Protein AF-A0A077ZI39-F1 (afdb_monomer_lite)

Radius of gyration: 39.9 Å; chains: 1; bounding box: 128×101×77 Å

pLDDT: mean 74.7, std 25.99, range [17.91, 98.62]

Structure (mmCIF, N/CA/C/O backbone):
data_AF-A0A077ZI39-F1
#
_entry.id   AF-A0A077ZI39-F1
#
loop_
_atom_site.group_PDB
_atom_site.id
_atom_site.type_symbol
_atom_site.label_atom_id
_atom_site.label_alt_id
_atom_site.label_comp_id
_atom_site.label_asym_id
_atom_site.label_entity_id
_atom_site.label_seq_id
_atom_site.pdbx_PDB_ins_code
_atom_site.Cartn_x
_atom_site.Cartn_y
_atom_site.Cartn_z
_atom_site.occupancy
_atom_site.B_iso_or_equiv
_atom_site.auth_seq_id
_atom_site.auth_comp_id
_atom_site.auth_asym_id
_atom_site.auth_atom_id
_atom_site.pdbx_PDB_model_num
ATOM 1 N N . MET A 1 1 ? 27.673 56.198 -34.282 1.00 45.88 1 MET A N 1
ATOM 2 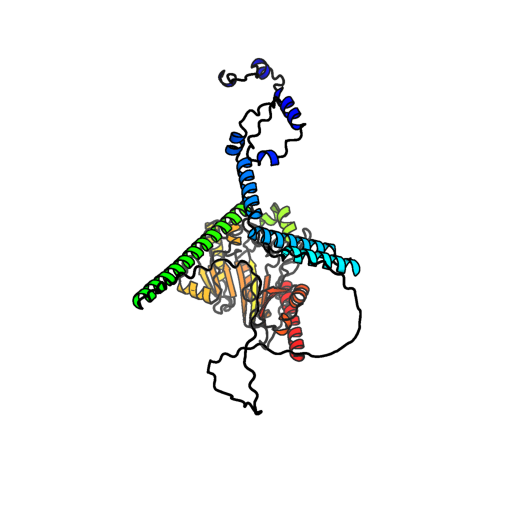C CA . MET A 1 1 ? 27.234 55.957 -32.885 1.00 45.88 1 MET A CA 1
ATOM 3 C C . MET A 1 1 ? 26.541 57.174 -32.272 1.00 45.88 1 MET A C 1
ATOM 5 O O . MET A 1 1 ? 26.026 57.064 -31.170 1.00 45.88 1 MET A O 1
ATOM 9 N N . ASP A 1 2 ? 26.455 58.307 -32.980 1.00 48.03 2 ASP A N 1
ATOM 10 C CA . ASP A 1 2 ? 25.927 59.563 -32.421 1.00 48.03 2 ASP A CA 1
ATOM 11 C C . ASP A 1 2 ? 24.440 59.507 -32.031 1.00 48.03 2 ASP A C 1
ATOM 13 O O . ASP A 1 2 ? 23.996 60.275 -31.184 1.00 48.03 2 ASP A O 1
ATOM 17 N N . TRP A 1 3 ? 23.684 58.536 -32.555 1.00 56.81 3 TRP A N 1
ATOM 18 C CA . TRP A 1 3 ? 22.281 58.313 -32.195 1.00 56.81 3 TRP A CA 1
ATOM 19 C C . TRP A 1 3 ? 22.067 57.930 -30.717 1.00 56.81 3 TRP A C 1
ATOM 21 O O . TRP A 1 3 ? 21.004 58.217 -30.180 1.00 56.81 3 TRP A O 1
ATOM 31 N N . MET A 1 4 ? 23.065 57.340 -30.038 1.00 46.41 4 MET A N 1
ATOM 32 C CA . MET A 1 4 ? 22.987 57.040 -28.596 1.00 46.41 4 MET A CA 1
ATOM 33 C C . MET A 1 4 ? 22.978 58.303 -27.726 1.00 46.41 4 MET A C 1
ATOM 35 O O . MET A 1 4 ? 22.450 58.279 -26.619 1.00 46.41 4 MET A O 1
ATOM 39 N N . TYR A 1 5 ? 23.566 59.394 -28.220 1.00 52.41 5 TYR A N 1
ATOM 40 C CA . TYR A 1 5 ? 23.653 60.675 -27.516 1.00 52.41 5 TYR A CA 1
ATOM 41 C C . TYR A 1 5 ? 22.609 61.681 -28.021 1.00 52.41 5 TYR A C 1
ATOM 43 O O . TYR A 1 5 ? 22.352 62.679 -27.360 1.00 52.41 5 TYR A O 1
ATOM 51 N N . ALA A 1 6 ? 21.971 61.411 -29.164 1.00 43.09 6 ALA A N 1
ATOM 52 C CA . ALA A 1 6 ? 20.959 62.264 -29.786 1.00 43.09 6 ALA A CA 1
ATOM 53 C C . ALA A 1 6 ? 19.535 61.991 -29.255 1.00 43.09 6 ALA A C 1
ATOM 55 O O . ALA A 1 6 ? 18.577 61.883 -30.020 1.00 43.09 6 ALA A O 1
ATOM 56 N N . GLY A 1 7 ? 19.394 61.861 -27.934 1.00 44.28 7 GLY A N 1
ATOM 57 C CA . GLY A 1 7 ? 18.103 61.884 -27.245 1.00 44.28 7 GLY A CA 1
ATOM 58 C C . GLY A 1 7 ? 17.800 63.295 -26.741 1.00 44.28 7 GLY A C 1
ATOM 59 O O . GLY A 1 7 ? 18.696 63.966 -26.242 1.00 44.28 7 GLY A O 1
ATOM 60 N N . LEU A 1 8 ? 16.541 63.733 -26.845 1.00 45.44 8 LEU A N 1
ATOM 61 C CA . LEU A 1 8 ? 16.018 65.090 -26.569 1.00 45.44 8 LEU A CA 1
ATOM 62 C C . LEU A 1 8 ? 16.211 65.638 -25.132 1.00 45.44 8 LEU A C 1
ATOM 64 O O . LEU A 1 8 ? 15.556 66.598 -24.732 1.00 45.44 8 LEU A O 1
ATOM 68 N N . SER A 1 9 ? 17.107 65.065 -24.334 1.00 48.03 9 SER A N 1
ATOM 69 C CA . SER A 1 9 ? 17.479 65.544 -22.996 1.00 48.03 9 SER A CA 1
ATOM 70 C C . SER A 1 9 ? 18.909 65.122 -22.626 1.00 48.03 9 SER A C 1
ATOM 72 O O . SER A 1 9 ? 19.173 64.749 -21.486 1.00 48.03 9 SER A O 1
ATOM 74 N N . SER A 1 10 ? 19.827 65.110 -23.600 1.00 44.38 10 SER A N 1
ATOM 75 C CA . SER A 1 10 ? 21.216 64.659 -23.463 1.00 44.38 10 SER A CA 1
ATOM 76 C C . SER A 1 10 ? 22.046 65.536 -22.508 1.00 44.38 10 SER A C 1
ATOM 78 O O . SER A 1 10 ? 22.882 66.324 -22.937 1.00 44.38 10 SER A O 1
ATOM 80 N N . GLU A 1 11 ? 21.851 65.383 -21.199 1.00 53.25 11 GLU A N 1
ATOM 81 C CA . GLU A 1 11 ? 22.801 65.849 -20.173 1.00 53.25 11 GLU A CA 1
ATOM 82 C C . GLU A 1 11 ? 23.977 64.871 -19.984 1.00 53.25 11 GLU A C 1
ATOM 84 O O . GLU A 1 11 ? 24.884 65.112 -19.187 1.00 53.25 11 GLU A O 1
ATOM 89 N N . ILE A 1 12 ? 23.998 63.767 -20.738 1.00 50.28 12 ILE A N 1
ATOM 90 C CA . ILE A 1 12 ? 25.120 62.830 -20.770 1.00 50.28 12 ILE A CA 1
ATOM 91 C C . ILE A 1 12 ? 26.172 63.380 -21.733 1.00 50.28 12 ILE A C 1
ATOM 93 O O . ILE A 1 12 ? 26.183 63.075 -22.926 1.00 50.28 12 ILE A O 1
ATOM 97 N N . ASP A 1 13 ? 27.050 64.217 -21.194 1.00 60.09 13 ASP A N 1
ATOM 98 C CA . ASP A 1 13 ? 28.233 64.699 -21.896 1.00 60.09 13 ASP A CA 1
ATOM 99 C C . ASP A 1 13 ? 29.176 63.523 -22.213 1.00 60.09 13 ASP A C 1
ATOM 101 O O . ASP A 1 13 ? 29.624 62.784 -21.326 1.00 60.09 13 ASP A O 1
ATOM 105 N N . ARG A 1 14 ? 29.462 63.346 -23.507 1.00 59.50 14 ARG A N 1
ATOM 106 C CA . ARG A 1 14 ? 30.285 62.263 -24.056 1.00 59.50 14 ARG A CA 1
ATOM 107 C C . ARG A 1 14 ? 31.671 62.215 -23.415 1.00 59.50 14 ARG A C 1
ATOM 109 O O . ARG A 1 14 ? 32.178 61.116 -23.187 1.00 59.50 14 ARG A O 1
ATOM 116 N N . GLU A 1 15 ? 32.275 63.364 -23.107 1.00 64.75 15 GLU A N 1
ATOM 117 C CA . GLU A 1 15 ? 33.589 63.392 -22.453 1.00 64.75 15 GLU A CA 1
ATOM 118 C C . GLU A 1 15 ? 33.520 62.865 -21.016 1.00 64.75 15 GLU A C 1
ATOM 120 O O . GLU A 1 15 ? 34.387 62.092 -20.605 1.00 64.75 15 GLU A O 1
ATOM 125 N N . ASN A 1 16 ? 32.465 63.188 -20.263 1.00 63.12 16 ASN A N 1
ATOM 126 C CA . ASN A 1 16 ? 32.291 62.701 -18.890 1.00 63.12 16 ASN A CA 1
ATOM 127 C C . ASN A 1 16 ? 32.073 61.180 -18.834 1.00 63.12 16 ASN A C 1
ATOM 129 O O . ASN A 1 16 ? 32.612 60.520 -17.945 1.00 63.12 16 ASN A O 1
ATOM 133 N N . PHE A 1 17 ? 31.351 60.615 -19.811 1.00 60.34 17 PHE A N 1
ATOM 134 C CA . PHE A 1 17 ? 31.159 59.166 -19.929 1.00 60.34 17 PHE A CA 1
ATOM 135 C C . PHE A 1 17 ? 32.464 58.434 -20.274 1.00 60.34 17 PHE A C 1
ATOM 137 O O . PHE A 1 17 ? 32.789 57.423 -19.655 1.00 60.34 17 PHE A O 1
ATOM 144 N N . LEU A 1 18 ? 33.243 58.955 -21.230 1.00 65.44 18 LEU A N 1
ATOM 145 C CA . LEU A 1 18 ? 34.505 58.331 -21.648 1.00 65.44 18 LEU A CA 1
ATOM 146 C C . LEU A 1 18 ? 35.618 58.468 -20.601 1.00 65.44 18 LEU A C 1
ATOM 148 O O . LEU A 1 18 ? 36.462 57.583 -20.492 1.00 65.44 18 LEU A O 1
ATOM 152 N N . THR A 1 19 ? 35.620 59.548 -19.819 1.00 72.69 19 THR A N 1
ATOM 153 C CA . THR A 1 19 ? 36.625 59.780 -18.765 1.00 72.69 19 THR A CA 1
ATOM 154 C C . THR A 1 19 ? 36.295 59.089 -17.439 1.00 72.69 19 THR A C 1
ATOM 156 O O . THR A 1 19 ? 37.081 59.177 -16.496 1.00 72.69 19 THR A O 1
ATOM 159 N N . GLY A 1 20 ? 35.155 58.391 -17.342 1.00 50.31 20 GLY A N 1
ATOM 160 C CA . GLY A 1 20 ? 34.770 57.625 -16.153 1.00 50.31 20 GLY A CA 1
ATOM 161 C C . GLY A 1 20 ? 34.463 58.481 -14.920 1.00 50.31 20 GLY A C 1
ATOM 162 O O . GLY A 1 20 ? 34.464 57.973 -13.797 1.00 50.31 20 GLY A O 1
ATOM 163 N N . ARG A 1 21 ? 34.207 59.785 -15.093 1.00 51.28 21 ARG A N 1
ATOM 164 C CA . ARG A 1 21 ? 33.730 60.635 -13.993 1.00 51.28 21 ARG A CA 1
ATOM 165 C C . ARG A 1 21 ? 32.295 60.246 -13.651 1.00 51.28 21 ARG A C 1
ATOM 167 O O . ARG A 1 21 ? 31.517 59.931 -14.542 1.00 51.28 21 ARG A O 1
ATOM 174 N N . LYS A 1 22 ? 31.946 60.254 -12.357 1.00 46.31 22 LYS A N 1
ATOM 175 C CA . LYS A 1 22 ? 30.622 59.839 -11.859 1.00 46.31 22 LYS A CA 1
ATOM 176 C C . LYS A 1 22 ? 29.499 60.594 -12.586 1.00 46.31 22 LYS A C 1
ATOM 178 O O . LYS A 1 22 ? 29.239 61.759 -12.290 1.00 46.31 22 LYS A O 1
ATOM 183 N N . VAL A 1 23 ? 28.840 59.911 -13.520 1.00 44.66 23 VAL A N 1
ATOM 184 C CA . VAL A 1 23 ? 27.644 60.380 -14.225 1.00 44.66 23 VAL A CA 1
ATOM 185 C C . VAL A 1 23 ? 26.441 60.021 -13.366 1.00 44.66 23 VAL A C 1
A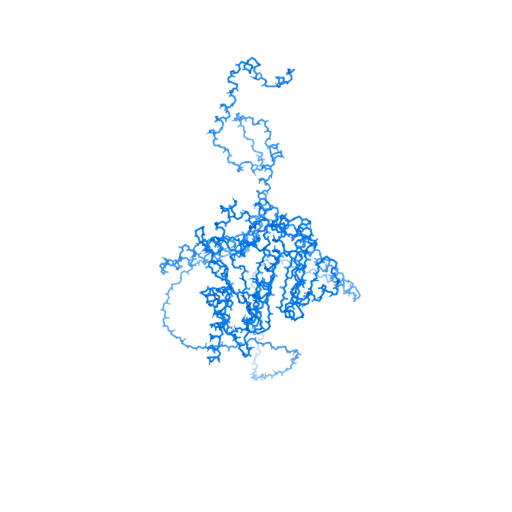TOM 187 O O . VAL A 1 23 ? 25.769 59.038 -13.642 1.00 44.66 23 VAL A O 1
ATOM 190 N N . ASP A 1 24 ? 26.199 60.749 -12.274 1.00 46.19 24 ASP A N 1
ATOM 191 C CA . ASP A 1 24 ? 24.925 60.568 -11.574 1.00 46.19 24 ASP A CA 1
ATOM 192 C C . ASP A 1 24 ? 24.514 61.764 -10.710 1.00 46.19 24 ASP A C 1
ATOM 194 O O . ASP A 1 24 ? 24.597 61.749 -9.486 1.00 46.19 24 ASP A O 1
ATOM 198 N N . LYS A 1 25 ? 24.051 62.835 -11.363 1.00 48.56 25 LYS A N 1
ATOM 199 C CA . LYS A 1 25 ? 23.223 63.846 -10.683 1.00 48.56 25 LYS A CA 1
ATOM 200 C C . LYS A 1 25 ? 21.767 63.383 -10.538 1.00 48.56 25 LYS A C 1
ATOM 202 O O . LYS A 1 25 ? 21.066 63.858 -9.647 1.00 48.56 25 LYS A O 1
ATOM 207 N N . ASN A 1 26 ? 21.320 62.432 -11.366 1.00 46.78 26 ASN A N 1
ATOM 208 C CA . ASN A 1 26 ? 19.944 61.940 -11.335 1.00 46.78 26 ASN A CA 1
ATOM 209 C C . ASN A 1 26 ? 19.690 61.005 -10.153 1.00 46.78 26 ASN A C 1
ATOM 211 O O . ASN A 1 26 ? 18.655 61.141 -9.504 1.00 46.78 26 ASN A O 1
ATOM 215 N N . PHE A 1 27 ? 20.614 60.104 -9.816 1.00 45.50 27 PHE A N 1
ATOM 216 C CA . PHE A 1 27 ? 20.418 59.195 -8.682 1.00 45.50 27 PHE A CA 1
ATOM 217 C C . PHE A 1 27 ? 20.273 59.929 -7.337 1.00 45.50 27 PHE A C 1
ATOM 219 O O . PHE A 1 27 ? 19.522 59.485 -6.467 1.00 45.50 27 PHE A O 1
ATOM 226 N N . GLU A 1 28 ? 20.905 61.095 -7.175 1.00 42.75 28 GLU A N 1
ATOM 227 C CA . GLU A 1 28 ? 20.709 61.936 -5.986 1.00 42.75 28 GLU A CA 1
ATOM 228 C C . GLU A 1 28 ? 19.344 62.646 -5.976 1.00 42.75 28 GLU A C 1
ATOM 230 O O . GLU A 1 28 ? 18.711 62.716 -4.922 1.00 42.75 28 GLU A O 1
ATOM 235 N N . GLN A 1 29 ? 18.826 63.091 -7.130 1.00 47.56 29 GLN A N 1
ATOM 236 C CA . GLN A 1 29 ? 17.468 63.650 -7.207 1.00 47.56 29 GLN A CA 1
ATOM 237 C C . GLN A 1 29 ? 16.384 62.604 -6.916 1.00 47.56 29 GLN A C 1
ATOM 239 O O . GLN A 1 29 ? 15.434 62.906 -6.193 1.00 47.56 29 GLN A O 1
ATOM 244 N N . TYR A 1 30 ? 16.550 61.367 -7.396 1.00 47.06 30 TYR A N 1
ATOM 245 C CA . TYR A 1 30 ? 15.610 60.278 -7.107 1.00 47.06 30 TYR A CA 1
ATOM 246 C C . TYR A 1 30 ? 15.543 59.943 -5.609 1.00 47.06 30 TYR A C 1
ATOM 248 O O . TYR A 1 30 ? 14.464 59.648 -5.099 1.00 47.06 30 TYR A O 1
ATOM 256 N N . ASN A 1 31 ? 16.658 60.034 -4.875 1.00 43.66 31 ASN A N 1
ATOM 257 C CA . ASN A 1 31 ? 16.672 59.763 -3.433 1.00 43.66 31 ASN A CA 1
ATOM 258 C C . ASN A 1 31 ? 16.011 60.862 -2.585 1.00 43.66 31 ASN A C 1
ATOM 260 O O . ASN A 1 31 ? 15.490 60.572 -1.506 1.00 43.66 31 ASN A O 1
ATOM 264 N N . GLU A 1 32 ? 15.989 62.111 -3.052 1.00 44.66 32 GLU A N 1
ATOM 265 C CA . GLU A 1 32 ? 15.282 63.195 -2.357 1.00 44.66 32 GLU A CA 1
ATOM 266 C C . GLU A 1 32 ? 13.753 63.076 -2.501 1.00 44.66 32 GLU A C 1
ATOM 268 O O . GLU A 1 32 ? 13.021 63.387 -1.557 1.00 44.66 32 GLU A O 1
ATOM 273 N N . ASP A 1 33 ? 13.249 62.542 -3.619 1.00 47.12 33 ASP A N 1
ATOM 274 C CA . ASP A 1 33 ? 11.807 62.345 -3.821 1.00 47.12 33 ASP A CA 1
ATOM 275 C C . ASP A 1 33 ? 11.225 61.226 -2.928 1.00 47.12 33 ASP A C 1
ATOM 277 O O . ASP A 1 33 ? 10.075 61.326 -2.493 1.00 47.12 33 ASP A O 1
ATOM 281 N N . PHE A 1 34 ? 12.024 60.225 -2.531 1.00 43.97 34 PHE A N 1
ATOM 282 C CA . PHE A 1 34 ? 11.608 59.195 -1.562 1.00 43.97 34 PHE A CA 1
ATOM 283 C C . PHE A 1 34 ? 11.549 59.680 -0.104 1.00 43.97 34 PHE A C 1
ATOM 285 O O . PHE A 1 34 ? 10.976 58.993 0.744 1.00 43.97 34 PHE A O 1
ATOM 292 N N . LYS A 1 35 ? 12.083 60.869 0.216 1.00 42.28 35 LYS A N 1
ATOM 293 C CA . LYS A 1 35 ? 11.953 61.457 1.564 1.00 42.28 35 LYS A CA 1
ATOM 294 C C . LYS A 1 35 ? 10.591 62.107 1.812 1.00 42.28 35 LYS A C 1
ATOM 296 O O . LYS A 1 35 ? 10.296 62.471 2.950 1.00 42.28 35 LYS A O 1
ATOM 301 N N . LYS A 1 36 ? 9.739 62.251 0.790 1.00 34.59 36 LYS A N 1
ATOM 302 C CA . LYS A 1 36 ? 8.365 62.738 0.961 1.00 34.59 36 LYS A CA 1
ATOM 303 C C . LYS A 1 36 ? 7.394 61.567 0.998 1.00 34.59 36 LYS A C 1
ATOM 305 O O . LYS A 1 36 ? 7.361 60.745 0.090 1.00 34.59 36 LYS A O 1
ATOM 310 N N . THR A 1 37 ? 6.585 61.514 2.056 1.00 37.12 37 THR A N 1
ATOM 311 C CA . THR A 1 37 ? 5.535 60.508 2.236 1.00 37.12 37 THR A CA 1
ATOM 312 C C . THR A 1 37 ? 4.664 60.451 0.975 1.00 37.12 37 THR A C 1
ATOM 314 O O . THR A 1 37 ? 4.081 61.479 0.616 1.00 37.12 37 THR A O 1
ATOM 317 N N . PRO A 1 38 ? 4.564 59.298 0.288 1.00 40.31 38 PRO A N 1
ATOM 318 C CA . PRO A 1 38 ? 3.772 59.202 -0.929 1.00 40.31 38 PRO A CA 1
ATOM 319 C C . PRO A 1 38 ? 2.310 59.542 -0.610 1.00 40.31 38 PRO A C 1
ATOM 321 O O . PRO A 1 38 ? 1.805 59.130 0.444 1.00 40.31 38 PRO A O 1
ATOM 324 N N . PRO A 1 39 ? 1.607 60.300 -1.474 1.00 39.56 39 PRO A N 1
ATOM 325 C CA . PRO A 1 39 ? 0.191 60.558 -1.268 1.00 39.56 39 PRO A CA 1
ATOM 326 C C . PRO A 1 39 ? -0.544 59.218 -1.176 1.00 39.56 39 PRO A C 1
ATOM 328 O O . PRO A 1 39 ? -0.289 58.302 -1.960 1.00 39.56 39 PRO A O 1
ATOM 331 N N . ARG A 1 40 ? -1.428 59.081 -0.175 1.00 43.41 40 ARG A N 1
ATOM 332 C CA . ARG A 1 40 ? -2.204 57.853 0.055 1.00 43.41 40 ARG A CA 1
ATOM 333 C C . ARG A 1 40 ? -2.826 57.390 -1.260 1.00 43.41 40 ARG A C 1
ATOM 335 O O . ARG A 1 40 ? -3.572 58.146 -1.879 1.00 43.41 40 ARG A O 1
ATOM 342 N N . ILE A 1 41 ? -2.569 56.137 -1.632 1.00 53.12 41 ILE A N 1
ATOM 343 C CA . ILE A 1 41 ? -3.083 55.475 -2.845 1.00 53.12 41 ILE A CA 1
ATOM 344 C C . ILE A 1 41 ? -4.617 55.568 -2.966 1.00 53.12 41 ILE A C 1
ATOM 346 O O . ILE A 1 41 ? -5.143 55.543 -4.073 1.00 53.12 41 ILE A O 1
ATOM 350 N N . GLU A 1 42 ? -5.342 55.791 -1.863 1.00 51.16 42 GLU A N 1
ATOM 351 C CA . GLU A 1 42 ? -6.779 56.114 -1.874 1.00 51.16 42 GLU A CA 1
ATOM 352 C C . GLU A 1 42 ? -7.123 57.278 -2.825 1.00 51.16 42 GLU A C 1
ATOM 354 O O . GLU A 1 42 ? -8.161 57.232 -3.485 1.00 51.16 42 GLU A O 1
ATOM 359 N N . SER A 1 43 ? -6.232 58.264 -2.978 1.00 53.31 43 SER A N 1
ATOM 360 C CA . SER A 1 43 ? -6.392 59.387 -3.916 1.00 53.31 43 SER A CA 1
ATOM 361 C C . SER A 1 43 ? -6.334 58.980 -5.396 1.00 53.31 43 SER A C 1
ATOM 363 O O . SER A 1 43 ? -6.977 59.620 -6.222 1.00 53.31 43 SER A O 1
ATOM 365 N N . LEU A 1 44 ? -5.651 57.880 -5.736 1.00 50.25 44 LEU A N 1
ATOM 366 C CA . LEU A 1 44 ? -5.587 57.341 -7.103 1.00 50.25 44 LEU A CA 1
ATOM 367 C C . LEU A 1 44 ? -6.863 56.577 -7.497 1.00 50.25 44 LEU A C 1
ATOM 369 O O . LEU A 1 44 ? -7.096 56.347 -8.684 1.00 50.25 44 LEU A O 1
ATOM 373 N N . SER A 1 45 ? -7.677 56.183 -6.509 1.00 50.88 45 SER A N 1
ATOM 374 C CA . SER A 1 45 ? -8.895 55.374 -6.681 1.00 50.88 45 SER A CA 1
ATOM 375 C C . SER A 1 45 ? -10.194 56.190 -6.762 1.00 50.88 45 SER A C 1
ATOM 377 O O . SER A 1 45 ? -11.274 55.624 -6.981 1.00 50.88 45 SER A O 1
ATOM 379 N N . GLN A 1 46 ? -10.114 57.509 -6.557 1.00 46.41 46 GLN A N 1
ATOM 380 C CA . GLN A 1 46 ? -11.256 58.409 -6.683 1.00 46.41 46 GLN A CA 1
ATOM 381 C C . GLN A 1 46 ? -11.358 58.916 -8.130 1.00 46.41 46 GLN A C 1
ATOM 383 O O . GLN A 1 46 ? -10.354 59.365 -8.685 1.00 46.41 46 GLN A O 1
ATOM 388 N N . PRO A 1 47 ? -12.542 58.860 -8.767 1.00 42.34 47 PRO A N 1
ATOM 389 C CA . PRO A 1 47 ? -12.730 59.489 -10.069 1.00 42.34 47 PRO A CA 1
ATOM 390 C C . PRO A 1 47 ? -12.476 60.992 -9.925 1.00 42.34 47 PRO A C 1
ATOM 392 O O . PRO A 1 47 ? -12.918 61.592 -8.945 1.00 42.34 47 PRO A O 1
ATOM 395 N N . ALA A 1 48 ? -11.749 61.586 -10.877 1.00 41.62 48 ALA A N 1
ATOM 396 C CA . ALA A 1 48 ? -11.398 63.001 -10.860 1.00 41.62 48 ALA A CA 1
ATOM 397 C C . ALA A 1 48 ? -12.666 63.863 -10.734 1.00 41.62 48 ALA A C 1
ATOM 399 O O . ALA A 1 48 ? -13.377 64.109 -11.707 1.00 41.62 48 ALA A O 1
ATOM 400 N N . SER A 1 49 ? -12.971 64.310 -9.516 1.00 37.53 49 SER A N 1
ATOM 401 C CA . SER A 1 49 ? -14.011 65.299 -9.283 1.00 37.53 49 SER A CA 1
ATOM 402 C C . SER A 1 49 ? -13.541 66.595 -9.925 1.00 37.53 49 SER A C 1
ATOM 404 O O . SER A 1 49 ? -12.496 67.126 -9.549 1.00 37.53 49 SER A O 1
ATOM 406 N N . SER A 1 50 ? -14.302 67.103 -10.894 1.00 39.47 50 SER A N 1
ATOM 407 C CA . SER A 1 50 ? -14.056 68.372 -11.579 1.00 39.47 50 SER A CA 1
ATOM 408 C C . SER A 1 50 ? -14.242 69.562 -10.629 1.00 39.47 50 SER A C 1
ATOM 410 O O . SER A 1 50 ? -15.155 70.365 -10.788 1.00 39.47 50 SER A O 1
ATOM 412 N N . HIS A 1 51 ? -13.379 69.697 -9.626 1.00 33.12 51 HIS A N 1
ATOM 413 C CA . HIS A 1 51 ? -13.261 70.904 -8.827 1.00 33.12 51 HIS A CA 1
ATOM 414 C C . HIS A 1 51 ? -11.897 71.531 -9.078 1.00 33.12 51 HIS A C 1
ATOM 416 O O . HIS A 1 51 ? -10.852 71.019 -8.688 1.00 33.12 51 HIS A O 1
ATOM 422 N N . ARG A 1 52 ? -11.967 72.655 -9.796 1.00 29.41 52 ARG A N 1
ATOM 423 C CA . ARG A 1 52 ? -10.882 73.586 -10.076 1.00 29.41 52 ARG A CA 1
ATOM 424 C C . ARG A 1 52 ? -10.226 73.985 -8.753 1.00 29.41 52 ARG A C 1
ATOM 426 O O . ARG A 1 52 ? -10.801 74.777 -8.013 1.00 29.41 52 ARG A O 1
ATOM 433 N N . PHE A 1 53 ? -9.039 73.464 -8.476 1.00 36.03 53 PHE A N 1
ATOM 434 C CA . PHE A 1 53 ? -8.126 74.097 -7.535 1.00 36.03 53 PHE A CA 1
ATOM 435 C C . PHE A 1 53 ? -7.035 74.787 -8.339 1.00 36.03 53 PHE A C 1
ATOM 437 O O . PHE A 1 53 ? -6.227 74.153 -9.015 1.00 36.03 53 PHE A O 1
ATOM 444 N N . ALA A 1 54 ? -7.136 76.112 -8.319 1.00 32.44 54 ALA A N 1
ATOM 445 C CA . ALA A 1 54 ? -6.145 77.045 -8.799 1.00 32.44 54 ALA A CA 1
ATOM 446 C C . ALA A 1 54 ? -4.871 76.969 -7.939 1.00 32.44 54 ALA A C 1
ATOM 448 O O . ALA A 1 54 ? -4.931 76.698 -6.741 1.00 32.44 54 ALA A O 1
ATOM 449 N N . ASP A 1 55 ? -3.752 77.246 -8.603 1.00 33.44 55 ASP A N 1
ATOM 450 C CA . ASP A 1 55 ? -2.503 77.791 -8.071 1.00 33.44 55 ASP A CA 1
ATOM 451 C C . ASP A 1 55 ? -1.758 77.001 -6.984 1.00 33.44 55 ASP A C 1
ATOM 453 O O . ASP A 1 55 ? -1.636 77.407 -5.833 1.00 33.44 55 ASP A O 1
ATOM 457 N N . ALA A 1 56 ? -1.098 75.925 -7.418 1.00 35.59 56 ALA A N 1
ATOM 458 C CA . ALA A 1 56 ? 0.269 75.616 -6.992 1.00 35.59 56 ALA A CA 1
ATOM 459 C C . ALA A 1 56 ? 0.981 74.854 -8.128 1.00 35.59 56 ALA A C 1
ATOM 461 O O . ALA A 1 56 ? 0.370 73.955 -8.714 1.00 35.59 56 ALA A O 1
ATOM 462 N N . PRO A 1 57 ? 2.248 75.161 -8.472 1.00 33.97 57 PRO A N 1
ATOM 463 C CA . PRO A 1 57 ? 2.967 74.464 -9.532 1.00 33.97 57 PRO A CA 1
ATOM 464 C C . PRO A 1 57 ? 3.367 73.075 -9.022 1.00 33.97 57 PRO A C 1
ATOM 466 O O . PRO A 1 57 ? 4.478 72.846 -8.548 1.00 33.97 57 PRO A O 1
ATOM 469 N N . CYS A 1 58 ? 2.427 72.134 -9.065 1.00 36.53 58 CYS A N 1
ATOM 470 C CA . CYS A 1 58 ? 2.717 70.737 -8.809 1.00 36.53 58 CYS A CA 1
ATOM 471 C C . CYS A 1 58 ? 3.548 70.232 -9.990 1.00 36.53 58 CYS A C 1
ATOM 473 O O . CYS A 1 58 ? 3.104 70.296 -11.139 1.00 36.53 58 CYS A O 1
ATOM 475 N N . LYS A 1 59 ? 4.785 69.810 -9.699 1.00 39.97 59 LYS A N 1
ATOM 476 C CA . LYS A 1 59 ? 5.702 69.177 -10.649 1.00 39.97 59 LYS A CA 1
ATOM 477 C C . LYS A 1 59 ? 4.912 68.143 -11.453 1.00 39.97 59 LYS A C 1
ATOM 479 O O . LYS A 1 59 ? 4.458 67.148 -10.894 1.00 39.97 59 LYS A O 1
ATOM 484 N N . LYS A 1 60 ? 4.694 68.428 -12.738 1.00 39.81 60 LYS A N 1
ATOM 485 C CA . LYS A 1 60 ? 3.970 67.542 -13.649 1.00 39.81 60 LYS A CA 1
ATOM 486 C C . LYS A 1 60 ? 4.719 66.213 -13.673 1.00 39.81 60 LYS A C 1
ATOM 488 O O . LYS A 1 60 ? 5.849 66.161 -14.152 1.00 39.81 60 LYS A O 1
ATOM 493 N N . THR A 1 61 ? 4.118 65.168 -13.115 1.00 46.09 61 THR A N 1
ATOM 494 C CA . THR A 1 61 ? 4.570 63.796 -13.331 1.00 46.09 61 THR A CA 1
ATOM 495 C C . THR A 1 61 ? 4.620 63.575 -14.841 1.00 46.09 61 THR A C 1
ATOM 497 O O . THR A 1 61 ? 3.662 63.897 -15.539 1.00 46.09 61 THR A O 1
ATOM 500 N N . LEU A 1 62 ? 5.765 63.107 -15.342 1.00 50.53 62 LEU A N 1
ATOM 501 C CA . LEU A 1 62 ? 6.117 63.054 -16.771 1.00 50.53 62 LEU A CA 1
ATOM 502 C C . LEU A 1 62 ? 5.135 62.220 -17.623 1.00 50.53 62 LEU A C 1
ATOM 504 O O . LEU A 1 62 ? 5.137 62.319 -18.845 1.00 50.53 62 LEU A O 1
ATOM 508 N N . LEU A 1 63 ? 4.279 61.421 -16.989 1.00 46.75 63 LEU A N 1
ATOM 509 C CA . LEU A 1 63 ? 3.248 60.622 -17.636 1.00 46.75 63 LEU A CA 1
ATOM 510 C C . LEU A 1 63 ? 1.883 61.003 -17.063 1.00 46.75 63 LEU A C 1
ATOM 512 O O . LEU A 1 63 ? 1.723 61.134 -15.846 1.00 46.75 63 LEU A O 1
ATOM 516 N N . ASP A 1 64 ? 0.914 61.189 -17.960 1.00 63.88 64 ASP A N 1
ATOM 517 C CA . ASP A 1 64 ? -0.487 61.387 -17.605 1.00 63.88 64 ASP A CA 1
ATOM 518 C C . ASP A 1 64 ? -0.942 60.227 -16.700 1.00 63.88 64 ASP A C 1
ATOM 520 O O . ASP A 1 64 ? -0.671 59.055 -16.985 1.00 63.88 64 ASP A O 1
ATOM 524 N N . LEU A 1 65 ? -1.588 60.546 -15.574 1.00 63.69 65 LEU A N 1
ATOM 525 C CA . LEU A 1 65 ? -2.003 59.557 -14.569 1.00 63.69 65 LEU A CA 1
ATOM 526 C C . LEU A 1 65 ? -2.902 58.479 -15.186 1.00 63.69 65 LEU A C 1
ATOM 528 O O . LEU A 1 65 ? -2.876 57.328 -14.747 1.00 63.69 65 LEU A O 1
ATOM 532 N N . ASP A 1 66 ? -3.665 58.840 -16.218 1.00 61.16 66 ASP A N 1
ATOM 533 C CA . ASP A 1 66 ? -4.515 57.916 -16.962 1.00 61.16 66 ASP A CA 1
ATOM 534 C C . ASP A 1 66 ? -3.713 56.942 -17.843 1.00 61.16 66 ASP A C 1
ATOM 536 O O . ASP A 1 66 ? -4.144 55.799 -18.019 1.00 61.16 66 ASP A O 1
ATOM 540 N N . THR A 1 67 ? -2.536 57.336 -18.341 1.00 64.06 67 THR A N 1
ATOM 541 C CA . THR A 1 67 ? -1.629 56.450 -19.091 1.00 64.06 67 THR A CA 1
ATOM 542 C C . THR A 1 67 ? -1.001 55.422 -18.161 1.00 64.06 67 THR A C 1
ATOM 544 O O . THR A 1 67 ? -1.068 54.231 -18.446 1.00 64.06 67 THR A O 1
ATOM 547 N N . VAL A 1 68 ? -0.510 55.844 -16.987 1.00 64.94 68 VAL A N 1
ATOM 548 C CA . VAL A 1 68 ? 0.015 54.917 -15.963 1.00 64.94 68 VAL A CA 1
ATOM 549 C C . VAL A 1 68 ? -1.068 53.930 -15.516 1.00 64.94 68 VAL A C 1
ATOM 551 O O . VAL A 1 68 ? -0.801 52.740 -15.377 1.00 64.94 68 VAL A O 1
ATOM 554 N N . ARG A 1 69 ? -2.322 54.388 -15.365 1.00 60.66 69 ARG A N 1
ATOM 555 C CA . ARG A 1 69 ? -3.458 53.521 -15.008 1.00 60.66 69 ARG A CA 1
ATOM 556 C C . ARG A 1 69 ? -3.784 52.465 -16.073 1.00 60.66 69 ARG A C 1
ATOM 558 O O . ARG A 1 69 ? -4.302 51.409 -15.716 1.00 60.66 69 ARG A O 1
ATOM 565 N N . LYS A 1 70 ? -3.541 52.760 -17.355 1.00 64.94 70 LYS A N 1
ATOM 566 C CA . LYS A 1 70 ? -3.824 51.856 -18.484 1.00 64.94 70 LYS A CA 1
ATOM 567 C C . LYS A 1 70 ? -2.661 50.930 -18.823 1.00 64.94 70 LYS A C 1
ATOM 569 O O . LYS A 1 70 ? -2.913 49.793 -19.208 1.00 64.94 70 LYS A O 1
ATOM 574 N N . GLU A 1 71 ? -1.430 51.418 -18.728 1.00 69.62 71 GLU A N 1
ATOM 575 C CA . GLU A 1 71 ? -0.253 50.712 -19.236 1.00 69.62 71 GLU A CA 1
ATOM 576 C C . GLU A 1 71 ? 0.481 49.903 -18.165 1.00 69.62 71 GLU A C 1
ATOM 578 O O . GLU A 1 71 ? 1.132 48.925 -18.521 1.00 69.62 71 GLU A O 1
ATOM 583 N N . ASP A 1 72 ? 0.357 50.241 -16.873 1.00 76.25 72 ASP A N 1
ATOM 584 C CA . ASP A 1 72 ? 0.988 49.467 -15.800 1.00 76.25 72 ASP A CA 1
ATOM 585 C C . ASP A 1 72 ? 0.132 48.236 -15.423 1.00 76.25 72 ASP A C 1
ATOM 587 O O . ASP A 1 72 ? -0.960 48.378 -14.845 1.00 76.25 72 ASP A O 1
ATOM 591 N N . PRO A 1 73 ? 0.619 47.004 -15.684 1.00 77.12 73 PRO A N 1
ATOM 592 C CA . PRO A 1 73 ? -0.096 45.787 -15.329 1.00 77.12 73 PRO A CA 1
ATOM 593 C C . PRO A 1 73 ? -0.390 45.689 -13.827 1.00 77.12 73 PRO A C 1
ATOM 595 O O . PRO A 1 73 ? -1.475 45.234 -13.462 1.00 77.12 73 PRO A O 1
ATOM 598 N N . LEU A 1 74 ? 0.507 46.152 -12.944 1.00 74.75 74 LEU A N 1
ATOM 599 C CA . LEU A 1 74 ? 0.275 46.116 -11.495 1.00 74.75 74 LEU A CA 1
ATOM 600 C C . LEU A 1 74 ? -0.869 47.046 -11.082 1.00 74.75 74 LEU A C 1
ATOM 602 O O . LEU A 1 74 ? -1.702 46.656 -10.259 1.00 74.75 74 LEU A O 1
ATOM 606 N N . VAL A 1 75 ? -0.942 48.250 -11.657 1.00 78.00 75 VAL A N 1
ATOM 607 C CA . VAL A 1 75 ? -2.032 49.196 -11.369 1.00 78.00 75 VAL A CA 1
ATOM 608 C C . VAL A 1 75 ? -3.363 48.629 -11.859 1.00 78.00 75 VAL A C 1
ATOM 610 O O . VAL A 1 75 ? -4.351 48.677 -11.125 1.00 78.00 75 VAL A O 1
ATOM 613 N N . SER A 1 76 ? -3.389 48.014 -13.044 1.00 75.94 76 SER A N 1
ATOM 614 C CA . SER A 1 76 ? -4.603 47.395 -13.591 1.00 75.94 76 SER A CA 1
ATOM 615 C C . SER A 1 76 ? -5.133 46.247 -12.717 1.00 75.94 76 SER A C 1
ATOM 617 O O . SER A 1 76 ? -6.331 46.200 -12.423 1.00 75.94 76 SER A O 1
ATOM 619 N N . ILE A 1 77 ? -4.243 45.379 -12.217 1.00 75.94 77 ILE A N 1
ATOM 620 C CA . ILE A 1 77 ? -4.583 44.289 -11.291 1.00 75.94 77 ILE A CA 1
ATOM 621 C C . ILE A 1 77 ? -5.147 44.866 -9.991 1.00 75.94 77 ILE A C 1
ATOM 623 O O . ILE A 1 77 ? -6.168 44.389 -9.494 1.00 75.94 77 ILE A O 1
ATOM 627 N N . LYS A 1 78 ? -4.528 45.924 -9.454 1.00 77.62 78 LYS A N 1
ATOM 628 C CA . LYS A 1 78 ? -4.983 46.541 -8.205 1.00 77.62 78 LYS A CA 1
ATOM 629 C C . LYS A 1 78 ? -6.355 47.198 -8.345 1.00 77.62 78 LYS A C 1
ATOM 631 O O . LYS A 1 78 ? -7.196 47.025 -7.468 1.00 77.62 78 LYS A O 1
ATOM 636 N N . VAL A 1 79 ? -6.610 47.897 -9.452 1.00 80.62 79 VAL A N 1
ATOM 637 C CA . VAL A 1 79 ? -7.925 48.491 -9.750 1.00 80.62 79 VAL A CA 1
ATOM 638 C C . VAL A 1 79 ? -9.001 47.408 -9.864 1.00 80.62 79 VAL A C 1
ATOM 640 O O . VAL A 1 79 ? -10.093 47.578 -9.322 1.00 80.62 79 VAL A O 1
ATOM 643 N N . GLN A 1 80 ? -8.697 46.274 -10.507 1.00 77.50 80 GLN A N 1
ATOM 644 C CA . GLN A 1 80 ? -9.615 45.132 -10.567 1.00 77.50 80 GLN A CA 1
ATOM 645 C C . GLN A 1 80 ? -9.889 44.536 -9.180 1.00 77.50 80 GLN A C 1
ATOM 647 O O . GLN A 1 80 ? -11.046 44.286 -8.844 1.00 77.50 80 GLN A O 1
ATOM 652 N N . GLU A 1 81 ? -8.857 44.357 -8.351 1.00 77.00 81 GLU A N 1
ATOM 653 C CA . GLU A 1 81 ? -9.000 43.876 -6.971 1.00 77.00 81 GLU A CA 1
ATOM 654 C C . GLU A 1 81 ? -9.906 44.807 -6.143 1.00 77.00 81 GLU A C 1
ATOM 656 O O . GLU A 1 81 ? -10.803 44.342 -5.435 1.00 77.00 81 GLU A O 1
ATOM 661 N N . GLU A 1 82 ? -9.724 46.125 -6.271 1.00 75.75 82 GLU A N 1
ATOM 662 C CA . GLU A 1 82 ? -10.532 47.152 -5.603 1.00 75.75 82 GLU A CA 1
ATOM 663 C C . GLU A 1 82 ? -12.001 47.111 -6.063 1.00 75.75 82 GLU A C 1
ATOM 665 O O . GLU A 1 82 ? -12.914 47.196 -5.236 1.00 75.75 82 GLU A O 1
ATOM 670 N N . GLN A 1 83 ? -12.245 46.928 -7.366 1.00 80.19 83 GLN A N 1
ATOM 671 C CA . GLN A 1 83 ? -13.593 46.835 -7.931 1.00 80.19 83 GLN A CA 1
ATOM 672 C C . GLN A 1 83 ? -14.321 45.575 -7.453 1.00 80.19 83 GLN A C 1
ATOM 674 O O . GLN A 1 83 ? -15.438 45.670 -6.948 1.00 80.19 83 GLN A O 1
ATOM 679 N N . VAL A 1 84 ? -13.674 44.406 -7.511 1.00 80.94 84 VAL A N 1
ATOM 680 C CA . VAL A 1 84 ? -14.238 43.149 -6.987 1.00 80.94 84 VAL A CA 1
ATOM 681 C C . VAL A 1 84 ? -14.553 43.285 -5.497 1.00 80.94 84 VAL A C 1
ATOM 683 O O . VAL A 1 84 ? -15.599 42.831 -5.021 1.00 80.94 84 VAL A O 1
ATOM 686 N N . ARG A 1 85 ? -13.673 43.952 -4.744 1.00 78.44 85 ARG A N 1
ATOM 687 C CA . ARG A 1 85 ? -13.882 44.227 -3.323 1.00 78.44 85 ARG A CA 1
ATOM 688 C C . ARG A 1 85 ? -15.104 45.123 -3.099 1.00 78.44 85 ARG A C 1
ATOM 690 O O . ARG A 1 85 ? -15.892 44.815 -2.203 1.00 78.44 85 ARG A O 1
ATOM 697 N N . ARG A 1 86 ? -15.310 46.169 -3.911 1.00 79.19 86 ARG A N 1
ATOM 698 C CA . ARG A 1 86 ? -16.527 47.004 -3.876 1.00 79.19 86 ARG A CA 1
ATOM 699 C C . ARG A 1 86 ? -17.778 46.193 -4.204 1.00 79.19 86 ARG A C 1
ATOM 701 O O . ARG A 1 86 ? -18.710 46.222 -3.410 1.00 79.19 86 ARG A O 1
ATOM 708 N N . ASP A 1 87 ? -17.770 45.381 -5.257 1.00 78.94 87 ASP A N 1
ATOM 709 C CA . ASP A 1 87 ? -18.933 44.580 -5.668 1.00 78.94 87 ASP A CA 1
ATOM 710 C C . ASP A 1 87 ? -19.359 43.561 -4.589 1.00 78.94 87 ASP A C 1
ATOM 712 O O . ASP A 1 87 ? -20.547 43.287 -4.382 1.00 78.94 87 ASP A O 1
ATOM 716 N N . ILE A 1 88 ? -18.392 42.989 -3.859 1.00 77.00 88 ILE A N 1
ATOM 717 C CA . ILE A 1 88 ? -18.654 42.100 -2.716 1.00 77.00 88 ILE A CA 1
ATOM 718 C C . ILE A 1 88 ? -19.236 42.878 -1.525 1.00 77.00 88 ILE A C 1
ATOM 720 O O . ILE A 1 88 ? -20.128 42.356 -0.846 1.00 77.00 88 ILE A O 1
ATOM 724 N N . LEU A 1 89 ? -18.731 44.088 -1.261 1.00 74.25 89 LEU A N 1
ATOM 725 C CA . LEU A 1 89 ? -19.141 44.945 -0.142 1.00 74.25 89 LEU A CA 1
ATOM 726 C C . LEU A 1 89 ? -20.473 45.675 -0.387 1.00 74.25 89 LEU A C 1
ATOM 728 O O . LEU A 1 89 ? -21.191 45.960 0.567 1.00 74.25 89 LEU A O 1
ATOM 732 N N . GLU A 1 90 ? -20.824 45.969 -1.633 1.00 80.50 90 GLU A N 1
ATOM 733 C CA . GLU A 1 90 ? -22.081 46.627 -1.997 1.00 80.50 90 GLU A CA 1
ATOM 734 C C . GLU A 1 90 ? -23.240 45.623 -2.049 1.00 80.50 90 GLU A C 1
ATOM 736 O O . GLU A 1 90 ? -24.368 45.934 -1.665 1.00 80.50 90 GLU A O 1
ATOM 741 N N . ASN A 1 91 ? -22.965 44.370 -2.432 1.00 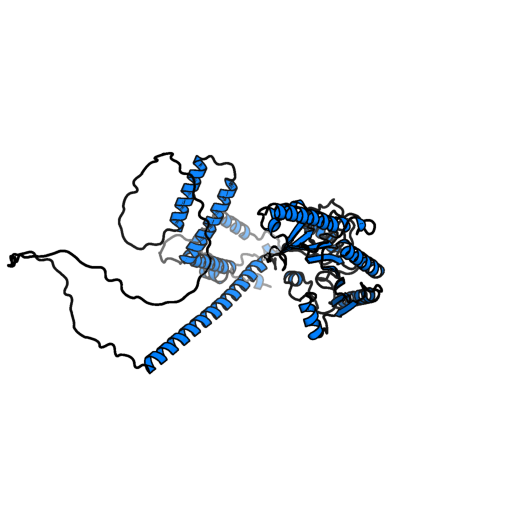79.62 91 ASN A N 1
ATOM 742 C CA . ASN A 1 91 ? -23.977 43.321 -2.457 1.00 79.62 91 ASN A CA 1
ATOM 743 C C . ASN A 1 91 ? -24.404 42.920 -1.024 1.00 79.62 91 ASN A C 1
ATOM 745 O O . ASN A 1 91 ? -23.632 42.281 -0.299 1.00 79.62 91 ASN A O 1
ATOM 749 N N . PRO A 1 92 ? -25.663 43.179 -0.611 1.00 77.56 92 PRO A N 1
ATOM 750 C CA . PRO A 1 92 ? -26.106 42.964 0.768 1.00 77.56 92 PRO A CA 1
ATOM 751 C C . PRO A 1 92 ? -26.083 41.485 1.185 1.00 77.56 92 PRO A C 1
ATOM 753 O O . PRO A 1 92 ? -25.871 41.168 2.359 1.00 77.56 92 PRO A O 1
ATOM 756 N N . MET A 1 93 ? -26.260 40.557 0.237 1.00 63.28 93 MET A N 1
ATOM 757 C CA . MET A 1 93 ? -26.213 39.114 0.497 1.00 63.28 93 MET A CA 1
ATOM 758 C C . MET A 1 93 ? -24.778 38.631 0.704 1.00 63.28 93 MET A C 1
ATOM 760 O O . MET A 1 93 ? -24.512 37.915 1.677 1.00 63.28 93 MET A O 1
ATOM 764 N N . LYS A 1 94 ? -23.843 39.053 -0.162 1.00 73.12 94 LYS A N 1
ATOM 765 C CA . LYS A 1 94 ? -22.415 38.744 0.008 1.00 73.12 94 LYS A CA 1
ATOM 766 C C . LYS A 1 94 ? -21.876 39.374 1.292 1.00 73.12 94 LYS A C 1
ATOM 768 O O . LYS A 1 94 ? -21.246 38.666 2.074 1.00 73.12 94 LYS A O 1
ATOM 773 N N . MET A 1 95 ? -22.238 40.621 1.595 1.00 74.56 95 MET A N 1
ATOM 774 C CA . MET A 1 95 ? -21.920 41.277 2.867 1.00 74.56 95 MET A CA 1
ATOM 775 C C . MET A 1 95 ? -22.426 40.514 4.084 1.00 74.56 95 MET A C 1
ATOM 777 O O . MET A 1 95 ? -21.687 40.326 5.050 1.00 74.56 95 MET A O 1
ATOM 781 N N . LYS A 1 96 ? -23.674 40.037 4.060 1.00 74.44 96 LYS A N 1
ATOM 782 C CA . LYS A 1 96 ? -24.223 39.235 5.160 1.00 74.44 96 LYS A CA 1
ATOM 783 C C . LYS A 1 96 ? -23.451 37.927 5.345 1.00 74.44 96 LYS A C 1
ATOM 785 O O . LYS A 1 96 ? -23.211 37.515 6.480 1.00 74.44 96 LYS A O 1
ATOM 790 N N . CYS A 1 97 ? -23.049 37.285 4.249 1.00 75.00 97 CYS A N 1
ATOM 791 C CA . CYS A 1 97 ? -22.229 36.077 4.281 1.00 75.00 97 CYS A CA 1
ATOM 792 C C . CYS A 1 97 ? -20.823 36.360 4.839 1.00 75.00 97 CYS A C 1
ATOM 794 O O . CYS A 1 97 ? -20.389 35.692 5.777 1.00 75.00 97 CYS A O 1
ATOM 796 N N . LEU A 1 98 ? -20.160 37.412 4.348 1.00 75.06 98 LEU A N 1
ATOM 797 C CA . LEU A 1 98 ? -18.840 37.840 4.806 1.00 75.06 98 LEU A CA 1
ATOM 798 C C . LEU A 1 98 ? -18.854 38.195 6.298 1.00 75.06 98 LEU A C 1
ATOM 800 O O . LEU A 1 98 ? -18.021 37.696 7.055 1.00 75.06 98 LEU A O 1
ATOM 804 N N . ARG A 1 99 ? -19.863 38.954 6.754 1.00 75.12 99 ARG A N 1
ATOM 805 C CA . ARG A 1 99 ? -20.094 39.236 8.180 1.00 75.12 99 ARG A CA 1
ATOM 806 C C . ARG A 1 99 ? -20.195 37.939 8.980 1.00 75.12 99 ARG A C 1
ATOM 808 O O . ARG A 1 99 ? -19.478 37.786 9.960 1.00 75.12 99 ARG A O 1
ATOM 815 N N . LYS A 1 100 ? -20.998 36.957 8.549 1.00 75.75 100 LYS A N 1
ATOM 816 C CA . LYS A 1 100 ? -21.098 35.656 9.243 1.00 75.75 100 LYS A CA 1
ATOM 817 C C . LYS A 1 100 ? -19.751 34.931 9.357 1.00 75.75 100 LYS A C 1
ATOM 819 O O . LYS A 1 100 ? -19.460 34.377 10.418 1.00 75.75 100 LYS A O 1
ATOM 824 N N . ILE A 1 101 ? -18.935 34.929 8.300 1.00 79.00 101 ILE A N 1
ATOM 825 C CA . ILE A 1 101 ? -17.610 34.285 8.293 1.00 79.00 101 ILE A CA 1
ATOM 826 C C . ILE A 1 101 ? -16.667 34.978 9.284 1.00 79.00 101 ILE A C 1
ATOM 828 O O . ILE A 1 101 ? -16.107 34.311 10.159 1.00 79.00 101 ILE A O 1
ATOM 832 N N . VAL A 1 102 ? -16.546 36.308 9.197 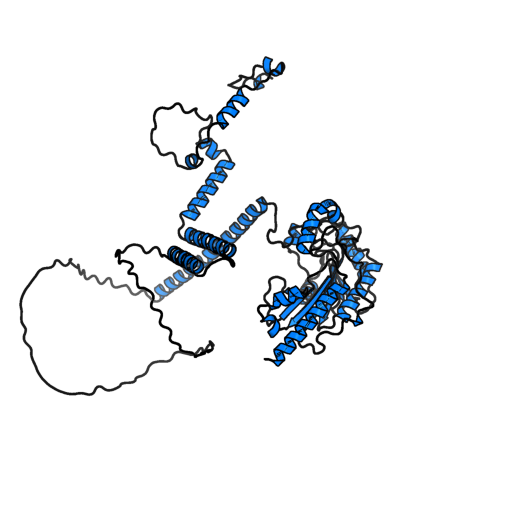1.00 76.62 102 VAL A N 1
ATOM 833 C CA . VAL A 1 102 ? -15.702 37.119 10.092 1.00 76.62 102 VAL A CA 1
ATOM 834 C C . VAL A 1 102 ? -16.130 36.936 11.549 1.00 76.62 102 VAL A C 1
ATOM 836 O O . VAL A 1 102 ? -15.296 36.668 12.415 1.00 76.62 102 VAL A O 1
ATOM 839 N N . MET A 1 103 ? -17.437 36.956 11.821 1.00 78.19 103 MET A N 1
ATOM 840 C CA . MET A 1 103 ? -17.971 36.745 13.167 1.00 78.19 103 MET A CA 1
ATOM 841 C C . MET A 1 103 ? -17.678 35.337 13.706 1.00 78.19 103 MET A C 1
ATOM 843 O O . MET A 1 103 ? -17.305 35.185 14.871 1.00 78.19 103 MET A O 1
ATOM 847 N N . LYS A 1 104 ? -17.778 34.287 12.877 1.00 76.06 104 LYS A N 1
ATOM 848 C CA . LYS A 1 104 ? -17.435 32.909 13.276 1.00 76.06 104 LYS A CA 1
ATOM 849 C C . LYS A 1 104 ? -15.945 32.769 13.600 1.00 76.06 104 LYS A C 1
ATOM 851 O O . LYS A 1 104 ? -15.594 32.063 14.550 1.00 76.06 104 LYS A O 1
ATOM 856 N N . ALA A 1 105 ? -15.077 33.444 12.846 1.00 76.44 105 ALA A N 1
ATOM 857 C CA . ALA A 1 105 ? -13.639 33.478 13.099 1.00 76.44 105 ALA A CA 1
ATOM 858 C C . ALA A 1 105 ? -13.307 34.211 14.411 1.00 76.44 105 ALA A C 1
ATOM 860 O O . ALA A 1 105 ? -12.586 33.658 15.244 1.00 76.44 105 ALA A O 1
ATOM 861 N N . LEU A 1 106 ? -13.906 35.385 14.650 1.00 77.81 106 LEU A N 1
ATOM 862 C CA . LEU A 1 106 ? -13.784 36.122 15.914 1.00 77.81 106 LEU A CA 1
ATOM 863 C C . LEU A 1 106 ? -14.250 35.283 17.110 1.00 77.81 106 LEU A C 1
ATOM 865 O O . LEU A 1 106 ? -13.529 35.171 18.101 1.00 77.81 106 LEU A O 1
ATOM 869 N N . ARG A 1 107 ? -15.395 34.596 16.989 1.00 74.81 107 ARG A N 1
ATOM 870 C CA . ARG A 1 107 ? -15.922 33.694 18.029 1.00 74.81 107 ARG A CA 1
ATOM 871 C C . ARG A 1 107 ? -14.943 32.567 18.354 1.00 74.81 107 ARG A C 1
ATOM 873 O O . ARG A 1 107 ? -14.741 32.247 19.522 1.00 74.81 107 ARG A O 1
ATOM 880 N N . ARG A 1 108 ? -14.316 31.965 17.337 1.00 77.31 108 ARG A N 1
ATOM 881 C CA . ARG A 1 108 ? -13.279 30.933 17.521 1.00 77.31 108 ARG A CA 1
ATOM 882 C C . ARG A 1 108 ? -12.031 31.500 18.198 1.00 77.31 108 ARG A C 1
ATOM 884 O O . ARG A 1 108 ? -11.500 30.843 19.090 1.00 77.31 108 ARG A O 1
ATOM 891 N N . LYS A 1 109 ? -11.583 32.698 17.807 1.00 75.38 109 LYS A N 1
ATOM 892 C CA . LYS A 1 109 ? -10.403 33.358 18.388 1.00 75.38 109 LYS A CA 1
ATOM 893 C C . LYS A 1 109 ? -10.626 33.707 19.862 1.00 75.38 109 LYS A C 1
ATOM 895 O O . LYS A 1 109 ? -9.795 33.339 20.683 1.00 75.38 109 LYS A O 1
ATOM 900 N N . MET A 1 110 ? -11.774 34.293 20.211 1.00 73.69 110 MET A N 1
ATOM 901 C CA . MET A 1 110 ? -12.141 34.562 21.608 1.00 73.69 110 MET A CA 1
ATOM 902 C C . MET A 1 110 ? -12.303 33.273 22.422 1.00 73.69 110 MET A C 1
ATOM 904 O O . MET A 1 110 ? -11.717 33.165 23.491 1.00 73.69 110 MET A O 1
ATOM 908 N N . LYS A 1 111 ? -12.998 32.243 21.908 1.00 72.19 111 LYS A N 1
ATOM 909 C CA . LYS A 1 111 ? -13.104 30.945 22.608 1.00 72.19 111 LYS A CA 1
ATOM 910 C C . LYS A 1 111 ? -11.741 30.308 22.894 1.00 72.19 111 LYS A C 1
ATOM 912 O O . LYS A 1 111 ? -11.587 29.675 23.931 1.00 72.19 111 LYS A O 1
ATOM 917 N N . LYS A 1 112 ? -10.774 30.448 21.978 1.00 75.00 112 LYS A N 1
ATOM 918 C CA . LYS A 1 112 ? -9.397 29.979 22.192 1.00 75.00 112 LYS A CA 1
ATOM 919 C C . LYS A 1 112 ? -8.672 30.813 23.248 1.00 75.00 112 LYS A C 1
ATOM 921 O O . LYS A 1 112 ? -8.067 30.231 24.136 1.00 75.00 112 LYS A O 1
ATOM 926 N N . MET A 1 113 ? -8.760 32.141 23.164 1.00 69.69 113 MET A N 1
ATOM 927 C CA . MET A 1 113 ? -8.102 33.069 24.095 1.00 69.69 113 MET A CA 1
ATOM 928 C C . MET A 1 113 ? -8.597 32.895 25.538 1.00 69.69 113 MET A C 1
ATOM 930 O O . MET A 1 113 ? -7.816 32.961 26.479 1.00 69.69 113 MET A O 1
ATOM 934 N N . TYR A 1 114 ? -9.887 32.608 25.698 1.00 66.12 114 TYR A N 1
ATOM 935 C CA . TYR A 1 114 ? -10.575 32.552 26.985 1.00 66.12 114 TYR A CA 1
ATOM 936 C C . TYR A 1 114 ? -10.790 31.130 27.525 1.00 66.12 114 TYR A C 1
ATOM 938 O O . TYR A 1 114 ? -11.505 30.930 28.511 1.00 66.12 114 TYR A O 1
ATOM 946 N N . LYS A 1 115 ? -10.176 30.115 26.901 1.00 66.12 115 LYS A N 1
ATOM 947 C CA . LYS A 1 115 ? -10.287 28.714 27.322 1.00 66.12 115 LYS A CA 1
ATOM 948 C C . LYS A 1 115 ? -9.667 28.542 28.719 1.00 66.12 115 LYS A C 1
ATOM 950 O O . LYS A 1 115 ? -8.454 28.465 28.860 1.00 66.12 115 LYS A O 1
ATOM 955 N N . GLY A 1 116 ? -10.522 28.487 29.742 1.00 65.19 116 GLY A N 1
ATOM 956 C CA . GLY A 1 116 ? -10.153 28.136 31.119 1.00 65.19 116 GLY A CA 1
ATOM 957 C C . GLY A 1 116 ? -9.786 29.289 32.061 1.00 65.19 116 GLY A C 1
ATOM 958 O O . GLY A 1 116 ? -9.401 29.000 33.184 1.00 65.19 116 GLY A O 1
ATOM 959 N N . ARG A 1 117 ? -9.907 30.564 31.653 1.00 70.50 117 ARG A N 1
ATOM 960 C CA . ARG A 1 117 ? -9.449 31.715 32.467 1.00 70.50 117 ARG A CA 1
ATOM 961 C C . ARG A 1 117 ? -10.522 32.720 32.905 1.00 70.50 117 ARG A C 1
ATOM 963 O O . ARG A 1 117 ? -10.164 33.686 33.555 1.00 70.50 117 ARG A O 1
ATOM 970 N N . LEU A 1 118 ? -11.796 32.518 32.556 1.00 71.38 118 LEU A N 1
ATOM 971 C CA . LEU A 1 118 ? -12.837 33.519 32.847 1.00 71.38 118 LEU A CA 1
ATOM 972 C C . LEU A 1 118 ? -13.524 33.303 34.186 1.00 71.38 118 LEU A C 1
ATOM 974 O O . LEU A 1 118 ? -13.972 32.181 34.462 1.00 71.38 118 LEU A O 1
ATOM 978 N N . THR A 1 119 ? -13.715 34.394 34.927 1.00 79.62 119 THR A N 1
ATOM 979 C CA . THR A 1 119 ? -14.628 34.432 36.073 1.00 79.62 119 THR A CA 1
ATOM 980 C C . THR A 1 119 ? -16.085 34.248 35.611 1.00 79.62 119 THR A C 1
ATOM 982 O O . THR A 1 119 ? -16.406 34.408 34.422 1.00 79.62 119 THR A O 1
ATOM 985 N N . PRO A 1 120 ? -17.008 33.867 36.512 1.00 78.94 120 PRO A N 1
ATOM 986 C CA . PRO A 1 120 ? -18.430 33.787 36.189 1.00 78.94 120 PRO A CA 1
ATOM 987 C C . PRO A 1 120 ? -19.005 35.099 35.624 1.00 78.94 120 PRO A C 1
ATOM 989 O O . PRO A 1 120 ? -19.799 35.040 34.680 1.00 78.94 120 PRO A O 1
ATOM 992 N N . GLU A 1 121 ? -18.577 36.268 36.124 1.00 79.56 121 GLU A N 1
ATOM 993 C CA . GLU A 1 121 ? -19.026 37.573 35.616 1.00 79.56 121 GLU A CA 1
ATOM 994 C C . GLU A 1 121 ? -18.556 37.819 34.175 1.00 79.56 121 GLU A C 1
ATOM 996 O O . GLU A 1 121 ? -19.360 38.197 33.319 1.00 79.56 121 GLU A O 1
ATOM 1001 N N . GLU A 1 122 ? -17.289 37.526 33.870 1.00 75.25 122 GLU A N 1
ATOM 1002 C CA . GLU A 1 122 ? -16.715 37.697 32.528 1.00 75.25 122 GLU A CA 1
ATOM 1003 C C . GLU A 1 122 ? -17.354 36.751 31.502 1.00 75.25 122 GLU A C 1
ATOM 1005 O O . GLU A 1 122 ? -17.549 37.113 30.337 1.00 75.25 122 GLU A O 1
ATOM 1010 N N . ARG A 1 123 ? -17.732 35.529 31.915 1.00 76.12 123 ARG A N 1
ATOM 1011 C CA . ARG A 1 123 ? -18.503 34.611 31.056 1.00 76.12 123 ARG A CA 1
ATOM 1012 C C . ARG A 1 123 ? -19.859 35.196 30.695 1.00 76.12 123 ARG A C 1
ATOM 1014 O O . ARG A 1 123 ? -20.267 35.083 29.536 1.00 76.12 123 ARG A O 1
ATOM 1021 N N . LEU A 1 124 ? -20.547 35.804 31.661 1.00 80.06 124 LEU A N 1
ATOM 1022 C CA . LEU A 1 124 ? -21.842 36.436 31.435 1.00 80.06 124 LEU A CA 1
ATOM 1023 C C . LEU A 1 124 ? -21.702 37.662 30.524 1.00 80.06 124 LEU A C 1
ATOM 1025 O O . LEU A 1 124 ? -22.510 37.845 29.616 1.00 80.06 124 LEU A O 1
ATOM 1029 N N . GLU A 1 125 ? -20.652 38.463 30.698 1.00 78.75 125 GLU A N 1
ATOM 1030 C CA . GLU A 1 125 ? -20.369 39.612 29.837 1.00 78.75 125 GLU A CA 1
ATOM 1031 C C . GLU A 1 125 ? -20.019 39.201 28.402 1.00 78.75 125 GLU A C 1
ATOM 1033 O O . GLU A 1 125 ? -20.599 39.732 27.452 1.00 78.75 125 GLU A O 1
ATOM 1038 N N . CYS A 1 126 ? -19.182 38.175 28.225 1.00 74.38 126 CYS A N 1
ATOM 1039 C CA . CYS A 1 126 ? -18.933 37.568 26.917 1.00 74.38 126 CYS A CA 1
ATOM 1040 C C . CYS A 1 126 ? -20.227 37.042 26.281 1.00 74.38 126 CYS A C 1
ATOM 1042 O O . CYS A 1 126 ? -20.456 37.245 25.087 1.00 74.38 126 CYS A O 1
ATOM 1044 N N . ALA A 1 127 ? -21.090 36.375 27.053 1.00 78.31 127 ALA A N 1
ATOM 1045 C CA . ALA A 1 127 ? -22.375 35.888 26.560 1.00 78.31 127 ALA A CA 1
ATOM 1046 C C . ALA A 1 127 ? -23.290 37.043 26.114 1.00 78.31 127 ALA A C 1
ATOM 1048 O O . ALA A 1 127 ? -23.870 36.959 25.030 1.00 78.31 127 ALA A O 1
ATOM 1049 N N . ARG A 1 128 ? -23.360 38.141 26.884 1.00 81.00 128 ARG A N 1
ATOM 1050 C CA . ARG A 1 128 ? -24.090 39.367 26.509 1.00 81.00 128 ARG A CA 1
ATOM 1051 C C . ARG A 1 128 ? -23.537 39.988 25.228 1.00 81.00 128 ARG A C 1
ATOM 1053 O O . ARG A 1 128 ? -24.316 40.292 24.328 1.00 81.00 128 ARG A O 1
ATOM 1060 N N . PHE A 1 129 ? -22.214 40.112 25.109 1.00 78.94 129 PHE A N 1
ATOM 1061 C CA . PHE A 1 129 ? -21.557 40.617 23.903 1.00 78.94 129 PHE A CA 1
ATOM 1062 C C . PHE A 1 129 ? -21.924 39.781 22.670 1.00 78.94 129 PHE A C 1
ATOM 1064 O O . PHE A 1 129 ? -22.373 40.326 21.663 1.00 78.94 129 PHE A O 1
ATOM 1071 N N . PHE A 1 130 ? -21.814 38.449 22.749 1.00 77.69 130 PHE A N 1
ATOM 1072 C CA . PHE A 1 130 ? -22.177 37.578 21.628 1.00 77.69 130 PHE A CA 1
ATOM 1073 C C . PHE A 1 130 ? -23.676 37.591 21.319 1.00 77.69 130 PHE A C 1
ATOM 1075 O O . PHE A 1 130 ? -24.037 37.479 20.150 1.00 77.69 130 PHE A O 1
ATOM 1082 N N . HIS A 1 131 ? -24.543 37.759 22.320 1.00 78.69 131 HIS A N 1
ATOM 1083 C CA . HIS A 1 131 ? -25.980 37.897 22.096 1.00 78.69 131 HIS A CA 1
ATOM 1084 C C . HIS A 1 131 ? -26.322 39.205 21.367 1.00 78.69 131 HIS A C 1
ATOM 1086 O O . HIS A 1 131 ? -27.053 39.172 20.380 1.00 78.69 131 HIS A O 1
ATOM 1092 N N . LEU A 1 132 ? -25.745 40.339 21.783 1.00 76.44 132 LEU A N 1
ATOM 1093 C CA . LEU A 1 132 ? -25.907 41.637 21.112 1.00 76.44 132 LEU A CA 1
ATOM 1094 C C . LEU A 1 132 ? -25.419 41.589 19.656 1.00 76.44 132 LEU A C 1
ATOM 1096 O O . LEU A 1 132 ? -26.055 42.108 18.740 1.00 76.44 132 LEU A O 1
ATOM 1100 N N . VAL A 1 133 ? -24.299 40.911 19.431 1.00 64.25 133 VAL A N 1
ATOM 1101 C CA . VAL A 1 133 ? -23.734 40.674 18.103 1.00 64.25 133 VAL A CA 1
ATOM 1102 C C . VAL A 1 133 ? -24.638 39.786 17.242 1.00 64.25 133 VAL A C 1
ATOM 1104 O O . VAL A 1 133 ? -24.856 40.093 16.068 1.00 64.25 133 VAL A O 1
ATOM 1107 N N . ASP A 1 134 ? -25.175 38.694 17.797 1.00 68.94 134 ASP A N 1
ATOM 1108 C CA . ASP A 1 134 ? -26.109 37.813 17.088 1.00 68.94 134 ASP A CA 1
ATOM 1109 C C . ASP A 1 134 ? -27.410 38.572 16.753 1.00 68.94 134 ASP A C 1
ATOM 1111 O O . ASP A 1 134 ? -27.937 38.399 15.652 1.00 68.94 134 ASP A O 1
ATOM 1115 N N . GLN A 1 135 ? -27.868 39.493 17.617 1.00 71.31 135 GLN A N 1
ATOM 1116 C CA . GLN A 1 135 ? -28.955 40.424 17.295 1.00 71.31 135 GLN A CA 1
ATOM 1117 C C . GLN A 1 135 ? -28.592 41.310 16.099 1.00 71.31 135 GLN A C 1
ATOM 1119 O O . GLN A 1 135 ? -29.328 41.295 15.119 1.00 71.31 135 GLN A O 1
ATOM 1124 N N . MET A 1 136 ? -27.437 41.988 16.096 1.00 63.00 136 MET A N 1
ATOM 1125 C CA . MET A 1 136 ? -26.998 42.816 14.957 1.00 63.00 136 MET A CA 1
ATOM 1126 C C . MET A 1 136 ? -26.859 42.026 13.645 1.00 63.00 136 MET A C 1
ATOM 1128 O O . MET A 1 136 ? -27.132 42.555 12.567 1.00 63.00 136 MET A O 1
ATOM 1132 N N . ALA A 1 137 ? -26.438 40.761 13.711 1.00 58.22 137 ALA A N 1
ATOM 1133 C CA . ALA A 1 137 ? -26.330 39.885 12.543 1.00 58.22 137 ALA A CA 1
ATOM 1134 C C . ALA A 1 137 ? -27.697 39.370 12.048 1.00 58.22 137 ALA A C 1
ATOM 1136 O O . ALA A 1 137 ? -27.845 39.034 10.864 1.00 58.22 137 ALA A O 1
ATOM 1137 N N . CYS A 1 138 ? -28.683 39.293 12.947 1.00 54.28 138 CYS A N 1
ATOM 1138 C CA . CYS A 1 138 ? -30.039 38.824 12.672 1.00 54.28 138 CYS A CA 1
ATOM 1139 C C . CYS A 1 138 ? -31.038 39.947 12.384 1.00 54.28 138 CYS A C 1
ATOM 1141 O O . CYS A 1 138 ? -32.085 39.638 11.810 1.00 54.28 138 CYS A O 1
ATOM 1143 N N . SER A 1 139 ? -30.721 41.209 12.707 1.00 44.44 139 SER A N 1
ATOM 1144 C CA . SER A 1 139 ? -31.517 42.388 12.365 1.00 44.44 139 SER A CA 1
ATOM 1145 C C . SER A 1 139 ? -31.819 42.375 10.871 1.00 44.44 139 SER A C 1
ATOM 1147 O O . SER A 1 139 ? -30.980 42.689 10.023 1.00 44.44 139 SER A O 1
ATOM 1149 N N . ARG A 1 140 ? -33.035 41.938 10.537 1.00 39.00 140 ARG A N 1
ATOM 1150 C CA . ARG A 1 140 ? -33.620 42.103 9.212 1.00 39.00 140 ARG A CA 1
ATOM 1151 C C . ARG A 1 140 ? -33.641 43.601 8.944 1.00 39.00 140 ARG A C 1
ATOM 1153 O O . ARG A 1 140 ? -34.024 44.368 9.818 1.00 39.00 140 ARG A O 1
ATOM 1160 N N . SER A 1 141 ? -33.247 44.006 7.744 1.00 33.56 141 SER A N 1
ATOM 1161 C CA . SER A 1 141 ? -33.539 45.333 7.215 1.00 33.56 141 SER A CA 1
ATOM 1162 C C . SER A 1 141 ? -35.062 45.491 7.128 1.00 33.56 141 SER A C 1
ATOM 1164 O O . SER A 1 141 ? -35.666 45.257 6.084 1.00 33.56 141 SER A O 1
ATOM 1166 N N . THR A 1 142 ? -35.715 45.783 8.248 1.00 31.61 142 THR A N 1
ATOM 1167 C CA . THR A 1 142 ? -37.103 46.218 8.267 1.00 31.61 142 THR A CA 1
ATOM 1168 C C . THR A 1 142 ? -37.083 47.667 7.827 1.00 31.61 142 THR A C 1
ATOM 1170 O O . THR A 1 142 ? -36.747 48.563 8.600 1.00 31.61 142 THR A O 1
ATOM 1173 N N . GLY A 1 143 ? -37.374 47.874 6.545 1.00 27.47 143 GLY A N 1
ATOM 1174 C CA . GLY A 1 143 ? -37.772 49.180 6.056 1.00 27.47 143 GLY A CA 1
ATOM 1175 C C . GLY A 1 143 ? -38.933 49.701 6.902 1.00 27.47 143 GLY A C 1
ATOM 1176 O O . GLY A 1 143 ? -39.868 48.965 7.189 1.00 27.47 143 GLY A O 1
ATOM 1177 N N . MET A 1 144 ? -38.801 50.957 7.320 1.00 24.25 144 MET A N 1
ATOM 1178 C CA . MET A 1 144 ? -39.871 51.896 7.660 1.00 24.25 144 MET A CA 1
ATOM 1179 C C . MET A 1 144 ? -41.089 51.360 8.436 1.00 24.25 144 MET A C 1
ATOM 1181 O O . MET A 1 144 ? -42.042 50.871 7.843 1.00 24.25 144 MET A O 1
ATOM 1185 N N . ALA A 1 145 ? -41.116 51.616 9.746 1.00 27.91 145 ALA A N 1
ATOM 1186 C CA . ALA A 1 145 ? -42.262 52.212 10.448 1.00 27.91 145 ALA A CA 1
ATOM 1187 C C . ALA A 1 145 ? -41.834 52.548 11.885 1.00 27.91 145 ALA A C 1
ATOM 1189 O O . ALA A 1 145 ? -41.390 51.678 12.632 1.00 27.91 145 ALA A O 1
ATOM 1190 N N . GLY A 1 146 ? -41.910 53.827 12.249 1.00 24.62 146 GLY A N 1
ATOM 1191 C CA . GLY A 1 146 ? -41.512 54.315 13.562 1.00 24.62 146 GLY A CA 1
ATOM 1192 C C . GLY A 1 146 ? -42.445 53.852 14.680 1.00 24.62 146 GLY A C 1
ATOM 1193 O O . GLY A 1 146 ? -43.661 53.898 14.543 1.00 24.62 146 GLY A O 1
ATOM 1194 N N . SER A 1 147 ? -41.857 53.472 15.810 1.00 26.91 147 SER A N 1
ATOM 1195 C CA . SER A 1 147 ? -42.326 53.840 17.148 1.00 26.91 147 SER A CA 1
ATOM 1196 C C . SER A 1 147 ? -41.235 53.437 18.140 1.00 26.91 147 SER A C 1
ATOM 1198 O O . SER A 1 147 ? -41.060 52.259 18.448 1.00 26.91 147 SER A O 1
ATOM 1200 N N . SER A 1 148 ? -40.458 54.419 18.600 1.00 25.03 148 SER A N 1
ATOM 1201 C CA . SER A 1 148 ? -39.601 54.275 19.775 1.00 25.03 148 SER A CA 1
ATOM 1202 C C . SER A 1 148 ? -40.473 53.898 20.969 1.00 25.03 148 SER A C 1
ATOM 1204 O O . SER A 1 148 ? -41.225 54.735 21.464 1.00 25.03 148 SER A O 1
ATOM 1206 N N . LYS A 1 149 ? -40.370 52.659 21.453 1.00 28.50 149 LYS A N 1
ATOM 1207 C CA . LYS A 1 149 ? -40.791 52.318 22.812 1.00 28.50 149 LYS A CA 1
ATOM 1208 C C . LYS A 1 149 ? -39.597 51.784 23.587 1.00 28.50 149 LYS A C 1
ATOM 1210 O O . LYS A 1 149 ? -38.955 50.807 23.219 1.00 28.50 149 LYS A O 1
ATOM 1215 N N . THR A 1 150 ? -39.307 52.555 24.617 1.00 24.64 150 THR A N 1
ATOM 1216 C CA . THR A 1 150 ? -38.205 52.537 25.562 1.00 24.64 150 THR A CA 1
ATOM 1217 C C . THR A 1 150 ? -37.994 51.165 26.198 1.00 24.64 150 THR A C 1
ATOM 1219 O O . THR A 1 150 ? -38.943 50.504 26.615 1.00 24.64 150 THR A O 1
ATOM 1222 N N . VAL A 1 151 ? -36.724 50.773 26.298 1.00 25.86 151 VAL A N 1
ATOM 1223 C CA . VAL A 1 151 ? -36.244 49.619 27.062 1.00 25.86 151 VAL A CA 1
ATOM 1224 C C . VAL A 1 151 ? -36.490 49.894 28.547 1.00 25.86 151 VAL A C 1
ATOM 1226 O O . VAL A 1 151 ? -35.818 50.727 29.148 1.00 25.86 151 VAL A O 1
ATOM 1229 N N . GLY A 1 152 ? -37.493 49.229 29.118 1.00 23.42 152 GLY A N 1
ATOM 1230 C CA . GLY A 1 152 ? -37.731 49.188 30.556 1.00 23.42 152 GLY A CA 1
ATOM 1231 C C . GLY A 1 152 ? -36.965 48.027 31.182 1.00 23.42 152 GLY A C 1
ATOM 1232 O O . GLY A 1 152 ? -37.189 46.873 30.825 1.00 23.42 152 GLY A O 1
ATOM 1233 N N . ASN A 1 153 ? -36.062 48.357 32.104 1.00 21.06 153 ASN A N 1
ATOM 1234 C CA . ASN A 1 153 ? -35.419 47.431 33.031 1.00 21.06 153 ASN A CA 1
ATOM 1235 C C . ASN A 1 153 ? -36.473 46.634 33.810 1.00 21.06 153 ASN A C 1
ATOM 1237 O O . ASN A 1 153 ? -37.323 47.242 34.456 1.00 21.06 153 ASN A O 1
ATOM 1241 N N . LEU A 1 154 ? -36.365 45.306 33.839 1.00 28.22 154 LEU A N 1
ATOM 1242 C CA . LEU A 1 154 ? -36.977 44.493 34.888 1.00 28.22 154 LEU A CA 1
ATOM 1243 C C . LEU A 1 154 ? -35.947 43.499 35.412 1.00 28.22 154 LEU A C 1
ATOM 1245 O O . LEU A 1 154 ? -35.342 42.723 34.671 1.00 28.22 154 LEU A O 1
ATOM 1249 N N . ALA A 1 155 ? -35.704 43.660 36.704 1.00 25.00 155 ALA A N 1
ATOM 1250 C CA . ALA A 1 155 ? -34.698 43.005 37.499 1.00 25.00 155 ALA A CA 1
ATOM 1251 C C . ALA A 1 155 ? -35.079 41.559 37.843 1.00 25.00 155 ALA A C 1
ATOM 1253 O O . ALA A 1 155 ? -36.247 41.190 37.901 1.00 25.00 155 ALA A O 1
ATOM 1254 N N . LEU A 1 156 ? -34.015 40.795 38.082 1.00 20.64 156 LEU A N 1
ATOM 1255 C CA . LEU A 1 156 ? -33.879 39.681 39.015 1.00 20.64 156 LEU A CA 1
ATOM 1256 C C . LEU A 1 156 ? -35.062 39.486 39.989 1.00 20.64 156 LEU A C 1
ATOM 1258 O O . LEU A 1 156 ? -35.231 40.272 40.916 1.00 20.64 156 LEU A O 1
ATOM 1262 N N . GLU A 1 157 ? -35.749 38.351 39.880 1.00 23.38 157 GLU A N 1
ATOM 1263 C CA . GLU A 1 157 ? -36.277 37.655 41.054 1.00 23.38 157 GLU A CA 1
ATOM 1264 C C . GLU A 1 157 ? -35.830 36.193 41.014 1.00 23.38 157 GLU A C 1
ATOM 1266 O O . GLU A 1 157 ? -36.214 35.400 40.152 1.00 23.38 157 GLU A O 1
ATOM 1271 N N . ASN A 1 158 ? -34.961 35.868 41.970 1.00 21.11 158 ASN A N 1
ATOM 1272 C CA . ASN A 1 158 ? -34.647 34.514 42.384 1.00 21.11 158 ASN A CA 1
ATOM 1273 C C . ASN A 1 158 ? -35.858 33.966 43.145 1.00 21.11 158 ASN A C 1
ATOM 1275 O O . ASN A 1 158 ? -36.124 34.409 44.259 1.00 21.11 158 ASN A O 1
ATOM 1279 N N . SER A 1 159 ? -36.536 32.952 42.614 1.00 24.77 159 SER A N 1
ATOM 1280 C CA . SER A 1 159 ? -37.254 32.014 43.473 1.00 24.77 159 SER A CA 1
ATOM 1281 C C . SER A 1 159 ? -36.932 30.583 43.066 1.00 24.77 159 SER A C 1
ATOM 1283 O O . SER A 1 159 ? -37.157 30.122 41.949 1.00 24.77 159 SER A O 1
ATOM 1285 N N . CYS A 1 160 ? -36.300 29.910 44.019 1.00 17.91 160 CYS A N 1
ATOM 1286 C CA . CYS A 1 160 ? -36.103 28.481 44.061 1.00 17.91 160 CYS A CA 1
ATOM 1287 C C . CYS A 1 160 ? -37.472 27.831 44.285 1.00 17.91 160 CYS A C 1
ATOM 1289 O O . CYS A 1 160 ? -38.093 28.088 45.309 1.00 17.91 160 CYS A O 1
ATOM 1291 N N . ASN A 1 161 ? -37.930 27.004 43.346 1.00 23.00 161 ASN A N 1
ATOM 1292 C CA . ASN A 1 161 ? -38.826 25.886 43.626 1.00 23.00 161 ASN A CA 1
ATOM 1293 C C . ASN A 1 161 ? -38.690 24.831 42.518 1.00 23.00 161 ASN A C 1
ATOM 1295 O O . ASN A 1 161 ? -38.826 25.120 41.330 1.00 23.00 161 ASN A O 1
ATOM 1299 N N . LYS A 1 162 ? -38.386 23.599 42.946 1.00 19.16 162 LYS A N 1
ATOM 1300 C CA . LYS A 1 162 ? -38.414 22.355 42.157 1.00 19.16 162 LYS A CA 1
ATOM 1301 C C . LYS A 1 162 ? -39.764 22.201 41.418 1.00 19.16 162 LYS A C 1
ATOM 1303 O O . LYS A 1 162 ? -40.787 22.640 41.941 1.00 19.16 162 LYS A O 1
ATOM 1308 N N . PRO A 1 163 ? -39.800 21.498 40.269 1.00 24.42 163 PRO A N 1
ATOM 1309 C CA . PRO A 1 163 ? -40.127 20.071 40.356 1.00 24.42 163 PRO A CA 1
ATOM 1310 C C . PRO A 1 163 ? -39.295 19.160 39.442 1.00 24.42 163 PRO A C 1
ATOM 1312 O O . PRO A 1 163 ? -38.940 19.483 38.310 1.00 24.42 163 PRO A O 1
ATOM 1315 N N . GLU A 1 164 ? -39.024 17.976 39.985 1.00 19.86 164 GLU A N 1
ATOM 1316 C CA . GLU A 1 164 ? -38.499 16.796 39.307 1.00 19.86 164 GLU A CA 1
ATOM 1317 C C . GLU A 1 164 ? -39.536 16.142 38.377 1.00 19.86 164 GLU A C 1
ATOM 1319 O O . GLU A 1 164 ? -40.738 16.196 38.617 1.00 19.86 164 GLU A O 1
ATOM 1324 N N . MET A 1 165 ? -38.995 15.423 37.386 1.00 19.66 165 MET A N 1
ATOM 1325 C CA . MET A 1 165 ? -39.610 14.387 36.546 1.00 19.66 165 MET A CA 1
ATOM 1326 C C . MET A 1 165 ? -40.747 14.780 35.589 1.00 19.66 165 MET A C 1
ATOM 1328 O O . MET A 1 165 ? -41.910 14.874 35.966 1.00 19.66 165 MET A O 1
ATOM 1332 N N . ARG A 1 166 ? -40.432 14.718 34.287 1.00 23.02 166 ARG A N 1
ATOM 1333 C CA . ARG A 1 166 ? -41.024 13.715 33.380 1.00 23.02 166 ARG A CA 1
ATOM 1334 C C . ARG A 1 166 ? -40.149 13.518 32.139 1.00 23.02 166 ARG A C 1
ATOM 1336 O O . ARG A 1 166 ? -39.843 14.458 31.415 1.00 23.02 166 ARG A O 1
ATOM 1343 N N . LYS A 1 167 ? -39.718 12.269 31.943 1.00 22.33 167 LYS A N 1
ATOM 1344 C CA . LYS A 1 167 ? -39.130 11.750 30.706 1.00 22.33 167 LYS A CA 1
ATOM 1345 C C . LYS A 1 167 ? -40.283 11.436 29.756 1.00 22.33 167 LYS A C 1
ATOM 1347 O O . LYS A 1 167 ? -41.047 10.529 30.057 1.00 22.33 167 LYS A O 1
ATOM 1352 N N . ASP A 1 168 ? -40.365 12.117 28.622 1.00 26.95 168 ASP A N 1
ATOM 1353 C CA . ASP A 1 168 ? -41.171 11.658 27.490 1.00 26.95 168 ASP A CA 1
ATOM 1354 C C . ASP A 1 168 ? -40.260 11.510 26.269 1.00 26.95 168 ASP A C 1
ATOM 1356 O O . ASP A 1 168 ? -39.935 12.460 25.560 1.00 26.95 168 ASP A O 1
ATOM 1360 N N . ILE A 1 169 ? -39.806 10.270 26.080 1.00 22.89 169 ILE A N 1
ATOM 1361 C CA . ILE A 1 169 ? -39.265 9.744 24.829 1.00 22.89 169 ILE A CA 1
ATOM 1362 C C . ILE A 1 169 ? -40.441 9.071 24.119 1.00 22.89 169 ILE A C 1
ATOM 1364 O O . ILE A 1 169 ? -40.947 8.061 24.598 1.00 22.89 169 ILE A O 1
ATOM 1368 N N . ARG A 1 170 ? -40.866 9.626 22.986 1.00 25.33 170 ARG A N 1
ATOM 1369 C CA . ARG A 1 170 ? -41.626 8.971 21.906 1.00 25.33 170 ARG A CA 1
ATOM 1370 C C . ARG A 1 170 ? -41.308 9.808 20.661 1.00 25.33 170 ARG A C 1
ATOM 1372 O O . ARG A 1 170 ? -41.620 10.989 20.626 1.00 25.33 170 ARG A O 1
ATOM 1379 N N . GLY A 1 171 ? -40.480 9.341 19.731 1.00 24.98 171 GLY A N 1
ATOM 1380 C CA . GLY A 1 171 ? -40.711 8.144 18.927 1.00 24.98 171 GLY A CA 1
ATOM 1381 C C . GLY A 1 171 ? -41.404 8.609 17.648 1.00 24.98 171 GLY A C 1
ATOM 1382 O O . GLY A 1 171 ? -42.625 8.681 17.606 1.00 24.98 171 GLY A O 1
ATOM 1383 N N . TYR A 1 172 ? -40.601 9.053 16.680 1.00 22.70 172 TYR A N 1
ATOM 1384 C CA . TYR A 1 172 ? -41.023 9.703 15.440 1.00 22.70 172 TYR A CA 1
ATOM 1385 C C . TYR A 1 172 ? -40.973 8.653 14.328 1.00 22.70 172 TYR A C 1
ATOM 1387 O O . TYR A 1 172 ? -39.936 8.492 13.693 1.00 22.70 172 TYR A O 1
ATOM 1395 N N . GLU A 1 173 ? -42.058 7.914 14.106 1.00 23.09 173 GLU A N 1
ATOM 1396 C CA . GLU A 1 173 ? -42.197 7.107 12.894 1.00 23.09 173 GLU A CA 1
ATOM 1397 C C . GLU A 1 173 ? -43.563 7.277 12.235 1.00 23.09 173 GLU A C 1
ATOM 1399 O O . GLU A 1 173 ? -44.602 7.436 12.868 1.00 23.09 173 GLU A O 1
ATOM 1404 N N . LYS A 1 174 ? -43.438 7.326 10.912 1.00 21.91 174 LYS A N 1
ATOM 1405 C CA . LYS A 1 174 ? -44.398 7.497 9.831 1.00 21.91 174 LYS A CA 1
ATOM 1406 C C . LYS A 1 174 ? -45.676 6.679 10.005 1.00 21.91 174 LYS A C 1
ATOM 1408 O O . LYS A 1 174 ? -45.596 5.472 10.167 1.00 21.91 174 LYS A O 1
ATOM 1413 N N . ASP A 1 175 ? -46.807 7.319 9.728 1.00 24.02 175 ASP A N 1
ATOM 1414 C CA . ASP A 1 175 ? -47.920 6.635 9.077 1.00 24.02 175 ASP A CA 1
ATOM 1415 C C . ASP A 1 175 ? -48.521 7.520 7.983 1.00 24.02 175 ASP A C 1
ATOM 1417 O O . ASP A 1 175 ? -49.052 8.608 8.214 1.00 24.02 175 ASP A O 1
ATOM 1421 N N . GLU A 1 176 ? -48.387 7.025 6.755 1.00 19.98 176 GLU A N 1
ATOM 1422 C CA . GLU A 1 176 ? -49.219 7.388 5.622 1.00 19.98 176 GLU A CA 1
ATOM 1423 C C . GLU A 1 176 ? -50.589 6.727 5.802 1.00 19.98 176 GLU A C 1
ATOM 1425 O O . GLU A 1 176 ? -50.649 5.507 5.938 1.00 19.98 176 GLU A O 1
ATOM 1430 N N . ARG A 1 177 ? -51.686 7.494 5.730 1.00 24.02 177 ARG A N 1
ATOM 1431 C CA . ARG A 1 177 ? -52.960 7.051 5.128 1.00 24.02 177 ARG A CA 1
ATOM 1432 C C . ARG A 1 177 ? -54.002 8.174 5.047 1.00 24.02 177 ARG A C 1
ATOM 1434 O O . ARG A 1 177 ? -54.459 8.723 6.040 1.00 24.02 177 ARG A O 1
ATOM 1441 N N . SER A 1 178 ? -54.336 8.473 3.793 1.00 25.23 178 SER A N 1
ATOM 1442 C CA . SER A 1 178 ? -55.673 8.680 3.216 1.00 25.23 178 SER A CA 1
ATOM 1443 C C . SER A 1 178 ? -56.743 9.537 3.916 1.00 25.23 178 SER A C 1
ATOM 1445 O O . SER A 1 178 ? -57.414 9.156 4.868 1.00 25.23 178 SER A O 1
ATOM 1447 N N . VAL A 1 179 ? -57.024 10.630 3.206 1.00 21.50 179 VAL A N 1
ATOM 1448 C CA . VAL A 1 179 ? -58.285 11.362 3.019 1.00 21.50 179 VAL A CA 1
ATOM 1449 C C . VAL A 1 179 ? -59.556 10.491 3.069 1.00 21.50 179 VAL A C 1
ATOM 1451 O O . VAL A 1 179 ? -59.762 9.647 2.202 1.00 21.50 179 VAL A O 1
ATOM 1454 N N . SER A 1 180 ? -60.478 10.803 3.986 1.00 27.00 180 SER A N 1
ATOM 1455 C CA . SER A 1 180 ? -61.944 10.801 3.771 1.00 27.00 180 SER A CA 1
ATOM 1456 C C . SER A 1 180 ? -62.612 11.551 4.940 1.00 27.00 180 SER A C 1
ATOM 1458 O O . SER A 1 180 ? -62.340 11.275 6.098 1.00 27.00 180 SER A O 1
ATOM 1460 N N . LYS A 1 181 ? -63.113 12.761 4.670 1.00 22.95 181 LYS A N 1
ATOM 1461 C CA . LYS A 1 181 ? -64.526 13.161 4.500 1.00 22.95 181 LYS A CA 1
ATOM 1462 C C . LYS A 1 181 ? -65.350 13.244 5.794 1.00 22.95 181 LYS A C 1
ATOM 1464 O O . LYS A 1 181 ? -65.639 12.252 6.445 1.00 22.95 181 LYS A O 1
ATOM 1469 N N . LEU A 1 182 ? -65.750 14.493 6.051 1.00 20.64 182 LEU A N 1
ATOM 1470 C CA . LEU A 1 182 ? -66.783 14.972 6.963 1.00 20.64 182 LEU A CA 1
ATOM 1471 C C . LEU A 1 182 ? -68.092 14.177 6.865 1.00 20.64 182 LEU A C 1
ATOM 1473 O O . LEU A 1 182 ? -68.609 13.992 5.763 1.00 20.64 182 LEU A O 1
ATOM 1477 N N . SER A 1 183 ? -68.691 13.920 8.026 1.00 26.09 183 SER A N 1
ATOM 1478 C CA . SER A 1 183 ? -70.140 13.998 8.224 1.00 26.09 183 SER A CA 1
ATOM 1479 C C . SER A 1 183 ? -70.461 14.273 9.696 1.00 26.09 183 SER A C 1
ATOM 1481 O O . SER A 1 183 ? -70.056 13.519 10.576 1.00 26.09 183 SER A O 1
ATOM 1483 N N . ASP A 1 184 ? -71.161 15.385 9.903 1.00 25.05 184 ASP A N 1
ATOM 1484 C CA . ASP A 1 184 ? -72.282 15.600 10.819 1.00 25.05 184 ASP A CA 1
ATOM 1485 C C . ASP A 1 184 ? -72.191 15.133 12.278 1.00 25.05 184 ASP A C 1
ATOM 1487 O O . ASP A 1 184 ? -72.400 13.974 12.623 1.00 25.05 184 ASP A O 1
ATOM 1491 N N . ALA A 1 185 ? -72.063 16.123 13.164 1.00 27.31 185 ALA A N 1
ATOM 1492 C CA . ALA A 1 185 ? -72.590 16.050 14.519 1.00 27.31 185 ALA A CA 1
ATOM 1493 C C . ALA A 1 185 ? -73.268 17.382 14.875 1.00 27.31 185 ALA A C 1
ATOM 1495 O O . ALA A 1 185 ? -72.674 18.302 15.435 1.00 27.31 185 ALA A O 1
ATOM 1496 N N . THR A 1 186 ? -74.548 17.466 14.523 1.00 24.19 186 THR A N 1
ATOM 1497 C CA . THR A 1 186 ? -75.558 18.309 15.166 1.00 24.19 186 THR A CA 1
ATOM 1498 C C . THR A 1 186 ? -75.540 18.108 16.682 1.00 24.19 186 THR A C 1
ATOM 1500 O O . THR A 1 186 ? -75.669 16.978 17.158 1.00 24.19 186 THR A O 1
ATOM 1503 N N . ARG A 1 187 ? -75.460 19.195 17.457 1.00 28.42 187 ARG A N 1
ATOM 1504 C CA . ARG A 1 187 ? -75.831 19.180 18.876 1.00 28.42 187 ARG A CA 1
ATOM 1505 C C . ARG A 1 187 ? -76.653 20.417 19.224 1.00 28.42 187 ARG A C 1
ATOM 1507 O O . ARG A 1 187 ? -76.321 21.536 18.848 1.00 28.42 187 ARG A O 1
ATOM 1514 N N . ASN A 1 188 ? -77.769 20.126 19.879 1.00 25.55 188 ASN A N 1
ATOM 1515 C CA . ASN A 1 188 ? -78.952 20.951 20.033 1.00 25.55 188 ASN A CA 1
ATOM 1516 C C . ASN A 1 188 ? -78.756 22.255 20.810 1.00 25.55 188 ASN A C 1
ATOM 1518 O O . ASN A 1 188 ? -78.126 22.304 21.864 1.00 25.55 188 ASN A O 1
ATOM 1522 N N . SER A 1 189 ? -79.454 23.256 20.279 1.00 24.75 189 SER A N 1
ATOM 1523 C CA . SER A 1 189 ? -80.025 24.421 20.946 1.00 24.75 189 SER A CA 1
ATOM 1524 C C . SER A 1 189 ? -81.141 24.006 21.920 1.00 24.75 189 SER A C 1
ATOM 1526 O O . SER A 1 189 ? -81.941 23.118 21.621 1.00 24.75 189 SER A O 1
ATOM 1528 N N . SER A 1 190 ? -81.206 24.654 23.085 1.00 25.42 190 SER A N 1
ATOM 1529 C CA . SER A 1 190 ? -82.363 24.656 23.990 1.00 25.42 190 SER A CA 1
ATOM 1530 C C . SER A 1 190 ? -82.335 25.915 24.860 1.00 25.42 190 SER A C 1
ATOM 1532 O O . SER A 1 190 ? -81.371 26.103 25.603 1.00 25.42 190 SER A O 1
ATOM 1534 N N . LYS A 1 191 ? -83.396 26.727 24.734 1.00 29.72 191 LYS A N 1
ATOM 1535 C CA . LYS A 1 191 ? -84.013 27.711 25.664 1.00 29.72 191 LYS A CA 1
ATOM 1536 C C . LYS A 1 191 ? -84.567 28.889 24.850 1.00 29.72 191 LYS A C 1
ATOM 1538 O O . LYS A 1 191 ? -83.805 29.616 24.226 1.00 29.72 191 LYS A O 1
ATOM 1543 N N . GLU A 1 192 ? -85.865 28.840 24.542 1.00 24.44 192 GLU A N 1
ATOM 1544 C CA . GLU A 1 192 ? -86.970 29.525 25.262 1.00 24.44 192 GLU A CA 1
ATOM 1545 C C . GLU A 1 192 ? -87.014 31.028 24.918 1.00 24.44 192 GLU A C 1
ATOM 1547 O O . GLU A 1 192 ? -86.042 31.741 25.131 1.00 24.44 192 GLU A O 1
ATOM 1552 N N . PHE A 1 193 ? -87.997 31.474 24.115 1.00 21.66 193 PHE A N 1
ATOM 1553 C CA . PHE A 1 193 ? -89.281 32.083 24.550 1.00 21.66 193 PHE A CA 1
ATOM 1554 C C . PHE A 1 193 ? -89.048 33.302 25.477 1.00 21.66 193 PHE A C 1
ATOM 1556 O O . PHE A 1 193 ? -88.372 33.179 26.481 1.00 21.66 193 PHE A O 1
ATOM 1563 N N . VAL A 1 194 ? -89.596 34.504 25.290 1.00 25.36 194 VAL A N 1
ATOM 1564 C CA . VAL A 1 194 ? -90.556 35.058 24.333 1.00 25.36 194 VAL A CA 1
ATOM 1565 C C . VAL A 1 194 ? -90.572 36.596 24.519 1.00 25.36 194 VAL A C 1
ATOM 1567 O O . VAL A 1 194 ? -90.229 37.085 25.588 1.00 25.36 194 VAL A O 1
ATOM 1570 N N . HIS A 1 195 ? -90.995 37.322 23.477 1.00 23.67 195 HIS A N 1
ATOM 1571 C CA . HIS A 1 195 ? -91.493 38.713 23.429 1.00 23.67 195 HIS A CA 1
ATOM 1572 C C . HIS A 1 195 ? -90.787 39.841 24.217 1.00 23.67 195 HIS A C 1
ATOM 1574 O O . HIS A 1 195 ? -90.963 39.993 25.420 1.00 23.67 195 HIS A O 1
ATOM 1580 N N . SER A 1 196 ? -90.258 40.828 23.484 1.00 27.36 196 SER A N 1
ATOM 1581 C CA . SER A 1 196 ? -90.992 42.095 23.311 1.00 27.36 196 SER A CA 1
ATOM 1582 C C . SER A 1 196 ? -90.385 42.992 22.237 1.00 27.36 196 SER A C 1
ATOM 1584 O O . SER A 1 196 ? -89.181 43.199 22.135 1.00 27.36 196 SER A O 1
ATOM 1586 N N . SER A 1 197 ? -91.304 43.497 21.427 1.00 24.64 197 SER A N 1
ATOM 1587 C CA . SER A 1 197 ? -91.205 44.541 20.422 1.00 24.64 197 SER A CA 1
ATOM 1588 C C . SER A 1 197 ? -90.780 45.886 21.009 1.00 24.64 197 SER A C 1
ATOM 1590 O O . SER A 1 197 ? -91.362 46.344 21.989 1.00 24.64 197 SER A O 1
ATOM 1592 N N . GLY A 1 198 ? -89.853 46.559 20.336 1.00 25.34 198 GLY A N 1
ATOM 1593 C CA . GLY A 1 198 ? -89.486 47.947 20.599 1.00 25.34 198 GLY A CA 1
ATOM 1594 C C . GLY A 1 198 ? -88.812 48.527 19.367 1.00 25.34 198 GLY A C 1
ATOM 1595 O O . GLY A 1 198 ? -87.591 48.568 19.279 1.00 25.34 198 GLY A O 1
ATOM 1596 N N . GLY A 1 199 ? -89.628 48.858 18.368 1.00 21.75 199 GLY A N 1
ATOM 1597 C CA . GLY A 1 199 ? -89.211 49.651 17.222 1.00 21.75 199 GLY A CA 1
ATOM 1598 C C . GLY A 1 199 ? -89.341 51.146 17.502 1.00 21.75 199 GLY A C 1
ATOM 1599 O O . GLY A 1 199 ? -89.918 51.554 18.507 1.00 21.75 199 GLY A O 1
ATOM 1600 N N . VAL A 1 200 ? -88.899 51.910 16.503 1.00 26.64 200 VAL A N 1
ATOM 1601 C CA . VAL A 1 200 ? -88.996 53.370 16.339 1.00 26.64 200 VAL A CA 1
ATOM 1602 C C . VAL A 1 200 ? -87.766 54.143 16.828 1.00 26.64 200 VAL A C 1
ATOM 1604 O O . VAL A 1 200 ? -87.647 54.571 17.967 1.00 26.64 200 VAL A O 1
ATOM 1607 N N . SER A 1 201 ? -86.846 54.266 15.867 1.00 24.56 201 SER A N 1
ATOM 1608 C CA . SER A 1 201 ? -86.170 55.490 15.421 1.00 24.56 201 SER A CA 1
ATOM 1609 C C . SER A 1 201 ? -86.056 56.657 16.398 1.00 24.56 201 SER A C 1
ATOM 1611 O O . SER A 1 201 ? -87.060 57.285 16.729 1.00 24.56 201 SER A O 1
ATOM 1613 N N . ASP A 1 202 ? -84.814 57.085 16.621 1.00 29.22 202 ASP A N 1
ATOM 1614 C CA . ASP A 1 202 ? -84.542 58.498 16.828 1.00 29.22 202 ASP A CA 1
ATOM 1615 C C . ASP A 1 202 ? -83.414 58.986 15.914 1.00 29.22 202 ASP A C 1
ATOM 1617 O O . ASP A 1 202 ? -82.426 58.299 15.640 1.00 29.22 202 ASP A O 1
ATOM 1621 N N . VAL A 1 203 ? -83.657 60.170 15.374 1.00 23.31 203 VAL A N 1
ATOM 1622 C CA . VAL A 1 203 ? -82.936 60.859 14.315 1.00 23.31 203 VAL A CA 1
ATOM 1623 C C . VAL A 1 203 ? -82.294 62.074 14.951 1.00 23.31 203 VAL A C 1
ATOM 1625 O O . VAL A 1 203 ? -83.016 62.981 15.349 1.00 23.31 203 VAL A O 1
ATOM 1628 N N . SER A 1 204 ? -80.963 62.191 14.959 1.00 31.31 204 SER A N 1
ATOM 1629 C CA . SER A 1 204 ? -80.310 63.509 14.854 1.00 31.31 204 SER A CA 1
ATOM 1630 C C . SER A 1 204 ? -78.800 63.431 14.589 1.00 31.31 204 SER A C 1
ATOM 1632 O O . SER A 1 204 ? -78.070 62.783 15.324 1.00 31.31 204 SER A O 1
ATOM 1634 N N . LYS A 1 205 ? -78.385 64.119 13.505 1.00 27.44 205 LYS A N 1
ATOM 1635 C CA . LYS A 1 205 ? -77.334 65.169 13.392 1.00 27.44 205 LYS A CA 1
ATOM 1636 C C . LYS A 1 205 ? -76.115 65.044 14.326 1.00 27.44 205 LYS A C 1
ATOM 1638 O O . LYS A 1 205 ? -76.279 64.890 15.519 1.00 27.44 205 LYS A O 1
ATOM 1643 N N . SER A 1 206 ? -74.864 65.290 13.956 1.00 27.14 206 SER A N 1
ATOM 1644 C CA . SER A 1 206 ? -74.142 65.852 12.806 1.00 27.14 206 SER A CA 1
ATOM 1645 C C . SER A 1 206 ? -72.654 65.669 13.181 1.00 27.14 206 SER A C 1
ATOM 1647 O O . SER A 1 206 ? -72.318 65.708 14.357 1.00 27.14 206 SER A O 1
ATOM 1649 N N . HIS A 1 207 ? -71.729 65.393 12.265 1.00 34.62 207 HIS A N 1
ATOM 1650 C CA . HIS A 1 207 ? -70.794 66.395 11.747 1.00 34.62 207 HIS A CA 1
ATOM 1651 C C . HIS A 1 207 ? -69.942 65.767 10.634 1.00 34.62 207 HIS A C 1
ATOM 1653 O O . HIS A 1 207 ? -69.665 64.573 10.626 1.00 34.62 207 HIS A O 1
ATOM 1659 N N . ARG A 1 208 ? -69.581 66.620 9.678 1.00 27.48 208 ARG A N 1
ATOM 1660 C CA . ARG A 1 208 ? -68.854 66.340 8.439 1.00 27.48 208 ARG A CA 1
ATOM 1661 C C . ARG A 1 208 ? -67.441 65.826 8.718 1.00 27.48 208 ARG A C 1
ATOM 1663 O O . ARG A 1 208 ? -66.713 66.525 9.406 1.00 27.48 208 ARG A O 1
ATOM 1670 N N . ASP A 1 209 ? -67.041 64.741 8.058 1.00 36.66 209 ASP A N 1
ATOM 1671 C CA . ASP A 1 209 ? -65.635 64.475 7.753 1.00 36.66 209 ASP A CA 1
ATOM 1672 C C . ASP A 1 209 ? -65.471 63.914 6.336 1.00 36.66 209 ASP A C 1
ATOM 1674 O O . ASP A 1 209 ? -66.235 63.087 5.839 1.00 36.66 209 ASP A O 1
ATOM 1678 N N . PHE A 1 210 ? -64.480 64.478 5.663 1.00 29.67 210 PHE A N 1
ATOM 1679 C CA . PHE A 1 210 ? -64.243 64.504 4.228 1.00 29.67 210 PHE A CA 1
ATOM 1680 C C . PHE A 1 210 ? -63.697 63.147 3.733 1.00 29.67 210 PHE A C 1
ATOM 1682 O O . PHE A 1 210 ? -62.485 62.932 3.693 1.00 29.67 210 PHE A O 1
ATOM 1689 N N . GLN A 1 211 ? -64.564 62.198 3.359 1.00 34.81 211 GLN A N 1
ATOM 1690 C CA . GLN A 1 211 ? -64.132 60.938 2.737 1.00 34.81 211 GLN A CA 1
ATOM 1691 C C . GLN A 1 211 ? -64.145 61.014 1.204 1.00 34.81 211 GLN A C 1
ATOM 1693 O O . GLN A 1 211 ? -65.185 61.044 0.555 1.00 34.81 211 GLN A O 1
ATOM 1698 N N . LYS A 1 212 ? -62.915 61.037 0.674 1.00 35.75 212 LYS A N 1
ATOM 1699 C CA . LYS A 1 212 ? -62.453 60.683 -0.678 1.00 35.75 212 LYS A CA 1
ATOM 1700 C C . LYS A 1 212 ? -63.473 59.912 -1.526 1.00 35.75 212 LYS A C 1
ATOM 1702 O O . LYS A 1 212 ? -63.796 58.764 -1.233 1.00 35.75 212 LYS A O 1
ATOM 1707 N N . GLU A 1 213 ? -63.854 60.532 -2.640 1.00 27.89 213 GLU A N 1
ATOM 1708 C CA . GLU A 1 213 ? -64.650 59.965 -3.728 1.00 27.89 213 GLU A CA 1
ATOM 1709 C C . GLU A 1 213 ? -64.093 58.613 -4.213 1.00 27.89 213 GLU A C 1
ATOM 1711 O O . GLU A 1 213 ? -63.120 58.541 -4.970 1.00 27.89 213 GLU A O 1
ATOM 1716 N N . SER A 1 214 ? -64.743 57.518 -3.817 1.00 34.62 214 SER A N 1
ATOM 1717 C CA . SER A 1 214 ? -64.629 56.235 -4.501 1.00 34.62 214 SER A CA 1
ATOM 1718 C C . SER A 1 214 ? -65.469 56.304 -5.775 1.00 34.62 214 SER A C 1
ATOM 1720 O O . SER A 1 214 ? -66.683 56.102 -5.786 1.00 34.62 214 SER A O 1
ATOM 1722 N N . ARG A 1 215 ? -64.811 56.606 -6.897 1.00 35.31 215 ARG A N 1
ATOM 1723 C CA . ARG A 1 215 ? -65.401 56.438 -8.229 1.00 35.31 215 ARG A CA 1
ATOM 1724 C C . ARG A 1 215 ? -65.641 54.951 -8.479 1.00 35.31 215 ARG A C 1
ATOM 1726 O O . ARG A 1 215 ? -64.799 54.246 -9.030 1.00 35.31 215 ARG A O 1
ATOM 1733 N N . HIS A 1 216 ? -66.811 54.478 -8.071 1.00 32.38 216 HIS A N 1
ATOM 1734 C CA . HIS A 1 216 ? -67.401 53.230 -8.526 1.00 32.38 216 HIS A CA 1
ATOM 1735 C C . HIS A 1 216 ? -67.793 53.380 -10.002 1.00 32.38 216 HIS A C 1
ATOM 1737 O O . HIS A 1 216 ? -68.960 53.577 -10.325 1.00 32.38 216 HIS A O 1
ATOM 1743 N N . SER A 1 217 ? -66.826 53.301 -10.923 1.00 38.34 217 SER A N 1
ATOM 1744 C CA . SER A 1 217 ? -67.158 53.051 -12.326 1.00 38.34 217 SER A CA 1
ATOM 1745 C C . SER A 1 217 ? -67.364 51.552 -12.509 1.00 38.34 217 SER A C 1
ATOM 1747 O O . SER A 1 217 ? -66.422 50.758 -12.593 1.00 38.34 217 SER A O 1
ATOM 1749 N N . THR A 1 218 ? -68.632 51.182 -12.545 1.00 35.59 218 THR A N 1
ATOM 1750 C CA . THR A 1 218 ? -69.178 49.914 -13.008 1.00 35.59 218 THR A CA 1
ATOM 1751 C C . THR A 1 218 ? -68.785 49.668 -14.467 1.00 35.59 218 THR A C 1
ATOM 1753 O O . THR A 1 218 ? -69.526 49.955 -15.396 1.00 35.59 218 THR A O 1
ATOM 1756 N N . SER A 1 219 ? -67.612 49.087 -14.698 1.00 39.66 219 SER A N 1
ATOM 1757 C CA . SER A 1 219 ? -67.346 48.363 -15.939 1.00 39.66 219 SER A CA 1
ATOM 1758 C C . SER A 1 219 ? -66.847 46.985 -15.561 1.00 39.66 219 SER A C 1
ATOM 1760 O O . SER A 1 219 ? -65.660 46.750 -15.330 1.00 39.66 219 SER A O 1
ATOM 1762 N N . SER A 1 220 ? -67.813 46.076 -15.424 1.00 43.53 220 SER A N 1
ATOM 1763 C CA . SER A 1 220 ? -67.591 44.638 -15.438 1.00 43.53 220 SER A CA 1
ATOM 1764 C C . SER A 1 220 ? -66.904 44.298 -16.758 1.00 43.53 220 SER A C 1
ATOM 1766 O O . SER A 1 220 ? -67.538 43.965 -17.759 1.00 43.53 220 SER A O 1
ATOM 1768 N N . SER A 1 221 ? -65.579 44.424 -16.773 1.00 44.00 221 SER A N 1
ATOM 1769 C CA . SER A 1 221 ? -64.737 43.786 -17.768 1.00 44.00 221 SER A CA 1
ATOM 1770 C C . SER A 1 221 ? -64.912 42.296 -17.532 1.00 44.00 221 SER A C 1
ATOM 1772 O O . SER A 1 221 ? -64.199 41.697 -16.726 1.00 44.00 221 SER A O 1
ATOM 1774 N N . ARG A 1 222 ? -65.942 41.719 -18.167 1.00 45.84 222 ARG A N 1
ATOM 1775 C CA . ARG A 1 222 ? -66.163 40.280 -18.278 1.00 45.84 222 ARG A CA 1
ATOM 1776 C C . ARG A 1 222 ? -64.808 39.664 -18.593 1.00 45.84 222 ARG A C 1
ATOM 1778 O O . ARG A 1 222 ? -64.320 39.780 -19.715 1.00 45.84 222 ARG A O 1
ATOM 1785 N N . LYS A 1 223 ? -64.178 39.045 -17.590 1.00 49.53 223 LYS A N 1
ATOM 1786 C CA . LYS A 1 223 ? -63.001 38.203 -17.791 1.00 49.53 223 LYS A CA 1
ATOM 1787 C C . LYS A 1 223 ? -63.452 37.129 -18.765 1.00 49.53 223 LYS A C 1
ATOM 1789 O O . LYS A 1 223 ? -64.198 36.230 -18.384 1.00 49.53 223 LYS A O 1
ATOM 1794 N N . ARG A 1 224 ? -63.089 37.289 -20.038 1.00 55.06 224 ARG A N 1
ATOM 1795 C CA . ARG A 1 224 ? -63.403 36.336 -21.097 1.00 55.06 224 ARG A CA 1
ATOM 1796 C C . ARG A 1 224 ? -62.880 34.985 -20.613 1.00 55.06 224 ARG A C 1
ATOM 1798 O O . ARG A 1 224 ? -61.683 34.833 -20.376 1.00 55.06 224 ARG A O 1
ATOM 1805 N N . SER A 1 225 ? -63.794 34.058 -20.336 1.00 58.78 225 SER A N 1
ATOM 1806 C CA . SER A 1 225 ? -63.429 32.706 -19.929 1.00 58.78 225 SER A CA 1
ATOM 1807 C C . SER A 1 225 ? -62.718 32.073 -21.115 1.00 58.78 225 SER A C 1
ATOM 1809 O O . SER A 1 225 ? -63.323 31.874 -22.166 1.00 58.78 225 SER A O 1
ATOM 1811 N N . TRP A 1 226 ? -61.416 31.846 -20.974 1.00 58.88 226 TRP A N 1
ATOM 1812 C CA . TRP A 1 226 ? -60.604 31.197 -21.995 1.00 58.88 226 TRP A CA 1
ATOM 1813 C C . TRP A 1 226 ? -61.183 29.814 -22.310 1.00 58.88 226 TRP A C 1
ATOM 1815 O O . TRP A 1 226 ? -61.531 29.064 -21.388 1.00 58.88 226 TRP A O 1
ATOM 1825 N N . ALA A 1 227 ? -61.278 29.478 -23.596 1.00 76.69 227 ALA A N 1
ATOM 1826 C CA . ALA A 1 227 ? -61.684 28.147 -24.031 1.00 76.69 227 ALA A CA 1
ATOM 1827 C C . ALA A 1 227 ? -60.707 27.092 -23.480 1.00 76.69 227 ALA A C 1
ATOM 1829 O O . ALA A 1 227 ? -59.524 27.380 -23.288 1.00 76.69 227 ALA A O 1
ATOM 1830 N N . SER A 1 228 ? -61.188 25.869 -23.222 1.00 79.81 228 SER A N 1
ATOM 1831 C CA . SER A 1 228 ? -60.375 24.800 -22.610 1.00 79.81 228 SER A CA 1
ATOM 1832 C C . SER A 1 228 ? -59.060 24.561 -23.363 1.00 79.81 228 SER A C 1
ATOM 1834 O O . SER A 1 228 ? -57.998 24.515 -22.750 1.00 79.81 228 SER A O 1
ATOM 1836 N N . CYS A 1 229 ? -59.124 24.538 -24.699 1.00 84.62 229 CYS A N 1
ATOM 1837 C CA . CYS A 1 229 ? -57.958 24.385 -25.573 1.00 84.62 229 CYS A CA 1
ATOM 1838 C C . CYS A 1 229 ? -56.923 25.513 -25.394 1.00 84.62 229 CYS A C 1
ATOM 1840 O O . CYS A 1 229 ? -55.718 25.279 -25.426 1.00 84.62 229 CYS A O 1
ATOM 1842 N N . GLU A 1 230 ? -57.369 26.748 -25.163 1.00 80.88 230 GLU A N 1
ATOM 1843 C CA . GLU A 1 230 ? -56.479 27.901 -25.007 1.00 80.88 230 GLU A CA 1
ATOM 1844 C C . GLU A 1 230 ? -55.813 27.927 -23.624 1.00 80.88 230 GLU A C 1
ATOM 1846 O O . GLU A 1 230 ? -54.640 28.283 -23.501 1.00 80.88 230 GLU A O 1
ATOM 1851 N N . LYS A 1 231 ? -56.521 27.462 -22.583 1.00 80.38 231 LYS A N 1
ATOM 1852 C CA . LYS A 1 231 ? -55.935 27.232 -21.252 1.00 80.38 231 LYS A CA 1
ATOM 1853 C C . LYS A 1 231 ? -54.848 26.160 -21.297 1.00 80.38 231 LYS A C 1
ATOM 1855 O O . LYS A 1 231 ? -53.801 26.344 -20.684 1.00 80.38 231 LYS A O 1
ATOM 1860 N N . GLU A 1 232 ? -55.084 25.075 -22.029 1.00 85.44 232 GLU A N 1
ATOM 1861 C CA . GLU A 1 232 ? -54.140 23.964 -22.169 1.00 85.44 232 GLU A CA 1
ATOM 1862 C C . GLU A 1 232 ? -52.877 24.370 -22.942 1.00 85.44 232 GLU A C 1
ATOM 1864 O O . GLU A 1 232 ? -51.767 24.115 -22.476 1.00 85.44 232 GLU A O 1
ATOM 1869 N N . LYS A 1 233 ? -53.020 25.105 -24.055 1.00 87.00 233 LYS A N 1
ATOM 1870 C CA . LYS A 1 233 ? -51.873 25.684 -24.781 1.00 87.00 233 LYS A CA 1
ATOM 1871 C C . LYS A 1 233 ? -51.013 26.563 -23.876 1.00 87.00 233 LYS A C 1
ATOM 1873 O O . LYS A 1 233 ? -49.798 26.393 -23.822 1.00 87.00 233 LYS A O 1
ATOM 1878 N N . ARG A 1 234 ? -51.649 27.451 -23.108 1.00 83.69 234 ARG A N 1
ATOM 1879 C CA . ARG A 1 234 ? -50.949 28.364 -22.197 1.00 83.69 234 ARG A CA 1
ATOM 1880 C C . ARG A 1 234 ? -50.284 27.632 -21.030 1.00 83.69 234 ARG A C 1
ATOM 1882 O O . ARG A 1 234 ? -49.203 28.026 -20.601 1.00 83.69 234 ARG A O 1
ATOM 1889 N N . LEU A 1 235 ? -50.900 26.557 -20.532 1.00 86.06 235 LEU A N 1
ATOM 1890 C CA . LEU A 1 235 ? -50.293 25.681 -19.530 1.00 86.06 235 LEU A CA 1
ATOM 1891 C C . LEU A 1 235 ? -49.040 24.990 -20.090 1.00 86.06 235 LEU A C 1
ATOM 1893 O O . LEU A 1 235 ? -47.999 25.013 -19.436 1.00 86.06 235 LEU A O 1
ATOM 1897 N N . ASN A 1 236 ? -49.105 24.451 -21.310 1.00 88.94 236 ASN A N 1
ATOM 1898 C CA . ASN A 1 236 ? -47.951 23.840 -21.974 1.00 88.94 236 ASN A CA 1
ATOM 1899 C C . ASN A 1 236 ? -46.820 24.849 -22.214 1.00 88.94 236 ASN A C 1
ATOM 1901 O O . ASN A 1 236 ? -45.665 24.545 -21.918 1.00 88.94 236 ASN A O 1
ATOM 1905 N N . GLU A 1 237 ? -47.136 26.070 -22.653 1.00 88.38 237 GLU A N 1
ATOM 1906 C CA . GLU A 1 237 ? -46.157 27.161 -22.767 1.00 88.38 237 GLU A CA 1
ATOM 1907 C C . GLU A 1 237 ? -45.510 27.496 -21.415 1.00 88.38 237 GLU A C 1
ATOM 1909 O O . GLU A 1 237 ? -44.291 27.662 -21.329 1.00 88.38 237 GLU A O 1
ATOM 1914 N N . MET A 1 238 ? -46.296 27.556 -20.333 1.00 82.44 238 MET A N 1
ATOM 1915 C CA . MET A 1 238 ? -45.772 27.780 -18.981 1.00 82.44 238 MET A CA 1
ATOM 1916 C C . MET A 1 238 ? -44.825 26.658 -18.537 1.00 82.44 238 MET A C 1
ATOM 1918 O O . MET A 1 238 ? -43.771 26.952 -17.965 1.00 82.44 238 MET A O 1
ATOM 1922 N N . VAL A 1 239 ? -45.164 25.395 -18.814 1.00 87.94 239 VAL A N 1
ATOM 1923 C CA . VAL A 1 239 ? -44.329 24.225 -18.493 1.00 87.94 239 VAL A CA 1
ATOM 1924 C C . VAL A 1 239 ? -43.032 24.236 -19.306 1.00 87.94 239 VAL A C 1
ATOM 1926 O O . VAL A 1 239 ? -41.955 24.059 -18.732 1.00 87.94 239 VAL A O 1
ATOM 1929 N N . GLN A 1 240 ? -43.096 24.516 -20.611 1.00 86.94 240 GLN A N 1
ATOM 1930 C CA . GLN A 1 240 ? -41.906 24.627 -21.460 1.00 86.94 240 GLN A CA 1
ATOM 1931 C C . GLN A 1 240 ? -40.989 25.767 -21.009 1.00 86.94 240 GLN A C 1
ATOM 1933 O O . GLN A 1 240 ? -39.782 25.570 -20.871 1.00 86.94 240 GLN A O 1
ATOM 1938 N N . ASN A 1 241 ? -41.552 26.932 -20.682 1.00 85.88 241 ASN A N 1
ATOM 1939 C CA . ASN A 1 241 ? -40.790 28.068 -20.168 1.00 85.88 241 ASN A CA 1
ATOM 1940 C C . ASN A 1 241 ? -40.135 27.742 -18.809 1.00 85.88 241 ASN A C 1
ATOM 1942 O O . ASN A 1 241 ? -38.970 28.066 -18.574 1.00 85.88 241 ASN A O 1
ATOM 1946 N N . ALA A 1 242 ? -40.835 27.032 -17.917 1.00 80.44 242 ALA A N 1
ATOM 1947 C CA . ALA A 1 242 ? -40.264 26.565 -16.652 1.00 80.44 242 ALA A CA 1
ATOM 1948 C C . ALA A 1 242 ? -39.104 25.571 -16.858 1.00 80.44 242 ALA A C 1
ATOM 1950 O O . ALA A 1 242 ? -38.076 25.692 -16.182 1.00 80.44 242 ALA A O 1
ATOM 1951 N N . SER A 1 243 ? -39.244 24.634 -17.802 1.00 87.88 243 SER A N 1
ATOM 1952 C CA . SER A 1 243 ? -38.191 23.681 -18.172 1.00 87.88 243 SER A CA 1
ATOM 1953 C C . SER A 1 243 ? -36.964 24.398 -18.744 1.00 87.88 243 SER A C 1
ATOM 1955 O O . SER A 1 243 ? -35.853 24.208 -18.249 1.00 87.88 243 SER A O 1
ATOM 1957 N N . TRP A 1 244 ? -37.174 25.335 -19.674 1.00 89.19 244 TRP A N 1
ATOM 1958 C CA . TRP A 1 244 ? -36.113 26.156 -20.260 1.00 89.19 244 TRP A CA 1
ATOM 1959 C C . TRP A 1 244 ? -35.352 26.961 -19.196 1.00 89.19 244 TRP A C 1
ATOM 1961 O O . TRP A 1 244 ? -34.124 26.938 -19.159 1.00 89.19 244 TRP A O 1
ATOM 1971 N N . ARG A 1 245 ? -36.047 27.594 -18.237 1.00 78.12 245 ARG A N 1
ATOM 1972 C CA . ARG A 1 245 ? -35.393 28.295 -17.111 1.00 78.12 245 ARG A CA 1
ATOM 1973 C C . ARG A 1 245 ? -34.585 27.358 -16.211 1.00 78.12 245 ARG A C 1
ATOM 1975 O O . ARG A 1 245 ? -33.583 27.776 -15.632 1.00 78.12 245 ARG A O 1
ATOM 1982 N N . LYS A 1 246 ? -35.024 26.109 -16.022 1.00 82.62 246 LYS A N 1
ATOM 1983 C CA . LYS A 1 246 ? -34.271 25.100 -15.258 1.00 82.62 246 LYS A CA 1
ATOM 1984 C C . LYS A 1 246 ? -33.004 24.693 -16.009 1.00 82.62 246 LYS A C 1
ATOM 1986 O O . LYS A 1 246 ? -31.943 24.644 -15.396 1.00 82.62 246 LYS A O 1
ATOM 1991 N N . GLU A 1 247 ? -33.098 24.487 -17.317 1.00 86.25 247 GLU A N 1
ATOM 1992 C CA . GLU A 1 247 ? -31.956 24.163 -18.170 1.00 86.25 247 GLU A CA 1
ATOM 1993 C C . GLU A 1 247 ? -30.925 25.302 -18.212 1.00 86.25 247 GLU A C 1
ATOM 1995 O O . GLU A 1 247 ? -29.739 25.056 -18.007 1.00 86.25 247 GLU A O 1
ATOM 2000 N N . GLN A 1 248 ? -31.364 26.556 -18.382 1.00 85.06 248 GLN A N 1
ATOM 2001 C CA . GLN A 1 248 ? -30.475 27.725 -18.360 1.00 85.06 248 GLN A CA 1
ATOM 2002 C C . GLN A 1 248 ? -29.775 27.895 -17.008 1.00 85.06 248 GLN A C 1
ATOM 2004 O O . GLN A 1 248 ? -28.570 28.137 -16.968 1.00 85.06 248 GLN A O 1
ATOM 2009 N N . ARG A 1 249 ? -30.496 27.701 -15.892 1.00 84.75 249 ARG A N 1
ATOM 2010 C CA . ARG A 1 249 ? -29.883 27.699 -14.552 1.00 84.75 249 ARG A CA 1
ATOM 2011 C C . ARG A 1 249 ? -28.846 26.594 -14.403 1.00 84.75 249 ARG A C 1
ATOM 2013 O O . ARG A 1 249 ? -27.781 26.860 -13.865 1.00 84.75 249 ARG A O 1
ATOM 2020 N N . ASN A 1 250 ? -29.125 25.388 -14.893 1.00 83.94 250 ASN A N 1
ATOM 2021 C CA . ASN A 1 250 ? -28.158 24.295 -14.847 1.00 83.94 250 ASN A CA 1
ATOM 2022 C C . ASN A 1 250 ? -26.914 24.617 -15.685 1.00 83.94 250 ASN A C 1
ATOM 2024 O O . ASN A 1 250 ? -25.812 24.479 -15.172 1.00 83.94 250 ASN A O 1
ATOM 2028 N N . LYS A 1 251 ? -27.073 25.134 -16.913 1.00 85.12 251 LYS A N 1
ATOM 2029 C CA . LYS A 1 251 ? -25.947 25.573 -17.758 1.00 85.12 251 LYS A CA 1
ATOM 2030 C C . LYS A 1 251 ? -25.101 26.649 -17.072 1.00 85.12 251 LYS A C 1
ATOM 2032 O O . LYS A 1 251 ? -23.880 26.533 -17.052 1.00 85.12 251 LYS A O 1
ATOM 2037 N N . GLN A 1 252 ? -25.735 27.653 -16.462 1.00 80.12 252 GLN A N 1
ATOM 2038 C CA . GLN A 1 252 ? -25.034 28.698 -15.707 1.00 80.12 252 GLN A CA 1
ATOM 2039 C C . GLN A 1 252 ? -24.330 28.153 -14.463 1.00 80.12 252 GLN A C 1
ATOM 2041 O O . GLN A 1 252 ? -23.197 28.537 -14.208 1.00 80.12 252 GLN A O 1
ATOM 2046 N N . LEU A 1 253 ? -24.953 27.241 -13.711 1.00 79.00 253 LEU A N 1
ATOM 2047 C CA . LEU A 1 253 ? -24.324 26.597 -12.556 1.00 79.00 253 LEU A CA 1
ATOM 2048 C C . LEU A 1 253 ? -23.112 25.758 -12.970 1.00 79.00 253 LEU A C 1
ATOM 2050 O O . LEU A 1 253 ? -22.091 25.797 -12.292 1.00 79.00 253 LEU A O 1
ATOM 2054 N N . THR A 1 254 ? -23.190 25.036 -14.091 1.00 80.69 254 THR A N 1
ATOM 2055 C CA . THR A 1 254 ? -22.057 24.272 -14.627 1.00 80.69 254 THR A CA 1
ATOM 2056 C C . THR A 1 254 ? -20.931 25.193 -15.095 1.00 80.69 254 THR A C 1
ATOM 2058 O O . THR A 1 254 ? -19.776 24.939 -14.766 1.00 80.69 254 THR A O 1
ATOM 2061 N N . ALA A 1 255 ? -21.252 26.283 -15.800 1.00 79.94 255 ALA A N 1
ATOM 2062 C CA . ALA A 1 255 ? -20.267 27.276 -16.234 1.00 79.94 255 ALA A CA 1
ATOM 2063 C C . ALA A 1 255 ? -19.617 28.003 -15.046 1.00 79.94 255 ALA A C 1
ATOM 2065 O O . ALA A 1 255 ? -18.404 28.185 -15.024 1.00 79.94 255 ALA A O 1
ATOM 2066 N N . PHE A 1 256 ? -20.405 28.361 -14.028 1.00 76.44 256 PHE A N 1
ATOM 2067 C CA . PHE A 1 256 ? -19.908 28.983 -12.804 1.00 76.44 256 PHE A CA 1
ATOM 2068 C C . PHE A 1 256 ? -19.010 28.027 -12.015 1.00 76.44 256 PHE A C 1
ATOM 2070 O O . PHE A 1 256 ? -17.927 28.418 -11.606 1.00 76.44 256 PHE A O 1
ATOM 2077 N N . ALA A 1 257 ? -19.401 26.757 -11.874 1.00 77.56 257 ALA A N 1
ATOM 2078 C CA . ALA A 1 257 ? -18.573 25.744 -11.221 1.00 77.56 257 ALA A CA 1
ATOM 2079 C C . ALA A 1 257 ? -17.273 25.454 -11.993 1.00 77.56 257 ALA A C 1
ATOM 2081 O O . ALA A 1 257 ? -16.259 25.135 -11.376 1.00 77.56 257 ALA A O 1
ATOM 2082 N N . ALA A 1 258 ? -17.283 25.549 -13.327 1.00 76.56 258 ALA A N 1
ATOM 2083 C CA . ALA A 1 258 ? -16.074 25.441 -14.142 1.00 76.56 258 ALA A CA 1
ATOM 2084 C C . ALA A 1 258 ? -15.154 26.656 -13.942 1.00 76.56 258 ALA A C 1
ATOM 2086 O O . ALA A 1 258 ? -13.975 26.478 -13.656 1.00 76.56 258 ALA A O 1
ATOM 2087 N N . HIS A 1 259 ? -15.703 27.874 -13.985 1.00 71.62 259 HIS A N 1
ATOM 2088 C CA . HIS A 1 259 ? -14.940 29.101 -13.744 1.00 71.62 259 HIS A CA 1
ATOM 2089 C C . HIS A 1 259 ? -14.368 29.161 -12.322 1.00 71.62 259 HIS A C 1
ATOM 2091 O O . HIS A 1 259 ? -13.208 29.507 -12.145 1.00 71.62 259 HIS A O 1
ATOM 2097 N N . GLU A 1 260 ? -15.148 28.783 -11.307 1.00 75.44 260 GLU A N 1
ATOM 2098 C CA . GLU A 1 260 ? -14.696 28.716 -9.912 1.00 75.44 260 GLU A CA 1
ATOM 2099 C C . GLU A 1 260 ? -13.556 27.703 -9.750 1.00 75.44 260 GLU A C 1
ATOM 2101 O O . GLU A 1 260 ? -12.571 27.987 -9.072 1.00 75.44 260 GLU A O 1
ATOM 2106 N N . LYS A 1 261 ? -13.633 26.545 -10.420 1.00 73.88 261 LYS A N 1
ATOM 2107 C CA . LYS A 1 261 ? -12.522 25.584 -10.457 1.00 73.88 261 LYS A CA 1
ATOM 2108 C C . LYS A 1 261 ? -11.282 26.180 -11.114 1.00 73.88 261 LYS A C 1
ATOM 2110 O O . LYS A 1 261 ? -10.212 26.055 -10.530 1.00 73.88 261 LYS A O 1
ATOM 2115 N N . ASP A 1 262 ? -11.418 26.843 -12.259 1.00 72.06 262 ASP A N 1
ATOM 2116 C CA . ASP A 1 262 ? -10.295 27.458 -12.976 1.00 72.06 262 ASP A CA 1
ATOM 2117 C C . ASP A 1 262 ? -9.660 28.617 -12.197 1.00 72.06 262 ASP A C 1
ATOM 2119 O O . ASP A 1 262 ? -8.442 28.775 -12.206 1.00 72.06 262 ASP A O 1
ATOM 2123 N N . GLU A 1 263 ? -10.460 29.431 -11.510 1.00 68.19 263 GLU A N 1
ATOM 2124 C CA . GLU A 1 263 ? -9.997 30.548 -10.683 1.00 68.19 263 GLU A CA 1
ATOM 2125 C C . GLU A 1 263 ? -9.266 30.039 -9.436 1.00 68.19 263 GLU A C 1
ATOM 2127 O O . GLU A 1 263 ? -8.134 30.447 -9.173 1.00 68.19 263 GLU A O 1
ATOM 2132 N N . ILE A 1 264 ? -9.838 29.045 -8.746 1.00 66.56 264 ILE A N 1
ATOM 2133 C CA . ILE A 1 264 ? -9.175 28.331 -7.650 1.00 66.56 264 ILE A CA 1
ATOM 2134 C C . ILE A 1 264 ? -7.883 27.664 -8.147 1.00 66.56 264 ILE A C 1
ATOM 2136 O O . ILE A 1 264 ? -6.881 27.671 -7.433 1.00 66.56 264 ILE A O 1
ATOM 2140 N N . GLN A 1 265 ? -7.879 27.093 -9.355 1.00 57.53 265 GLN A N 1
ATOM 2141 C CA . GLN A 1 265 ? -6.693 26.496 -9.971 1.00 57.53 265 GLN A CA 1
ATOM 2142 C C . GLN A 1 265 ? -5.619 27.562 -10.232 1.00 57.53 265 GLN A C 1
ATOM 2144 O O . GLN A 1 265 ? -4.469 27.338 -9.876 1.00 57.53 265 GLN A O 1
ATOM 2149 N N . ARG A 1 266 ? -5.974 28.733 -10.783 1.00 54.88 266 ARG A N 1
ATOM 2150 C CA . ARG A 1 266 ? -5.040 29.847 -11.046 1.00 54.88 266 ARG A CA 1
ATOM 2151 C C . ARG A 1 266 ? -4.463 30.441 -9.764 1.00 54.88 266 ARG A C 1
ATOM 2153 O O . ARG A 1 266 ? -3.250 30.620 -9.674 1.00 54.88 266 ARG A O 1
ATOM 2160 N N . GLU A 1 267 ? -5.297 30.690 -8.758 1.00 53.25 267 GLU A N 1
ATOM 2161 C CA . GLU A 1 267 ? -4.865 31.228 -7.462 1.00 53.25 267 GLU A CA 1
ATOM 2162 C C . GLU A 1 267 ? -3.960 30.228 -6.709 1.00 53.25 267 GLU A C 1
ATOM 2164 O O . GLU A 1 267 ? -2.992 30.620 -6.053 1.00 53.25 267 GLU A O 1
ATOM 2169 N N . LYS A 1 268 ? -4.210 28.917 -6.857 1.00 49.00 268 LYS A N 1
ATOM 2170 C CA . LYS A 1 268 ? -3.349 27.842 -6.327 1.00 49.00 268 LYS A CA 1
ATOM 2171 C C . LYS A 1 268 ? -2.063 27.652 -7.136 1.00 49.00 268 LYS A C 1
ATOM 2173 O O . LYS A 1 268 ? -1.005 27.472 -6.537 1.00 49.00 268 LYS A O 1
ATOM 2178 N N . SER A 1 269 ? -2.117 27.756 -8.465 1.00 48.94 269 SER A N 1
ATOM 2179 C CA . SER A 1 269 ? -0.941 27.739 -9.347 1.00 48.94 269 SER A CA 1
ATOM 2180 C C . SER A 1 269 ? -0.001 28.908 -9.065 1.00 48.94 269 SER A C 1
ATOM 2182 O O . SER A 1 269 ? 1.211 28.712 -9.080 1.00 48.94 269 SER A O 1
ATOM 2184 N N . SER A 1 270 ? -0.527 30.081 -8.694 1.00 48.75 270 SER A N 1
ATOM 2185 C CA . SER A 1 270 ? 0.290 31.208 -8.221 1.00 48.75 270 SER A CA 1
ATOM 2186 C C . SER A 1 270 ? 1.085 30.890 -6.945 1.00 48.75 270 SER A C 1
ATOM 2188 O O . SER A 1 270 ? 2.059 31.581 -6.659 1.00 48.75 270 SER A O 1
ATOM 2190 N N . LYS A 1 271 ? 0.698 29.860 -6.177 1.00 42.06 271 LYS A N 1
ATOM 2191 C CA . LYS A 1 271 ? 1.402 29.391 -4.969 1.00 42.06 271 LYS A CA 1
ATOM 2192 C C . LYS A 1 271 ? 2.289 28.164 -5.214 1.00 42.06 271 LYS A C 1
ATOM 2194 O O . LYS A 1 271 ? 2.799 27.603 -4.252 1.00 42.06 271 LYS A O 1
ATOM 2199 N N . GLY A 1 272 ? 2.453 27.705 -6.459 1.00 55.31 272 GLY A N 1
ATOM 2200 C CA . GLY A 1 272 ? 3.320 26.569 -6.810 1.00 55.31 272 GLY A CA 1
ATOM 2201 C C . GLY A 1 272 ? 2.863 25.190 -6.299 1.00 55.31 272 GLY A C 1
ATOM 2202 O O . GLY A 1 272 ? 3.472 24.182 -6.645 1.00 55.31 272 GLY A O 1
ATOM 2203 N N . VAL A 1 273 ? 1.774 25.107 -5.524 1.00 74.00 273 VAL A N 1
ATOM 2204 C CA . VAL A 1 273 ? 1.257 23.860 -4.938 1.00 74.00 273 VAL A CA 1
ATOM 2205 C C . VAL A 1 273 ? 0.035 23.384 -5.724 1.00 74.00 273 VAL A C 1
ATOM 2207 O O . VAL A 1 273 ? -1.051 23.953 -5.611 1.00 74.00 273 VAL A O 1
ATOM 2210 N N . LYS A 1 274 ? 0.192 22.304 -6.504 1.00 77.69 274 LYS A N 1
ATOM 2211 C CA . LYS A 1 274 ? -0.888 21.739 -7.341 1.00 77.69 274 LYS A CA 1
ATOM 2212 C C . LYS A 1 274 ? -2.054 21.163 -6.523 1.00 77.69 274 LYS A C 1
ATOM 2214 O O . LYS A 1 274 ? -3.208 21.383 -6.872 1.00 77.69 274 LYS A O 1
ATOM 2219 N N . ASN A 1 275 ? -1.759 20.441 -5.437 1.00 83.88 275 ASN A N 1
ATOM 2220 C CA . ASN A 1 275 ? -2.749 19.755 -4.596 1.00 83.88 275 ASN A CA 1
ATOM 2221 C C . ASN A 1 275 ? -2.620 20.198 -3.123 1.00 83.88 275 ASN A C 1
ATOM 2223 O O . ASN A 1 275 ? -1.984 19.502 -2.333 1.00 83.88 275 ASN A O 1
ATOM 2227 N N . PRO A 1 276 ? -3.191 21.349 -2.726 1.00 82.62 276 PRO A N 1
ATOM 2228 C CA . PRO A 1 276 ? -3.003 21.911 -1.381 1.00 82.62 276 PRO A CA 1
ATOM 2229 C C . PRO A 1 276 ? -3.695 21.127 -0.258 1.00 82.62 276 PRO A C 1
ATOM 2231 O O . PRO A 1 276 ? -3.465 21.401 0.912 1.00 82.62 276 PRO A O 1
ATOM 2234 N N . ASP A 1 277 ? -4.567 20.189 -0.605 1.00 84.00 277 ASP A N 1
ATOM 2235 C CA . ASP A 1 277 ? -5.251 19.284 0.315 1.00 84.00 277 ASP A CA 1
ATOM 2236 C C . ASP A 1 277 ? -4.570 17.911 0.426 1.00 84.00 277 ASP A C 1
ATOM 2238 O O . ASP A 1 277 ? -5.082 17.018 1.096 1.00 84.00 277 ASP A O 1
ATOM 2242 N N . SER A 1 278 ? -3.411 17.740 -0.214 1.00 84.25 278 SER A N 1
ATOM 2243 C CA . SER A 1 278 ? -2.548 16.584 0.009 1.00 84.25 278 SER A CA 1
ATOM 2244 C C . SER A 1 278 ? -2.068 16.550 1.462 1.00 84.25 278 SER A C 1
ATOM 2246 O O . SER A 1 278 ? -1.569 17.551 1.971 1.00 84.25 278 SER A O 1
ATOM 2248 N N . SER A 1 279 ? -2.133 15.381 2.102 1.00 81.12 279 SER A N 1
ATOM 2249 C CA . SER A 1 279 ? -1.655 15.186 3.479 1.00 81.12 279 SER A CA 1
ATOM 2250 C C . SER A 1 279 ? -0.141 15.369 3.630 1.00 81.12 279 SER A C 1
ATOM 2252 O O . SER A 1 279 ? 0.307 15.788 4.692 1.00 81.12 279 SER A O 1
ATOM 2254 N N . ILE A 1 280 ? 0.630 15.068 2.576 1.00 86.44 280 ILE A N 1
ATOM 2255 C CA . ILE A 1 280 ? 2.100 15.136 2.584 1.00 86.44 280 ILE A CA 1
ATOM 2256 C C . ILE A 1 280 ? 2.662 16.228 1.663 1.00 86.44 280 ILE A C 1
ATOM 2258 O O . ILE A 1 280 ? 3.549 16.976 2.051 1.00 86.44 280 ILE A O 1
ATOM 2262 N N . GLY A 1 281 ? 2.131 16.349 0.443 1.00 87.56 281 GLY A N 1
ATOM 2263 C CA . GLY A 1 281 ? 2.425 17.439 -0.498 1.00 87.56 281 GLY A CA 1
ATOM 2264 C C . GLY A 1 281 ? 3.742 17.290 -1.262 1.00 87.56 281 GLY A C 1
ATOM 2265 O O . GLY A 1 281 ? 3.937 17.978 -2.261 1.00 87.56 281 GLY A O 1
ATOM 2266 N N . VAL A 1 282 ? 4.607 16.368 -0.839 1.00 90.12 282 VAL A N 1
ATOM 2267 C CA . VAL A 1 282 ? 5.895 16.056 -1.462 1.00 90.12 282 VAL A CA 1
ATOM 2268 C C . VAL A 1 282 ? 6.058 14.548 -1.625 1.00 90.12 282 VAL A C 1
ATOM 2270 O O . VAL A 1 282 ? 5.570 13.764 -0.808 1.00 90.12 282 VAL A O 1
ATOM 2273 N N . TYR A 1 283 ? 6.774 14.155 -2.672 1.00 92.75 283 TYR A N 1
ATOM 2274 C CA . TYR A 1 283 ? 7.118 12.772 -2.963 1.00 92.75 283 TYR A CA 1
ATOM 2275 C C . TYR A 1 283 ? 8.582 12.683 -3.386 1.00 92.75 283 TYR A C 1
ATOM 2277 O O . TYR A 1 283 ? 9.105 13.624 -3.986 1.00 92.75 283 TYR A O 1
ATOM 2285 N N . ALA A 1 284 ? 9.237 11.569 -3.069 1.00 94.12 284 ALA A N 1
ATOM 2286 C CA . ALA A 1 284 ? 10.605 11.320 -3.499 1.00 94.12 284 ALA A CA 1
ATOM 2287 C C . ALA A 1 284 ? 10.585 10.739 -4.919 1.00 94.12 284 ALA A C 1
ATOM 2289 O O . ALA A 1 284 ? 9.830 9.804 -5.160 1.00 94.12 284 ALA A O 1
ATOM 2290 N N . PRO A 1 285 ? 11.355 11.268 -5.881 1.00 93.25 285 PRO A N 1
ATOM 2291 C CA . PRO A 1 285 ? 11.432 10.700 -7.227 1.00 93.25 285 PRO A CA 1
ATOM 2292 C C . PRO A 1 285 ? 12.354 9.472 -7.340 1.00 93.25 285 PRO A C 1
ATOM 2294 O O . PRO A 1 285 ? 12.213 8.686 -8.276 1.00 93.25 285 PRO A O 1
ATOM 2297 N N . ASP A 1 286 ? 13.270 9.292 -6.391 1.00 93.88 286 ASP A N 1
ATOM 2298 C CA . ASP A 1 286 ? 14.214 8.179 -6.288 1.00 93.88 286 ASP A CA 1
ATOM 2299 C C . ASP A 1 286 ? 14.681 8.001 -4.830 1.00 93.88 286 ASP A C 1
ATOM 2301 O O . ASP A 1 286 ? 14.347 8.796 -3.947 1.00 93.88 286 ASP A O 1
ATOM 2305 N N . ALA A 1 287 ? 15.436 6.932 -4.567 1.00 94.38 287 ALA A N 1
ATOM 2306 C CA . ALA A 1 287 ? 15.961 6.624 -3.238 1.00 94.38 287 ALA A CA 1
ATOM 2307 C C . ALA A 1 287 ? 16.966 7.674 -2.725 1.00 94.38 287 ALA A C 1
ATOM 2309 O O . ALA A 1 287 ? 16.949 8.021 -1.544 1.00 94.38 287 ALA A O 1
ATOM 2310 N N . GLU A 1 288 ? 17.824 8.194 -3.607 1.00 93.31 288 GLU A N 1
ATOM 2311 C CA . GLU A 1 288 ? 18.880 9.156 -3.269 1.00 93.31 288 GLU A CA 1
ATOM 2312 C C . GLU A 1 288 ? 18.307 10.505 -2.805 1.00 93.31 288 GLU A C 1
ATOM 2314 O O . GLU A 1 288 ? 18.896 11.183 -1.961 1.00 93.31 288 GLU A O 1
ATOM 2319 N N . SER A 1 289 ? 17.109 10.858 -3.265 1.00 94.56 289 SER A N 1
ATOM 2320 C CA . SER A 1 289 ? 16.397 12.073 -2.873 1.00 94.56 289 SER A CA 1
ATOM 2321 C C . SER A 1 289 ? 16.192 12.197 -1.363 1.00 94.56 289 SER A C 1
ATOM 2323 O O . SER A 1 289 ? 16.233 13.310 -0.839 1.00 94.56 289 SER A O 1
ATOM 2325 N N . TYR A 1 290 ? 16.031 11.081 -0.643 1.00 95.44 290 TYR A N 1
ATOM 2326 C CA . TYR A 1 290 ? 15.937 11.095 0.820 1.00 95.44 290 TYR A CA 1
ATOM 2327 C C . TYR A 1 290 ? 17.239 11.525 1.507 1.00 95.44 290 TYR A C 1
ATOM 2329 O O . TYR A 1 290 ? 17.202 12.042 2.621 1.00 95.44 290 TYR A O 1
ATOM 2337 N N . ILE A 1 291 ? 18.381 11.346 0.843 1.00 93.31 291 ILE A N 1
ATOM 2338 C CA . ILE A 1 291 ? 19.709 11.719 1.339 1.00 93.31 291 ILE A CA 1
ATOM 2339 C C . ILE A 1 291 ? 20.053 13.139 0.881 1.00 93.31 291 ILE A C 1
ATOM 2341 O O . ILE A 1 291 ? 20.404 13.986 1.704 1.00 93.31 291 ILE A O 1
ATOM 2345 N N . VAL A 1 292 ? 19.923 13.416 -0.420 1.00 93.25 292 VAL A N 1
ATOM 2346 C CA . VAL A 1 292 ? 20.283 14.706 -1.035 1.00 93.25 292 VAL A CA 1
ATOM 2347 C C . VAL A 1 292 ? 19.387 15.831 -0.527 1.00 93.25 292 VAL A C 1
ATOM 2349 O O . VAL A 1 292 ? 19.877 16.899 -0.173 1.00 93.25 292 VAL A O 1
ATOM 2352 N N . PHE A 1 293 ? 18.081 15.582 -0.423 1.00 94.38 293 PHE A N 1
ATOM 2353 C CA . PHE A 1 293 ? 17.100 16.562 0.044 1.00 94.38 293 PHE A CA 1
ATOM 2354 C C . PHE A 1 293 ? 16.642 16.277 1.476 1.00 94.38 293 PHE A C 1
ATOM 2356 O O . PHE A 1 293 ? 15.504 16.584 1.839 1.00 94.38 293 PHE A O 1
ATOM 2363 N N . LYS A 1 294 ? 17.519 15.707 2.316 1.00 94.81 294 LYS A N 1
ATOM 2364 C CA . LYS A 1 294 ? 17.210 15.406 3.724 1.00 94.81 294 LYS A CA 1
ATOM 2365 C C . LYS A 1 294 ? 16.706 16.625 4.501 1.00 94.81 294 LYS A C 1
ATOM 2367 O O . LYS A 1 294 ? 15.836 16.485 5.342 1.00 94.81 294 LYS A O 1
ATOM 2372 N N . GLU A 1 295 ? 17.170 17.833 4.174 1.00 94.25 295 GLU A N 1
ATOM 2373 C CA . GLU A 1 295 ? 16.706 19.077 4.810 1.00 94.25 295 GLU A CA 1
ATOM 2374 C C . GLU A 1 295 ? 15.215 19.364 4.552 1.00 94.25 295 GLU A C 1
ATOM 2376 O O . GLU A 1 295 ? 14.573 20.054 5.341 1.00 94.25 295 GLU A O 1
ATOM 2381 N N . ILE A 1 296 ? 14.652 18.806 3.474 1.00 93.75 296 ILE A N 1
ATOM 2382 C CA . ILE A 1 296 ? 13.220 18.854 3.156 1.00 93.75 296 ILE A CA 1
ATOM 2383 C C . ILE A 1 296 ? 12.509 17.619 3.721 1.00 93.75 296 ILE A C 1
ATOM 2385 O O . ILE A 1 296 ? 11.454 17.749 4.342 1.00 93.75 296 ILE A O 1
ATOM 2389 N N . PHE A 1 297 ? 13.059 16.420 3.508 1.00 95.19 297 PHE A N 1
ATOM 2390 C CA . PHE A 1 297 ? 12.389 15.174 3.883 1.00 95.19 297 PHE A CA 1
ATOM 2391 C C . PHE A 1 297 ? 12.419 14.884 5.386 1.00 95.19 297 PHE A C 1
ATOM 2393 O O . PHE A 1 297 ? 11.399 14.449 5.911 1.00 95.19 297 PHE A O 1
ATOM 2400 N N . ASP A 1 298 ? 13.518 15.147 6.096 1.00 95.81 298 ASP A N 1
ATOM 2401 C CA . ASP A 1 298 ? 13.644 14.821 7.523 1.00 95.81 298 ASP A CA 1
ATOM 2402 C C . ASP A 1 298 ? 12.600 15.545 8.389 1.00 95.81 298 ASP A C 1
ATOM 2404 O O . ASP A 1 298 ? 11.913 14.857 9.146 1.00 95.81 298 ASP A O 1
ATOM 2408 N N . PRO A 1 299 ? 12.365 16.871 8.256 1.00 95.69 299 PRO A N 1
ATOM 2409 C CA . PRO A 1 299 ? 11.309 17.541 9.021 1.00 95.69 299 PRO A CA 1
ATOM 2410 C C . PRO A 1 299 ? 9.906 16.997 8.721 1.00 95.69 299 PRO A C 1
ATOM 2412 O O . PRO A 1 299 ? 9.042 16.958 9.596 1.00 95.69 299 PRO A O 1
ATOM 2415 N N . ILE A 1 300 ? 9.666 16.569 7.479 1.00 94.69 300 ILE A N 1
ATOM 2416 C CA . ILE A 1 300 ? 8.383 16.010 7.044 1.00 94.69 300 ILE A CA 1
ATOM 2417 C C . ILE A 1 300 ? 8.181 14.608 7.630 1.00 94.69 300 ILE A C 1
ATOM 2419 O O . ILE A 1 300 ? 7.101 14.301 8.142 1.00 94.69 300 ILE A O 1
ATOM 2423 N N . ILE A 1 301 ? 9.224 13.778 7.594 1.00 96.12 301 ILE A N 1
ATOM 2424 C CA . ILE A 1 301 ? 9.247 12.438 8.185 1.00 96.12 301 ILE A CA 1
ATOM 2425 C C . ILE A 1 301 ? 9.063 12.534 9.702 1.00 96.12 301 ILE A C 1
ATOM 2427 O O . ILE A 1 301 ? 8.220 11.830 10.252 1.00 96.12 301 ILE A O 1
ATOM 2431 N N . GLU A 1 302 ? 9.769 13.442 10.374 1.00 96.44 302 GLU A N 1
ATOM 2432 C CA . GLU A 1 302 ? 9.639 13.659 11.815 1.00 96.44 302 GLU A CA 1
ATOM 2433 C C . GLU A 1 302 ? 8.236 14.153 12.191 1.00 96.44 302 GLU A C 1
ATOM 2435 O O . GLU A 1 302 ? 7.638 13.657 13.145 1.00 96.44 302 GLU A O 1
ATOM 2440 N N . CYS A 1 303 ? 7.663 15.076 11.414 1.00 94.69 303 CYS A N 1
ATOM 2441 C CA . CYS A 1 303 ? 6.318 15.586 11.661 1.00 94.69 303 CYS A CA 1
ATOM 2442 C C . CYS A 1 303 ? 5.237 14.505 11.505 1.00 94.69 303 CYS A C 1
ATOM 2444 O O . CYS A 1 303 ? 4.315 14.450 12.320 1.00 94.69 303 CYS A O 1
ATOM 2446 N N . TYR A 1 304 ? 5.342 13.654 10.479 1.00 93.44 304 TYR A N 1
ATOM 2447 C CA . TYR A 1 304 ? 4.331 12.636 10.185 1.00 93.44 304 TYR A CA 1
ATOM 2448 C C . TYR A 1 304 ? 4.502 11.358 11.019 1.00 93.44 304 TYR A C 1
ATOM 2450 O O . TYR A 1 304 ? 3.522 10.829 11.539 1.00 93.44 304 TYR A O 1
ATOM 2458 N N . HIS A 1 305 ? 5.731 10.846 11.135 1.00 95.06 305 HIS A N 1
ATOM 2459 C CA . HIS A 1 305 ? 6.031 9.555 11.769 1.00 95.06 305 HIS A CA 1
ATOM 2460 C C . HIS A 1 305 ? 6.552 9.670 13.200 1.00 95.06 305 HIS A C 1
ATOM 2462 O O . HIS A 1 305 ? 6.746 8.642 13.844 1.00 95.06 305 HIS A O 1
ATOM 2468 N N . HIS A 1 306 ? 6.818 10.883 13.697 1.00 95.06 306 HIS A N 1
ATOM 2469 C CA . HIS A 1 306 ? 7.543 11.099 14.956 1.00 95.06 306 HIS A CA 1
ATOM 2470 C C . HIS A 1 306 ? 8.915 10.400 14.963 1.00 95.06 306 HIS A C 1
ATOM 2472 O O . HIS A 1 306 ? 9.364 9.875 15.980 1.00 95.06 306 HIS A O 1
ATOM 2478 N N . PHE A 1 307 ? 9.566 10.380 13.796 1.00 96.38 307 PHE A N 1
ATOM 2479 C CA . PHE A 1 307 ? 10.828 9.695 13.544 1.00 96.38 307 PHE A CA 1
ATOM 2480 C C . PHE A 1 307 ? 11.912 10.716 13.180 1.00 96.38 307 PHE A C 1
ATOM 2482 O O . PHE A 1 307 ? 11.944 11.233 12.065 1.00 96.38 307 PHE A O 1
ATOM 2489 N N . GLY A 1 308 ? 12.767 11.047 14.148 1.00 95.50 308 GLY A N 1
ATOM 2490 C CA . GLY A 1 308 ? 13.742 12.129 14.018 1.00 95.50 308 GLY A CA 1
ATOM 2491 C C . GLY A 1 308 ? 14.976 11.773 13.172 1.00 95.50 308 GLY A C 1
ATOM 2492 O O . GLY A 1 308 ? 15.186 10.612 12.804 1.00 95.50 308 GLY A O 1
ATOM 2493 N N . PRO A 1 309 ? 15.863 12.751 12.907 1.00 93.75 309 PRO A N 1
ATOM 2494 C CA . PRO A 1 309 ? 17.095 12.557 12.131 1.00 93.75 309 PRO A CA 1
ATOM 2495 C C . PRO A 1 309 ? 18.064 11.526 12.727 1.00 93.75 309 PRO A C 1
ATOM 2497 O O . PRO A 1 309 ? 18.797 10.868 11.994 1.00 93.75 309 PRO A O 1
ATOM 2500 N N . ASN A 1 310 ? 18.035 11.344 14.050 1.00 94.75 310 ASN A N 1
ATOM 2501 C CA . ASN A 1 310 ? 18.890 10.390 14.765 1.00 94.75 310 ASN A CA 1
ATOM 2502 C C . ASN A 1 310 ? 18.204 9.038 15.040 1.00 94.75 310 ASN A C 1
ATOM 2504 O O . ASN A 1 310 ? 18.848 8.118 15.544 1.00 94.75 310 ASN A O 1
ATOM 2508 N N . SER A 1 311 ? 16.907 8.910 14.742 1.00 96.50 311 SER A N 1
ATOM 2509 C CA . SER A 1 311 ? 16.172 7.649 14.865 1.00 96.50 311 SER A CA 1
ATOM 2510 C C . SER A 1 311 ? 16.605 6.679 13.764 1.00 96.50 311 SER A C 1
ATOM 2512 O O . SER A 1 311 ? 16.937 7.104 12.660 1.00 96.50 311 SER A O 1
ATOM 2514 N N . ARG A 1 312 ? 16.594 5.372 14.049 1.00 97.44 312 ARG A N 1
ATOM 2515 C CA . ARG A 1 312 ? 16.935 4.314 13.085 1.00 97.44 312 ARG A CA 1
ATOM 2516 C C . ARG A 1 312 ? 15.840 3.265 13.019 1.00 97.44 312 ARG A C 1
ATOM 2518 O O . ARG A 1 312 ? 15.250 2.917 14.041 1.00 97.44 312 ARG A O 1
ATOM 2525 N N . GLN A 1 313 ? 15.577 2.781 11.813 1.00 98.06 313 GLN A N 1
ATOM 2526 C CA . GLN A 1 313 ? 14.660 1.681 11.601 1.00 98.06 313 GLN A CA 1
ATOM 2527 C C . GLN A 1 313 ? 15.302 0.391 12.136 1.00 98.06 313 GLN A C 1
ATOM 2529 O O . GLN A 1 313 ? 16.489 0.158 11.891 1.00 98.06 313 GLN A O 1
ATOM 2534 N N . PRO A 1 314 ? 14.543 -0.467 12.838 1.00 97.94 314 PRO A N 1
ATOM 2535 C CA . PRO A 1 314 ? 15.016 -1.799 13.193 1.00 97.94 314 PRO A CA 1
ATOM 2536 C C . PRO A 1 314 ? 15.428 -2.629 11.968 1.00 97.94 314 PRO A C 1
ATOM 2538 O O . PRO A 1 314 ? 15.070 -2.328 10.820 1.00 97.94 314 PRO A O 1
ATOM 2541 N N . ALA A 1 315 ? 16.177 -3.704 12.215 1.00 97.44 315 ALA A N 1
ATOM 2542 C CA . ALA A 1 315 ? 16.437 -4.709 11.191 1.00 97.44 315 ALA A CA 1
ATOM 2543 C C . ALA A 1 315 ? 15.112 -5.273 10.646 1.00 97.44 315 ALA A C 1
ATOM 2545 O O . ALA A 1 315 ? 14.110 -5.316 11.359 1.00 97.44 315 ALA A O 1
ATOM 2546 N N . PHE A 1 316 ? 15.117 -5.669 9.371 1.00 96.56 316 PHE A N 1
ATOM 2547 C CA . PHE A 1 316 ? 13.954 -6.290 8.740 1.00 96.56 316 PHE A CA 1
ATOM 2548 C C . PHE A 1 316 ? 13.573 -7.575 9.478 1.00 96.56 316 PHE A C 1
ATOM 2550 O O . PHE A 1 316 ? 14.409 -8.468 9.620 1.00 96.56 316 PHE A O 1
ATOM 2557 N N . ASP A 1 317 ? 12.322 -7.661 9.921 1.00 97.62 317 ASP A N 1
ATOM 2558 C CA . ASP A 1 317 ? 11.846 -8.772 10.735 1.00 97.62 317 ASP A CA 1
ATOM 2559 C C . ASP A 1 317 ? 10.31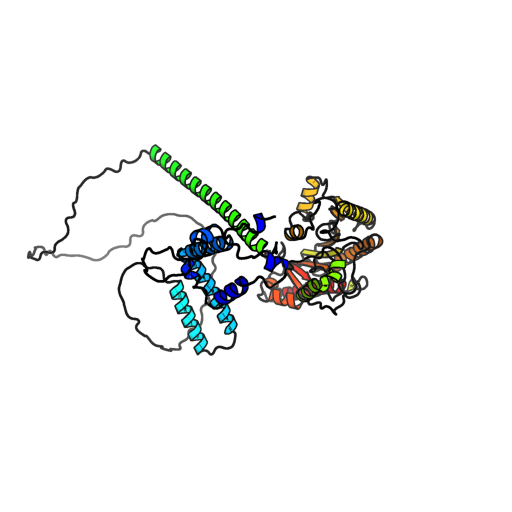8 -8.902 10.651 1.00 97.62 317 ASP A C 1
ATOM 2561 O O . ASP A 1 317 ? 9.560 -8.116 11.224 1.00 97.62 317 ASP A O 1
ATOM 2565 N N . LEU A 1 318 ? 9.863 -9.929 9.929 1.00 96.25 318 LEU A N 1
ATOM 2566 C CA . LEU A 1 318 ? 8.449 -10.303 9.823 1.00 96.25 318 LEU A CA 1
ATOM 2567 C C . LEU A 1 318 ? 8.013 -11.345 10.870 1.00 96.25 318 LEU A C 1
ATOM 2569 O O . LEU A 1 318 ? 6.852 -11.750 10.857 1.00 96.25 318 LEU A O 1
ATOM 2573 N N . GLY A 1 319 ? 8.902 -11.767 11.776 1.00 96.19 319 GLY A N 1
ATOM 2574 C CA . GLY A 1 319 ? 8.575 -12.659 12.891 1.00 96.19 319 GLY A CA 1
ATOM 2575 C C . GLY A 1 319 ? 8.145 -14.061 12.470 1.00 96.19 319 GLY A C 1
ATOM 2576 O O . GLY A 1 319 ? 7.188 -14.598 13.025 1.00 96.19 319 GLY A O 1
ATOM 2577 N N . LEU A 1 320 ? 8.844 -14.658 11.496 1.00 93.88 320 LEU A N 1
ATOM 2578 C CA . LEU A 1 320 ? 8.587 -16.027 11.021 1.00 93.88 320 LEU A CA 1
ATOM 2579 C C . LEU A 1 320 ? 8.596 -17.058 12.169 1.00 93.88 320 LEU A C 1
ATOM 2581 O O . LEU A 1 320 ? 7.803 -17.995 12.178 1.00 93.88 320 LEU A O 1
ATOM 2585 N N . ASP A 1 321 ? 9.458 -16.845 13.159 1.00 95.69 321 ASP A N 1
ATOM 2586 C CA . ASP A 1 321 ? 9.620 -17.649 14.372 1.00 95.69 321 ASP A CA 1
ATOM 2587 C C . ASP A 1 321 ? 8.575 -17.365 15.467 1.00 95.69 321 ASP A C 1
ATOM 2589 O O . ASP A 1 321 ? 8.511 -18.095 16.452 1.00 95.69 321 ASP A O 1
ATOM 2593 N N . ARG A 1 322 ? 7.757 -16.317 15.303 1.00 97.31 322 ARG A N 1
ATOM 2594 C CA . ARG A 1 322 ? 6.791 -15.810 16.298 1.00 97.31 322 ARG A CA 1
ATOM 2595 C C . ARG A 1 322 ? 5.355 -15.763 15.777 1.00 97.31 322 ARG A C 1
ATOM 2597 O O . ARG A 1 322 ? 4.478 -15.139 16.381 1.00 97.31 322 ARG A O 1
ATOM 2604 N N . LEU A 1 323 ? 5.082 -16.433 14.657 1.00 96.75 323 LEU A N 1
ATOM 2605 C CA . LEU A 1 323 ? 3.741 -16.534 14.070 1.00 96.75 323 LEU A CA 1
ATOM 2606 C C . LEU A 1 323 ? 2.716 -17.191 15.011 1.00 96.75 323 LEU A C 1
ATOM 2608 O O . LEU A 1 323 ? 1.513 -16.991 14.856 1.00 96.75 323 LEU A O 1
ATOM 2612 N N . ASP A 1 324 ? 3.168 -17.971 15.989 1.00 96.06 324 ASP A N 1
ATOM 2613 C CA . ASP A 1 324 ? 2.361 -18.572 17.052 1.00 96.06 324 ASP A CA 1
ATOM 2614 C C . ASP A 1 324 ? 1.756 -17.565 18.032 1.00 96.06 324 ASP A C 1
ATOM 2616 O O . ASP A 1 324 ? 0.705 -17.848 18.602 1.00 96.06 324 ASP A O 1
ATOM 2620 N N . GLN A 1 325 ? 2.319 -16.361 18.137 1.00 97.00 325 GLN A N 1
ATOM 2621 C CA . GLN A 1 325 ? 1.740 -15.275 18.934 1.00 97.00 325 GLN A CA 1
ATOM 2622 C C . GLN A 1 325 ? 0.469 -14.678 18.306 1.00 97.00 325 GLN A C 1
ATOM 2624 O O . GLN A 1 325 ? -0.256 -13.933 18.965 1.00 97.00 325 GLN A O 1
ATOM 2629 N N . LEU A 1 326 ? 0.200 -14.981 17.032 1.00 97.25 326 LEU A N 1
ATOM 2630 C CA . LEU A 1 326 ? -0.933 -14.467 16.264 1.00 97.25 326 LEU A CA 1
ATOM 2631 C C . LEU A 1 326 ? -2.023 -15.542 16.144 1.00 97.25 326 LEU A C 1
ATOM 2633 O O . LEU A 1 326 ? -2.238 -16.128 15.083 1.00 97.25 326 LEU A O 1
ATOM 2637 N N . CYS A 1 327 ? -2.725 -15.831 17.238 1.00 94.12 327 CYS A N 1
ATOM 2638 C CA . CYS A 1 327 ? -3.869 -16.747 17.212 1.00 94.12 327 CYS A CA 1
ATOM 2639 C C . CYS A 1 327 ? -4.972 -16.253 16.255 1.00 94.12 327 CYS A C 1
ATOM 2641 O O . CYS A 1 327 ? -4.980 -15.113 15.805 1.00 94.12 327 CYS A O 1
ATOM 2643 N N . THR A 1 328 ? -5.942 -17.102 15.913 1.00 96.88 328 THR A N 1
ATOM 2644 C CA . THR A 1 328 ? -7.087 -16.615 15.126 1.00 96.88 328 THR A CA 1
ATOM 2645 C C . THR A 1 328 ? -7.908 -15.648 15.978 1.00 96.88 328 THR A C 1
ATOM 2647 O O . THR A 1 328 ? -8.465 -16.048 17.001 1.00 96.88 328 THR A O 1
ATOM 2650 N N . LEU A 1 329 ? -7.981 -14.383 15.557 1.00 96.69 329 LEU A N 1
ATOM 2651 C CA . LEU A 1 329 ? -8.905 -13.417 16.139 1.00 96.69 329 LEU A CA 1
ATOM 2652 C C . LEU A 1 329 ? -10.321 -13.803 15.732 1.00 96.69 329 LEU A C 1
ATOM 2654 O O . LEU A 1 329 ? -10.553 -14.149 14.576 1.00 96.69 329 LEU A O 1
ATOM 2658 N N . ASP A 1 330 ? -11.257 -13.703 16.674 1.00 96.81 330 ASP A N 1
ATOM 2659 C CA . ASP A 1 330 ? -12.673 -13.975 16.419 1.00 96.81 330 ASP A CA 1
ATOM 2660 C C . ASP A 1 330 ? -12.921 -15.328 15.707 1.00 96.81 330 ASP A C 1
ATOM 2662 O O . ASP A 1 330 ? -13.395 -15.365 14.570 1.00 96.81 330 ASP A O 1
ATOM 2666 N N . PRO A 1 331 ? -12.600 -16.467 16.353 1.00 95.00 331 PRO A N 1
ATOM 2667 C CA . PRO A 1 331 ? -12.770 -17.794 15.750 1.00 95.00 331 PRO A CA 1
ATOM 2668 C C . PRO A 1 331 ? -14.231 -18.130 15.406 1.00 95.00 331 PRO A C 1
ATOM 2670 O O . PRO A 1 331 ? -14.480 -18.989 14.567 1.00 95.00 331 PRO A O 1
ATOM 2673 N N . GLU A 1 332 ? -15.192 -17.447 16.034 1.00 94.62 332 GLU A N 1
ATOM 2674 C CA . GLU A 1 332 ? -16.628 -17.571 15.758 1.00 94.62 332 GLU A CA 1
ATOM 2675 C C . GLU A 1 332 ? -17.061 -16.791 14.500 1.00 94.62 332 GLU A C 1
ATOM 2677 O O . GLU A 1 332 ? -18.164 -17.004 14.001 1.00 94.62 332 GLU A O 1
ATOM 2682 N N . GLY A 1 333 ? -16.215 -15.890 13.982 1.00 95.19 333 GLY A N 1
ATOM 2683 C CA . GLY A 1 333 ? -16.510 -15.055 12.813 1.00 95.19 333 GLY A CA 1
ATOM 2684 C C . GLY A 1 333 ? -17.635 -14.040 13.041 1.00 95.19 333 GLY A C 1
ATOM 2685 O O . GLY A 1 333 ? -18.336 -13.675 12.095 1.00 95.19 333 GLY A O 1
ATOM 2686 N N . LYS A 1 334 ? -17.853 -13.610 14.290 1.00 96.31 334 LYS A N 1
ATOM 2687 C CA . LYS A 1 334 ? -18.961 -12.722 14.672 1.00 96.31 334 LYS A CA 1
ATOM 2688 C C . LYS A 1 334 ? -18.683 -11.246 14.357 1.00 96.31 334 LYS A C 1
ATOM 2690 O O . LYS A 1 334 ? -19.611 -10.497 14.043 1.00 96.31 334 LYS A O 1
ATOM 2695 N N . TYR A 1 335 ? -17.427 -10.823 14.444 1.00 97.38 335 TYR A N 1
ATOM 2696 C CA . TYR A 1 335 ? -16.991 -9.430 14.343 1.00 97.38 335 TYR A CA 1
ATOM 2697 C C . TYR A 1 335 ? -16.129 -9.188 13.100 1.00 97.38 335 TYR A C 1
ATOM 2699 O O . TYR A 1 335 ? -16.368 -8.218 12.378 1.00 97.38 335 TYR A O 1
ATOM 2707 N N . ILE A 1 336 ? -15.125 -10.029 12.834 1.00 97.94 336 ILE A N 1
ATOM 2708 C CA . ILE A 1 336 ? -14.160 -9.825 11.746 1.00 97.94 336 ILE A CA 1
ATOM 2709 C C . ILE A 1 336 ? -14.687 -10.433 10.447 1.00 97.94 336 ILE A C 1
ATOM 2711 O O . ILE A 1 336 ? -14.854 -11.643 10.322 1.00 97.94 336 ILE A O 1
ATOM 2715 N N . GLN A 1 337 ? -14.856 -9.590 9.432 1.00 96.38 337 GLN A N 1
ATOM 2716 C CA . GLN A 1 337 ? -15.261 -10.011 8.091 1.00 96.38 337 GLN A CA 1
ATOM 2717 C C . GLN A 1 337 ? -14.068 -10.472 7.250 1.00 96.38 337 GLN A C 1
ATOM 2719 O O . GLN A 1 337 ? -14.132 -11.497 6.571 1.00 96.38 337 GLN A O 1
ATOM 2724 N N . SER A 1 338 ? -12.965 -9.724 7.288 1.00 97.00 338 SER A N 1
ATOM 2725 C CA . SER A 1 338 ? -11.767 -10.022 6.502 1.00 97.00 338 SER A CA 1
ATOM 2726 C C . SER A 1 338 ? -10.518 -9.412 7.112 1.00 97.00 338 SER A C 1
ATOM 2728 O O . SER A 1 338 ? -10.573 -8.321 7.677 1.00 97.00 338 SER A O 1
ATOM 2730 N N . THR A 1 339 ? -9.388 -10.073 6.891 1.00 98.31 339 THR A N 1
ATOM 2731 C CA . THR A 1 339 ? -8.051 -9.611 7.260 1.00 98.31 339 THR A CA 1
ATOM 2732 C C . THR A 1 339 ? -7.229 -9.368 6.000 1.00 98.31 339 THR A C 1
ATOM 2734 O O . THR A 1 339 ? -7.276 -10.155 5.052 1.00 98.31 339 THR A O 1
ATOM 2737 N N . ARG A 1 340 ? -6.446 -8.289 5.989 1.00 98.19 340 ARG A N 1
ATOM 2738 C CA . ARG A 1 340 ? -5.560 -7.914 4.886 1.00 98.19 340 ARG A CA 1
ATOM 2739 C C . ARG A 1 340 ? -4.251 -7.361 5.428 1.00 98.19 340 ARG A C 1
ATOM 2741 O O . ARG A 1 340 ? -4.252 -6.443 6.236 1.00 98.19 340 ARG A O 1
ATOM 2748 N N . ILE A 1 341 ? -3.128 -7.852 4.925 1.00 98.62 341 ILE A N 1
ATOM 2749 C CA . ILE A 1 341 ? -1.805 -7.285 5.187 1.00 98.62 341 ILE A CA 1
ATOM 2750 C C . ILE A 1 341 ? -1.174 -6.950 3.844 1.00 98.62 341 ILE A C 1
ATOM 2752 O O . ILE A 1 341 ? -1.159 -7.767 2.925 1.00 98.62 341 ILE A O 1
ATOM 2756 N N . ARG A 1 342 ? -0.682 -5.720 3.711 1.00 97.94 342 ARG A N 1
ATOM 2757 C CA . ARG A 1 342 ? -0.021 -5.251 2.493 1.00 97.94 342 ARG A CA 1
ATOM 2758 C C . ARG A 1 342 ? 1.287 -4.545 2.805 1.00 97.94 342 ARG A C 1
ATOM 2760 O O . ARG A 1 342 ? 1.379 -3.878 3.831 1.00 97.94 342 ARG A O 1
ATOM 2767 N N . CYS A 1 343 ? 2.240 -4.631 1.890 1.00 97.88 343 CYS A N 1
ATOM 2768 C CA . CYS A 1 343 ? 3.479 -3.864 1.918 1.00 97.88 343 CYS A CA 1
ATOM 2769 C C . CYS A 1 343 ? 3.796 -3.288 0.539 1.00 97.88 343 CYS A C 1
ATOM 2771 O O . CYS A 1 343 ? 3.288 -3.760 -0.483 1.00 97.88 343 CYS A O 1
ATOM 2773 N N . ALA A 1 344 ? 4.625 -2.250 0.519 1.00 97.94 344 ALA A N 1
ATOM 2774 C CA . ALA A 1 344 ? 5.211 -1.734 -0.707 1.00 97.94 344 ALA A CA 1
ATOM 2775 C C . ALA A 1 344 ? 6.664 -2.194 -0.824 1.00 97.94 344 ALA A C 1
ATOM 2777 O O . ALA A 1 344 ? 7.375 -2.329 0.176 1.00 97.94 344 ALA A O 1
ATOM 2778 N N . ARG A 1 345 ? 7.116 -2.438 -2.050 1.00 98.12 345 ARG A N 1
ATOM 2779 C CA . ARG A 1 345 ? 8.517 -2.710 -2.356 1.00 98.12 345 ARG A CA 1
ATOM 2780 C C . ARG A 1 345 ? 8.919 -1.964 -3.619 1.00 98.12 345 ARG A C 1
ATOM 2782 O O . ARG A 1 345 ? 8.229 -2.011 -4.634 1.00 98.12 345 ARG A O 1
ATOM 2789 N N . THR A 1 346 ? 10.060 -1.297 -3.544 1.00 98.12 346 THR A N 1
ATOM 2790 C CA . THR A 1 346 ? 10.743 -0.683 -4.682 1.00 98.12 346 THR A CA 1
ATOM 2791 C C . THR A 1 346 ? 12.013 -1.477 -4.974 1.00 98.12 346 THR A C 1
ATOM 2793 O O . THR A 1 346 ? 12.567 -2.126 -4.086 1.00 98.12 346 THR A O 1
ATOM 2796 N N . LEU A 1 347 ? 12.440 -1.495 -6.234 1.00 98.12 347 LEU A N 1
ATOM 2797 C CA . LEU A 1 347 ? 13.602 -2.271 -6.676 1.00 98.12 347 LEU A CA 1
ATOM 2798 C C . LEU A 1 347 ? 14.861 -1.415 -6.563 1.00 98.12 347 LEU A C 1
ATOM 2800 O O . LEU A 1 347 ? 14.874 -0.275 -7.025 1.00 98.12 347 LEU A O 1
ATOM 2804 N N . ALA A 1 348 ? 15.918 -1.972 -5.978 1.00 96.56 348 ALA A N 1
ATOM 2805 C CA . ALA A 1 348 ? 17.217 -1.320 -5.911 1.00 96.56 348 ALA A CA 1
ATOM 2806 C C . ALA A 1 348 ? 17.799 -1.130 -7.322 1.00 96.56 348 ALA A C 1
ATOM 2808 O O . ALA A 1 348 ? 17.651 -1.992 -8.188 1.00 96.56 348 ALA A O 1
ATOM 2809 N N . GLY A 1 349 ? 18.460 0.007 -7.549 1.00 94.81 349 GLY A N 1
ATOM 2810 C CA . GLY A 1 349 ? 19.048 0.359 -8.847 1.00 94.81 349 GLY A CA 1
ATOM 2811 C C . GLY A 1 349 ? 18.085 1.011 -9.844 1.00 94.81 349 GLY A C 1
ATOM 2812 O O . GLY A 1 349 ? 18.519 1.393 -10.927 1.00 94.81 349 GLY A O 1
ATOM 2813 N N . TYR A 1 350 ? 16.810 1.191 -9.486 1.00 96.56 350 TYR A N 1
ATOM 2814 C CA . TYR A 1 350 ? 15.834 1.918 -10.297 1.00 96.56 350 TYR A CA 1
ATOM 2815 C C . TYR A 1 350 ? 15.369 3.184 -9.576 1.00 96.56 350 TYR A C 1
ATOM 2817 O O . TYR A 1 350 ? 15.162 3.144 -8.359 1.00 96.56 350 TYR A O 1
ATOM 2825 N N . PRO A 1 351 ? 15.151 4.299 -10.297 1.00 95.44 351 PRO A N 1
ATOM 2826 C CA . PRO A 1 351 ? 14.404 5.411 -9.732 1.00 95.44 351 PRO A CA 1
ATOM 2827 C C . PRO A 1 351 ? 12.942 4.999 -9.511 1.00 95.44 351 PRO A C 1
ATOM 2829 O O . PRO A 1 351 ? 12.482 4.006 -10.075 1.00 95.44 351 PRO A O 1
ATOM 2832 N N . PHE A 1 352 ? 12.191 5.776 -8.733 1.00 95.44 352 PHE A N 1
ATOM 2833 C CA . PHE A 1 352 ? 10.759 5.539 -8.577 1.00 95.44 352 PHE A CA 1
ATOM 2834 C C . PHE A 1 352 ? 9.981 6.022 -9.815 1.00 95.44 352 PHE A C 1
ATOM 2836 O O . PHE A 1 352 ? 10.513 6.679 -10.719 1.00 95.44 352 PHE A O 1
ATOM 2843 N N . ASN A 1 353 ? 8.676 5.739 -9.837 1.00 92.75 353 ASN A N 1
ATOM 2844 C CA . ASN A 1 353 ? 7.769 6.025 -10.953 1.00 92.75 353 ASN A CA 1
ATOM 2845 C C . ASN A 1 353 ? 7.883 7.427 -11.602 1.00 92.75 353 ASN A C 1
ATOM 2847 O O . ASN A 1 353 ? 7.754 7.497 -12.831 1.00 92.75 353 ASN A O 1
ATOM 2851 N N . PRO A 1 354 ? 8.140 8.537 -10.872 1.00 90.19 354 PRO A N 1
ATOM 2852 C CA . PRO A 1 354 ? 8.288 9.864 -11.481 1.00 90.19 354 PRO A CA 1
ATOM 2853 C C . PRO A 1 354 ? 9.419 9.982 -12.505 1.00 90.19 354 PRO A C 1
ATOM 2855 O O . PRO A 1 354 ? 9.282 10.698 -13.506 1.00 90.19 354 PRO A O 1
ATOM 2858 N N . LEU A 1 355 ? 10.537 9.294 -12.261 1.00 91.75 355 LEU A N 1
ATOM 2859 C CA . LEU A 1 355 ? 11.743 9.361 -13.087 1.00 91.75 355 LEU A CA 1
ATOM 2860 C C . LEU A 1 355 ? 11.964 8.110 -13.938 1.00 91.75 355 LEU A C 1
ATOM 2862 O O . LEU A 1 355 ? 12.804 8.150 -14.837 1.00 91.75 355 LEU A O 1
ATOM 2866 N N . LEU A 1 356 ? 11.183 7.044 -13.737 1.00 91.81 356 LEU A N 1
ATOM 2867 C CA . LEU A 1 356 ? 11.225 5.875 -14.613 1.00 91.81 356 LEU A CA 1
ATOM 2868 C C . LEU A 1 356 ? 11.030 6.263 -16.086 1.00 91.81 356 LEU A C 1
ATOM 2870 O O . LEU A 1 356 ? 10.162 7.061 -16.459 1.00 91.81 356 LEU A O 1
ATOM 2874 N N . THR A 1 357 ? 11.870 5.676 -16.934 1.00 93.94 357 THR A N 1
ATOM 2875 C CA . THR A 1 357 ? 11.769 5.768 -18.390 1.00 93.94 357 THR A CA 1
ATOM 2876 C C . THR A 1 357 ? 10.777 4.735 -18.915 1.00 93.94 357 THR A C 1
ATOM 2878 O O . THR A 1 357 ? 10.440 3.775 -18.224 1.00 93.94 357 THR A O 1
ATOM 2881 N N . GLU A 1 358 ? 10.327 4.901 -20.159 1.00 94.75 358 GLU A N 1
ATOM 2882 C CA . GLU A 1 358 ? 9.450 3.929 -20.821 1.00 94.75 358 GLU A CA 1
ATOM 2883 C C . GLU A 1 358 ? 10.057 2.511 -20.821 1.00 94.75 358 GLU A C 1
ATOM 2885 O O . GLU A 1 358 ? 9.390 1.542 -20.463 1.00 94.75 358 GLU A O 1
ATOM 2890 N N . ALA A 1 359 ? 11.354 2.409 -21.137 1.00 95.94 359 ALA A N 1
ATOM 2891 C CA . ALA A 1 359 ? 12.103 1.157 -21.078 1.00 95.94 359 ALA A CA 1
ATOM 2892 C C . ALA A 1 359 ? 12.213 0.608 -19.645 1.00 95.94 359 ALA A C 1
ATOM 2894 O O . ALA A 1 359 ? 12.034 -0.589 -19.443 1.00 95.94 359 ALA A O 1
ATOM 2895 N N . GLY A 1 360 ? 12.435 1.474 -18.648 1.00 95.00 360 GLY A N 1
ATOM 2896 C CA . GLY A 1 360 ? 12.507 1.075 -17.241 1.00 95.00 360 GLY A CA 1
ATOM 2897 C C . GLY A 1 360 ? 11.202 0.462 -16.727 1.00 95.00 360 GLY A C 1
ATOM 2898 O O . GLY A 1 360 ? 11.235 -0.560 -16.046 1.00 95.00 360 GLY A O 1
ATOM 2899 N N . TYR A 1 361 ? 10.046 1.016 -17.114 1.00 97.00 361 TYR A N 1
ATOM 2900 C CA . TYR A 1 361 ? 8.736 0.432 -16.794 1.00 97.00 361 TYR A CA 1
ATOM 2901 C C . TYR A 1 361 ? 8.594 -1.004 -17.325 1.00 97.00 361 TYR A C 1
ATOM 2903 O O . TYR A 1 361 ? 8.135 -1.884 -16.597 1.00 97.00 361 TYR A O 1
ATOM 2911 N N . LEU A 1 362 ? 9.009 -1.248 -18.572 1.00 97.69 362 LEU A N 1
ATOM 2912 C CA . LEU A 1 362 ? 8.965 -2.575 -19.197 1.00 97.69 362 LEU A CA 1
ATOM 2913 C C . LEU A 1 362 ? 9.992 -3.546 -18.602 1.00 97.69 362 LEU A C 1
ATOM 2915 O O . LEU A 1 362 ? 9.707 -4.732 -18.451 1.00 97.69 362 LEU A O 1
ATOM 2919 N N . GLU A 1 363 ? 11.184 -3.063 -18.257 1.00 97.94 363 GLU A N 1
ATOM 2920 C CA . GLU A 1 363 ? 12.221 -3.885 -17.637 1.00 97.94 363 GLU A CA 1
ATOM 2921 C C . GLU A 1 363 ? 11.786 -4.374 -16.252 1.00 97.94 363 GLU A C 1
ATOM 2923 O O . GLU A 1 363 ? 11.886 -5.568 -15.963 1.00 97.94 363 GLU A O 1
ATOM 2928 N N . ILE A 1 364 ? 11.238 -3.477 -15.424 1.00 98.19 364 ILE A N 1
ATOM 2929 C CA . ILE A 1 364 ? 10.672 -3.830 -14.117 1.00 98.19 364 ILE A CA 1
ATOM 2930 C C . ILE A 1 364 ? 9.523 -4.824 -14.291 1.00 98.19 364 ILE A C 1
ATOM 2932 O O . ILE A 1 364 ? 9.510 -5.848 -13.614 1.00 98.19 364 ILE A O 1
ATOM 2936 N N . GLU A 1 365 ? 8.586 -4.565 -15.210 1.00 98.25 365 GLU A N 1
ATOM 2937 C CA . GLU A 1 365 ? 7.480 -5.487 -15.498 1.00 98.25 365 GLU A CA 1
ATOM 2938 C C . GLU A 1 365 ? 7.990 -6.892 -15.847 1.00 98.25 365 GLU A C 1
ATOM 2940 O O . GLU A 1 365 ? 7.503 -7.871 -15.286 1.00 98.25 365 GLU A O 1
ATOM 2945 N N . ASN A 1 366 ? 8.986 -7.007 -16.729 1.00 98.19 366 ASN A N 1
ATOM 2946 C CA . ASN A 1 366 ? 9.536 -8.301 -17.131 1.00 98.19 366 ASN A CA 1
ATOM 2947 C C . ASN A 1 366 ? 10.235 -9.021 -15.971 1.00 98.19 366 ASN A C 1
ATOM 2949 O O . ASN A 1 366 ? 9.913 -10.178 -15.710 1.00 98.19 366 ASN A O 1
ATOM 2953 N N . LYS A 1 367 ? 11.097 -8.332 -15.208 1.00 98.25 367 LYS A N 1
ATOM 2954 C CA . LYS A 1 367 ? 11.749 -8.914 -14.018 1.00 98.25 367 LYS A CA 1
ATOM 2955 C C . LYS A 1 367 ? 10.731 -9.406 -12.996 1.00 98.25 367 LYS A C 1
ATOM 2957 O O . LYS A 1 367 ? 10.874 -10.488 -12.430 1.00 98.25 367 LYS A O 1
ATOM 2962 N N . VAL A 1 368 ? 9.684 -8.618 -12.769 1.00 98.44 368 VAL A N 1
ATOM 2963 C CA . VAL A 1 368 ? 8.607 -8.982 -11.852 1.00 98.44 368 VAL A CA 1
ATOM 2964 C C . VAL A 1 368 ? 7.823 -10.174 -12.391 1.00 98.44 368 VAL A C 1
ATOM 2966 O O . VAL A 1 368 ? 7.563 -11.096 -11.630 1.00 98.44 368 VAL A O 1
ATOM 2969 N N . LYS A 1 369 ? 7.484 -10.221 -13.683 1.00 98.00 369 LYS A N 1
ATOM 2970 C CA . LYS A 1 369 ? 6.815 -11.383 -14.291 1.00 98.00 369 LYS A CA 1
ATOM 2971 C C . LYS A 1 369 ? 7.632 -12.660 -14.137 1.00 98.00 369 LYS A C 1
ATOM 2973 O O . LYS A 1 369 ? 7.062 -13.680 -13.764 1.00 98.00 369 LYS A O 1
ATOM 2978 N N . ASP A 1 370 ? 8.940 -12.602 -14.364 1.00 97.94 370 ASP A N 1
ATOM 2979 C CA . ASP A 1 370 ? 9.826 -13.754 -14.177 1.00 97.94 370 ASP A CA 1
ATOM 2980 C C . ASP A 1 370 ? 9.828 -14.216 -12.713 1.00 97.94 370 ASP A C 1
ATOM 2982 O O . ASP A 1 370 ? 9.674 -15.407 -12.435 1.00 97.94 370 ASP A O 1
ATOM 2986 N N . ALA A 1 371 ? 9.888 -13.274 -11.766 1.00 98.25 371 ALA A N 1
ATOM 2987 C CA . ALA A 1 371 ? 9.804 -13.578 -10.339 1.00 98.25 371 ALA A CA 1
ATOM 2988 C C . ALA A 1 371 ? 8.444 -14.167 -9.924 1.00 98.25 371 ALA A C 1
ATOM 2990 O O . ALA A 1 371 ? 8.389 -15.104 -9.129 1.00 98.25 371 ALA A O 1
ATOM 2991 N N . LEU A 1 372 ? 7.347 -13.662 -10.492 1.00 98.19 372 LEU A N 1
ATOM 2992 C CA . LEU A 1 372 ? 5.991 -14.163 -10.257 1.00 98.19 372 LEU A CA 1
ATOM 2993 C C . LEU A 1 372 ? 5.783 -15.561 -10.848 1.00 98.19 372 LEU A C 1
ATOM 2995 O O . LEU A 1 372 ? 5.148 -16.402 -10.218 1.00 98.19 372 LEU A O 1
ATOM 2999 N N . ASN A 1 373 ? 6.343 -15.836 -12.027 1.00 97.00 373 ASN A N 1
ATOM 3000 C CA . ASN A 1 373 ? 6.299 -17.159 -12.653 1.00 97.00 373 ASN A CA 1
ATOM 3001 C C . ASN A 1 373 ? 7.086 -18.207 -11.849 1.00 97.00 373 ASN A C 1
ATOM 3003 O O . ASN A 1 373 ? 6.782 -19.396 -11.927 1.00 97.00 373 ASN A O 1
ATOM 3007 N N . ALA A 1 374 ? 8.072 -17.777 -11.057 1.00 96.75 374 ALA A N 1
ATOM 3008 C CA . ALA A 1 374 ? 8.840 -18.644 -10.169 1.00 96.75 374 ALA A CA 1
ATOM 3009 C C . ALA A 1 374 ? 8.121 -18.983 -8.844 1.00 96.75 374 ALA A C 1
ATOM 3011 O O . ALA A 1 374 ? 8.662 -19.758 -8.048 1.00 96.75 374 ALA A O 1
ATOM 3012 N N . LEU A 1 375 ? 6.928 -18.430 -8.582 1.00 96.56 375 LEU A N 1
ATOM 3013 C CA . LEU A 1 375 ? 6.088 -18.803 -7.439 1.00 96.56 375 LEU A CA 1
ATOM 3014 C C . LEU A 1 375 ? 5.501 -20.207 -7.665 1.00 96.56 375 LEU A C 1
ATOM 3016 O O . LEU A 1 375 ? 4.488 -20.376 -8.344 1.00 96.56 375 LEU A O 1
ATOM 3020 N N . ALA A 1 376 ? 6.169 -21.222 -7.111 1.00 92.00 376 ALA A N 1
ATOM 3021 C CA . ALA A 1 376 ? 5.824 -22.630 -7.317 1.00 92.00 376 ALA A CA 1
ATOM 3022 C C . ALA A 1 376 ? 4.736 -23.157 -6.363 1.00 92.00 376 ALA A C 1
ATOM 3024 O O . ALA A 1 376 ? 4.040 -24.114 -6.704 1.00 92.00 376 ALA A O 1
ATOM 3025 N N . GLU A 1 377 ? 4.597 -22.555 -5.179 1.00 94.00 377 GLU A N 1
ATOM 3026 C CA . GLU A 1 377 ? 3.616 -22.964 -4.168 1.00 94.00 377 GLU A CA 1
ATOM 3027 C C . GLU A 1 377 ? 2.184 -22.699 -4.647 1.00 94.00 377 GLU A C 1
ATOM 3029 O O . GLU A 1 377 ? 1.904 -21.656 -5.237 1.00 94.00 377 GLU A O 1
ATOM 3034 N N . ASP A 1 378 ? 1.268 -23.639 -4.399 1.00 93.00 378 ASP A N 1
ATOM 3035 C CA . ASP A 1 378 ? -0.076 -23.611 -4.994 1.00 93.00 378 ASP A CA 1
ATOM 3036 C C . ASP A 1 378 ? -0.891 -22.375 -4.585 1.00 93.00 378 ASP A C 1
ATOM 3038 O O . ASP A 1 378 ? -1.567 -21.774 -5.420 1.00 93.00 378 ASP A O 1
ATOM 3042 N N . ASP A 1 379 ? -0.761 -21.937 -3.330 1.00 96.00 379 ASP A N 1
ATOM 3043 C CA . ASP A 1 379 ? -1.467 -20.772 -2.797 1.00 96.00 379 ASP A CA 1
ATOM 3044 C C . ASP A 1 379 ? -0.803 -19.428 -3.153 1.00 96.00 379 ASP A C 1
ATOM 3046 O O . ASP A 1 379 ? -1.388 -18.373 -2.894 1.00 96.00 379 ASP A O 1
ATOM 3050 N N . LEU A 1 380 ? 0.380 -19.440 -3.774 1.00 97.94 380 LEU A N 1
ATOM 3051 C CA . LEU A 1 380 ? 1.077 -18.248 -4.271 1.00 97.94 380 LEU A CA 1
ATOM 3052 C C . LEU A 1 380 ? 1.061 -18.152 -5.797 1.00 97.94 380 LEU A C 1
ATOM 3054 O O . LEU A 1 380 ? 1.046 -17.045 -6.338 1.00 97.94 380 LEU A O 1
ATOM 3058 N N . ARG A 1 381 ? 1.035 -19.289 -6.497 1.00 97.44 381 ARG A N 1
ATOM 3059 C CA . ARG A 1 381 ? 0.981 -19.364 -7.956 1.00 97.44 381 ARG A CA 1
ATOM 3060 C C . ARG A 1 381 ? -0.274 -18.678 -8.485 1.00 97.44 381 ARG A C 1
ATOM 3062 O O . ARG A 1 381 ? -1.388 -18.878 -7.997 1.00 97.44 381 ARG A O 1
ATOM 3069 N N . GLY A 1 382 ? -0.101 -17.895 -9.540 1.00 97.12 382 GLY A N 1
ATOM 3070 C CA . GLY A 1 382 ? -1.165 -17.053 -10.058 1.00 97.12 382 GLY A CA 1
ATOM 3071 C C . GLY A 1 382 ? -0.988 -16.661 -11.508 1.00 97.12 382 GLY A C 1
ATOM 3072 O O . GLY A 1 382 ? -0.206 -17.249 -12.251 1.00 97.12 382 GLY A O 1
ATOM 3073 N N . THR A 1 383 ? -1.752 -15.657 -11.912 1.00 97.38 383 THR A N 1
ATOM 3074 C CA . THR A 1 383 ? -1.743 -15.131 -13.275 1.00 97.38 383 THR A CA 1
ATOM 3075 C C . THR A 1 383 ? -1.434 -13.646 -13.240 1.00 97.38 383 THR A C 1
ATOM 3077 O O . THR A 1 383 ? -2.014 -12.909 -12.444 1.00 97.38 383 THR A O 1
ATOM 3080 N N . TYR A 1 384 ? -0.511 -13.222 -14.103 1.00 98.12 384 TYR A N 1
ATOM 3081 C CA . TYR A 1 384 ? -0.202 -11.818 -14.337 1.00 98.12 384 TYR A CA 1
ATOM 3082 C C . TYR A 1 384 ? -1.064 -11.268 -15.476 1.00 98.12 384 TYR A C 1
ATOM 3084 O O . TYR A 1 384 ? -1.106 -11.831 -16.569 1.00 98.12 384 TYR A O 1
ATOM 3092 N N . TYR A 1 385 ? -1.711 -10.140 -15.225 1.00 97.62 385 TYR A N 1
ATOM 3093 C CA . TYR A 1 385 ? -2.587 -9.428 -16.138 1.00 97.62 385 TYR A CA 1
ATOM 3094 C C . TYR A 1 385 ? -1.970 -8.057 -16.441 1.00 97.62 385 TYR A C 1
ATOM 3096 O O . TYR A 1 385 ? -2.109 -7.138 -15.623 1.00 97.62 385 TYR A O 1
ATOM 3104 N N . PRO A 1 386 ? -1.283 -7.889 -17.585 1.00 97.38 386 PRO A N 1
ATOM 3105 C CA . PRO A 1 386 ? -0.807 -6.575 -17.997 1.00 97.38 386 PRO A CA 1
ATOM 3106 C C . PRO A 1 386 ? -2.007 -5.656 -18.246 1.00 97.38 386 PRO A C 1
ATOM 3108 O O . PRO A 1 386 ? -3.004 -6.074 -18.837 1.00 97.38 386 PRO A O 1
ATOM 3111 N N . LEU A 1 387 ? -1.925 -4.394 -17.819 1.00 95.88 387 LEU A N 1
ATOM 3112 C CA . LEU A 1 387 ? -2.956 -3.396 -18.127 1.00 95.88 387 LEU A CA 1
ATOM 3113 C C . LEU A 1 387 ? -2.958 -3.076 -19.626 1.00 95.88 387 LEU A C 1
ATOM 3115 O O . LEU A 1 387 ? -4.019 -2.912 -20.232 1.00 95.88 387 LEU A O 1
ATOM 3119 N N . LYS A 1 388 ? -1.775 -3.016 -20.248 1.00 95.00 388 LYS A N 1
ATOM 3120 C CA . LYS A 1 388 ? -1.658 -2.857 -21.699 1.00 95.00 388 LYS A CA 1
ATOM 3121 C C . LYS A 1 388 ? -2.172 -4.115 -22.401 1.00 95.00 388 LYS A C 1
ATOM 3123 O O . LYS A 1 388 ? -1.601 -5.189 -22.259 1.00 95.00 388 LYS A O 1
ATOM 3128 N N . GLY A 1 389 ? -3.224 -3.953 -23.200 1.00 93.62 389 GLY A N 1
ATOM 3129 C CA . GLY A 1 389 ? -3.843 -5.056 -23.941 1.00 93.62 389 GLY A CA 1
ATOM 3130 C C . GLY A 1 389 ? -4.813 -5.911 -23.118 1.00 93.62 389 GLY A C 1
ATOM 3131 O O . GLY A 1 389 ? -5.261 -6.942 -23.613 1.00 93.62 389 GLY A O 1
ATOM 3132 N N . MET A 1 390 ? -5.162 -5.498 -21.893 1.00 94.94 390 MET A N 1
ATOM 3133 C CA . MET A 1 390 ? -6.184 -6.171 -21.089 1.00 94.94 390 MET A CA 1
ATOM 3134 C C . MET A 1 390 ? -7.527 -6.188 -21.829 1.00 94.94 390 MET A C 1
ATOM 3136 O O . MET A 1 390 ? -7.999 -5.153 -22.302 1.00 94.94 390 MET A O 1
ATOM 3140 N N . THR A 1 391 ? -8.163 -7.358 -21.915 1.00 95.56 391 THR A N 1
ATOM 3141 C CA . THR A 1 391 ? -9.489 -7.468 -22.530 1.00 95.56 391 THR A CA 1
ATOM 3142 C C . THR A 1 391 ? -10.556 -6.824 -21.647 1.00 95.56 391 THR A C 1
ATOM 3144 O O . THR A 1 391 ? -10.412 -6.732 -20.424 1.00 95.56 391 THR A O 1
ATOM 3147 N N . THR A 1 392 ? -11.669 -6.400 -22.251 1.00 94.69 392 THR A N 1
ATOM 3148 C CA . THR A 1 392 ? -12.770 -5.763 -21.510 1.00 94.69 392 THR A CA 1
ATOM 3149 C C . THR A 1 392 ? -13.392 -6.722 -20.487 1.00 94.69 392 THR A C 1
ATOM 3151 O O . THR A 1 392 ? -13.845 -6.295 -19.425 1.00 94.69 392 THR A O 1
ATOM 3154 N N . GLU A 1 393 ? -13.397 -8.023 -20.773 1.00 95.94 393 GLU A N 1
ATOM 3155 C CA . GLU A 1 393 ? -13.925 -9.078 -19.906 1.00 95.94 393 GLU A CA 1
ATOM 3156 C C . GLU A 1 393 ? -13.072 -9.221 -18.643 1.00 95.94 393 GLU A C 1
ATOM 3158 O O . GLU A 1 393 ? -13.601 -9.180 -17.530 1.00 95.94 393 GLU A O 1
ATOM 3163 N N . VAL A 1 394 ? -11.747 -9.313 -18.809 1.00 95.06 394 VAL A N 1
ATOM 3164 C CA . VAL A 1 394 ? -10.792 -9.378 -17.693 1.00 95.06 394 VAL A CA 1
ATOM 3165 C C . VAL A 1 394 ? -10.851 -8.089 -16.881 1.00 95.06 394 VAL A C 1
ATOM 3167 O O . VAL A 1 394 ? -10.953 -8.138 -15.656 1.00 95.06 394 VAL A O 1
ATOM 3170 N N . GLN A 1 395 ? -10.887 -6.934 -17.551 1.00 93.88 395 GLN A N 1
ATOM 3171 C CA . GLN A 1 395 ? -11.001 -5.635 -16.895 1.00 93.88 395 GLN A CA 1
ATOM 3172 C C . GLN A 1 395 ? -12.262 -5.551 -16.021 1.00 93.88 395 GLN A C 1
ATOM 3174 O O . GLN A 1 395 ? -12.184 -5.150 -14.860 1.00 93.88 395 GLN A O 1
ATOM 3179 N N . LYS A 1 396 ? -13.427 -5.971 -16.537 1.00 94.44 396 LYS A N 1
ATOM 3180 C CA . LYS A 1 396 ? -14.684 -6.016 -15.770 1.00 94.44 396 LYS A CA 1
ATOM 3181 C C . LYS A 1 396 ? -14.602 -6.976 -14.585 1.00 94.44 396 LYS A C 1
ATOM 3183 O O . LYS A 1 396 ? -15.094 -6.627 -13.512 1.00 94.44 396 LYS A O 1
ATOM 3188 N N . SER A 1 397 ? -13.977 -8.144 -14.752 1.00 94.50 397 SER A N 1
ATOM 3189 C CA . SER A 1 397 ? -13.772 -9.094 -13.650 1.00 94.50 397 SER A CA 1
ATOM 3190 C C . SER A 1 397 ? -12.919 -8.481 -12.541 1.00 94.50 397 SER A C 1
ATOM 3192 O O . SER A 1 397 ? -13.337 -8.470 -11.388 1.00 94.50 397 SER A O 1
ATOM 3194 N N . LEU A 1 398 ? -11.774 -7.886 -12.885 1.00 94.69 398 LEU A N 1
ATOM 3195 C CA . LEU A 1 398 ? -10.873 -7.267 -11.910 1.00 94.69 398 LEU A CA 1
ATOM 3196 C C . LEU A 1 398 ? -11.495 -6.040 -11.227 1.00 94.69 398 LEU A C 1
ATOM 3198 O O . LEU A 1 398 ? -11.203 -5.780 -10.063 1.00 94.69 398 LEU A O 1
ATOM 3202 N N . ILE A 1 399 ? -12.369 -5.290 -11.908 1.00 92.38 399 ILE A N 1
ATOM 3203 C CA . ILE A 1 399 ? -13.159 -4.218 -11.278 1.00 92.38 399 ILE A CA 1
ATOM 3204 C C . ILE A 1 399 ? -14.146 -4.802 -10.267 1.00 92.38 399 ILE A C 1
ATOM 3206 O O . ILE A 1 399 ? -14.240 -4.288 -9.155 1.00 92.38 399 ILE A O 1
ATOM 3210 N N . LYS A 1 400 ? -14.873 -5.861 -10.645 1.00 91.81 400 LYS A N 1
ATOM 3211 C CA . LYS A 1 400 ? -15.849 -6.533 -9.775 1.00 91.81 400 LYS A CA 1
ATOM 3212 C C . LYS A 1 400 ? -15.188 -7.107 -8.521 1.00 91.81 400 LYS A C 1
ATOM 3214 O O . LYS A 1 400 ? -15.766 -7.031 -7.446 1.00 91.81 400 LYS A O 1
ATOM 3219 N N . ASP A 1 401 ? -13.980 -7.638 -8.664 1.00 91.69 401 ASP A N 1
ATOM 3220 C CA . ASP A 1 401 ? -13.185 -8.173 -7.557 1.00 91.69 401 ASP A CA 1
ATOM 3221 C C . ASP A 1 401 ? -12.471 -7.078 -6.738 1.00 91.69 401 ASP A C 1
ATOM 3223 O O . ASP A 1 401 ? -11.791 -7.383 -5.764 1.00 91.69 401 ASP A O 1
ATOM 3227 N N . HIS A 1 402 ? -12.612 -5.800 -7.116 1.00 89.44 402 HIS A N 1
ATOM 3228 C CA . HIS A 1 402 ? -11.911 -4.656 -6.518 1.00 89.44 402 HIS A CA 1
ATOM 3229 C C . HIS A 1 402 ? -10.372 -4.732 -6.610 1.00 89.44 402 HIS A C 1
ATOM 3231 O O . HIS A 1 402 ? -9.659 -4.163 -5.782 1.00 89.44 402 HIS A O 1
ATOM 3237 N N . PHE A 1 403 ? -9.844 -5.413 -7.631 1.00 93.00 403 PHE A N 1
ATOM 3238 C CA . PHE A 1 403 ? -8.406 -5.602 -7.863 1.00 93.00 403 PHE A CA 1
ATOM 3239 C C . PHE A 1 403 ? -7.815 -4.615 -8.856 1.00 93.00 403 PHE A C 1
ATOM 3241 O O . PHE A 1 403 ? -6.623 -4.321 -8.772 1.00 93.00 403 PHE A O 1
ATOM 3248 N N . LEU A 1 404 ? -8.626 -4.102 -9.786 1.00 90.31 404 LEU A N 1
ATOM 3249 C CA . LEU A 1 404 ? -8.158 -3.140 -10.776 1.00 90.31 404 LEU A CA 1
ATOM 3250 C C . LEU A 1 404 ? -7.894 -1.777 -10.128 1.00 90.31 404 LEU A C 1
ATOM 3252 O O . LEU A 1 404 ? -8.834 -1.057 -9.780 1.00 90.31 404 LEU A O 1
ATOM 3256 N N . PHE A 1 405 ? -6.621 -1.402 -10.020 1.00 89.62 405 PHE A N 1
ATOM 3257 C CA . PHE A 1 405 ? -6.240 -0.017 -9.764 1.00 89.62 405 PHE A CA 1
ATOM 3258 C C . PHE A 1 405 ? -6.471 0.822 -11.030 1.00 89.62 405 PHE A C 1
ATOM 3260 O O . PHE A 1 405 ? -6.314 0.344 -12.155 1.00 89.62 405 PHE A O 1
ATOM 3267 N N . LYS A 1 406 ? -6.924 2.064 -10.852 1.00 80.31 406 LYS A N 1
ATOM 3268 C CA . LYS A 1 406 ? -7.340 2.944 -11.951 1.00 80.31 406 LYS A CA 1
ATOM 3269 C C . LYS A 1 406 ? -6.309 4.035 -12.183 1.00 80.31 406 LYS A C 1
ATOM 3271 O O . LYS A 1 406 ? -5.667 4.497 -11.246 1.00 80.31 406 LYS A O 1
ATOM 3276 N N . GLU A 1 407 ? -6.234 4.500 -13.423 1.00 74.31 407 GLU A N 1
ATOM 3277 C CA . GLU A 1 407 ? -5.632 5.797 -13.708 1.00 74.31 407 GLU A CA 1
ATOM 3278 C C . GLU A 1 407 ? -6.448 6.899 -13.018 1.00 74.31 407 GLU A C 1
ATOM 3280 O O . GLU A 1 407 ? -7.676 6.799 -12.925 1.00 74.31 407 GLU A O 1
ATOM 3285 N N . GLY A 1 408 ? -5.790 7.970 -12.579 1.00 67.25 408 GLY A N 1
ATOM 3286 C CA . GLY A 1 408 ? -6.494 9.180 -12.154 1.00 67.25 408 GLY A CA 1
ATOM 3287 C C . GLY A 1 408 ? -6.405 9.522 -10.674 1.00 67.25 408 GLY A C 1
ATOM 3288 O O . GLY A 1 408 ? -7.149 10.395 -10.225 1.00 67.25 408 GLY A O 1
ATOM 3289 N N . ASP A 1 409 ? -5.488 8.920 -9.911 1.00 84.19 409 ASP A N 1
ATOM 3290 C CA . ASP A 1 409 ? -5.067 9.581 -8.678 1.00 84.19 409 ASP A CA 1
ATOM 3291 C C . ASP A 1 409 ? -4.349 10.892 -9.047 1.00 84.19 409 ASP A C 1
ATOM 3293 O O . ASP A 1 409 ? -3.231 10.910 -9.570 1.00 84.19 409 ASP A O 1
ATOM 3297 N N . ARG A 1 410 ? -5.017 12.017 -8.782 1.00 86.94 410 ARG A N 1
ATOM 3298 C CA . ARG A 1 410 ? -4.496 13.359 -9.069 1.00 86.94 410 ARG A CA 1
ATOM 3299 C C . ARG A 1 410 ? -3.207 13.687 -8.310 1.00 86.94 410 ARG A C 1
ATOM 3301 O O . ARG A 1 410 ? -2.479 14.583 -8.736 1.00 86.94 410 ARG A O 1
ATOM 3308 N N . PHE A 1 411 ? -2.934 13.035 -7.179 1.00 89.56 411 PHE A N 1
ATOM 3309 C CA . PHE A 1 411 ? -1.689 13.204 -6.436 1.00 89.56 411 PHE A CA 1
ATOM 3310 C C . PHE A 1 411 ? -0.544 12.515 -7.178 1.00 89.56 411 PHE A C 1
ATOM 3312 O O . PHE A 1 411 ? 0.467 13.165 -7.449 1.00 89.56 411 PHE A O 1
ATOM 3319 N N . LEU A 1 412 ? -0.749 11.269 -7.623 1.00 89.62 412 LEU A N 1
ATOM 3320 C CA . LEU A 1 412 ? 0.221 10.532 -8.443 1.00 89.62 412 LEU A CA 1
ATOM 3321 C C . LEU A 1 412 ? 0.478 11.233 -9.785 1.00 89.62 412 LEU A C 1
ATOM 3323 O O . LEU A 1 412 ? 1.628 11.378 -10.201 1.00 89.62 412 LEU A O 1
ATOM 3327 N N . GLN A 1 413 ? -0.569 11.752 -10.434 1.00 89.56 413 GLN A N 1
ATOM 3328 C CA . GLN A 1 413 ? -0.436 12.539 -11.664 1.00 89.56 413 GLN A CA 1
ATOM 3329 C C . GLN A 1 413 ? 0.359 13.830 -11.439 1.00 89.56 413 GLN A C 1
ATOM 3331 O O . GLN A 1 413 ? 1.260 14.150 -12.215 1.00 89.56 413 GLN A O 1
ATOM 3336 N N . ALA A 1 414 ? 0.059 14.577 -10.371 1.00 88.06 414 ALA A N 1
ATOM 3337 C CA . ALA A 1 414 ? 0.762 15.821 -10.063 1.00 88.06 414 ALA A CA 1
ATOM 3338 C C . ALA A 1 414 ? 2.245 15.598 -9.748 1.00 88.06 414 ALA A C 1
ATOM 3340 O O . ALA A 1 414 ? 3.062 16.454 -10.095 1.00 88.06 414 ALA A O 1
ATOM 3341 N N . ALA A 1 415 ? 2.565 14.457 -9.137 1.00 89.00 415 ALA A N 1
ATOM 3342 C CA . ALA A 1 415 ? 3.912 14.015 -8.814 1.00 89.00 415 ALA A CA 1
ATOM 3343 C C . ALA A 1 415 ? 4.585 13.210 -9.942 1.00 89.00 415 ALA A C 1
ATOM 3345 O O . ALA A 1 415 ? 5.653 12.643 -9.738 1.00 89.00 415 ALA A O 1
ATOM 3346 N N . ASN A 1 416 ? 3.992 13.197 -11.144 1.00 88.75 416 ASN A N 1
ATOM 3347 C CA . ASN A 1 416 ? 4.565 12.609 -12.355 1.00 88.75 416 ASN A CA 1
ATOM 3348 C C . ASN A 1 416 ? 4.704 11.068 -12.339 1.00 88.75 416 ASN A C 1
ATOM 3350 O O . ASN A 1 416 ? 5.367 10.504 -13.205 1.00 88.75 416 ASN A O 1
ATOM 3354 N N . ALA A 1 417 ? 4.053 10.369 -11.403 1.00 90.00 417 ALA A N 1
ATOM 3355 C CA . ALA A 1 417 ? 4.139 8.912 -11.246 1.00 90.00 417 ALA A CA 1
ATOM 3356 C C . ALA A 1 417 ? 3.282 8.117 -12.261 1.00 90.00 417 ALA A C 1
ATOM 3358 O O . ALA A 1 417 ? 3.442 6.908 -12.411 1.00 90.00 417 ALA A O 1
ATOM 3359 N N . CYS A 1 418 ? 2.393 8.780 -13.010 1.00 89.12 418 CYS A N 1
ATOM 3360 C CA . CYS A 1 418 ? 1.535 8.144 -14.024 1.00 89.12 418 CYS A CA 1
ATOM 3361 C C . CYS A 1 418 ? 2.113 8.186 -15.454 1.00 89.12 418 CYS A C 1
ATOM 3363 O O . CYS A 1 418 ? 1.383 7.983 -16.423 1.00 89.12 418 CYS A O 1
ATOM 3365 N N . ARG A 1 419 ? 3.406 8.485 -15.632 1.00 87.31 419 ARG A N 1
ATOM 3366 C CA . ARG A 1 419 ? 4.017 8.580 -16.971 1.00 87.31 419 ARG A CA 1
ATOM 3367 C C . ARG A 1 419 ? 3.914 7.273 -17.752 1.00 87.31 419 ARG A C 1
ATOM 3369 O O . ARG A 1 419 ? 4.080 6.194 -17.185 1.00 87.31 419 ARG A O 1
ATOM 3376 N N . PHE A 1 420 ? 3.693 7.396 -19.063 1.00 92.00 420 PHE A N 1
ATOM 3377 C CA . PHE A 1 420 ? 3.576 6.277 -20.011 1.00 92.00 420 PHE A CA 1
ATOM 3378 C C . PHE A 1 420 ? 2.430 5.305 -19.706 1.00 92.00 420 PHE A C 1
ATOM 3380 O O . PHE A 1 420 ? 2.476 4.149 -20.113 1.00 92.00 420 PHE A O 1
ATOM 3387 N N . TRP A 1 421 ? 1.407 5.740 -18.971 1.00 92.25 421 TRP A N 1
ATOM 3388 C CA . TRP A 1 421 ? 0.261 4.893 -18.667 1.00 92.25 421 TRP A CA 1
ATOM 3389 C C . TRP A 1 421 ? -0.397 4.337 -19.950 1.00 92.25 421 TRP A C 1
ATOM 3391 O O . TRP A 1 421 ? -0.566 5.093 -20.909 1.00 92.25 421 TRP A O 1
ATOM 3401 N N . PRO A 1 422 ? -0.788 3.045 -20.011 1.00 94.00 422 PRO A N 1
ATOM 3402 C CA . PRO A 1 422 ? -0.720 2.003 -18.976 1.00 94.00 422 PRO A CA 1
ATOM 3403 C C . PRO A 1 422 ? 0.524 1.088 -19.068 1.00 94.00 422 PRO A C 1
ATOM 3405 O O . PRO A 1 422 ? 0.513 -0.027 -18.548 1.00 94.00 422 PRO A O 1
ATOM 3408 N N . LEU A 1 423 ? 1.579 1.495 -19.776 1.00 94.81 423 LEU A N 1
ATOM 3409 C CA . LEU A 1 423 ? 2.750 0.659 -20.061 1.00 94.81 423 LEU A CA 1
ATOM 3410 C C . LEU A 1 423 ? 3.489 0.228 -18.784 1.00 94.81 423 LEU A C 1
ATOM 3412 O O . LEU A 1 423 ? 3.663 1.041 -17.874 1.00 94.81 423 LEU A O 1
ATOM 3416 N N . GLY A 1 424 ? 3.942 -1.030 -18.729 1.00 96.62 424 GLY A N 1
ATOM 3417 C CA . GLY A 1 424 ? 4.698 -1.572 -17.596 1.00 96.62 424 GLY A CA 1
ATOM 3418 C C . GLY A 1 424 ? 3.868 -1.846 -16.345 1.00 96.62 424 GLY A C 1
ATOM 3419 O O . GLY A 1 424 ? 4.431 -2.212 -15.317 1.00 96.62 424 GLY A O 1
ATOM 3420 N N . ARG A 1 425 ? 2.549 -1.621 -16.382 1.00 97.19 425 ARG A N 1
ATOM 3421 C CA . ARG A 1 425 ? 1.653 -1.867 -15.249 1.00 97.19 425 ARG A CA 1
ATOM 3422 C C . ARG A 1 425 ? 0.901 -3.168 -15.420 1.00 97.19 425 ARG A C 1
ATOM 3424 O O . ARG A 1 425 ? 0.411 -3.481 -16.504 1.00 97.19 425 ARG A O 1
ATOM 3431 N N . GLY A 1 426 ? 0.691 -3.847 -14.304 1.00 97.44 426 GLY A N 1
ATOM 3432 C CA . GLY A 1 426 ? -0.112 -5.056 -14.280 1.00 97.44 426 GLY A CA 1
ATOM 3433 C C . GLY A 1 426 ? -0.549 -5.450 -12.888 1.00 97.44 426 GLY A C 1
ATOM 3434 O O . GLY A 1 426 ? -0.135 -4.882 -11.875 1.00 97.44 426 GLY A O 1
ATOM 3435 N N . ILE A 1 427 ? -1.422 -6.442 -12.869 1.00 97.94 427 ILE A N 1
ATOM 3436 C CA . ILE A 1 427 ? -1.991 -7.023 -11.663 1.00 97.94 427 ILE A CA 1
ATOM 3437 C C . ILE A 1 427 ? -1.677 -8.501 -11.689 1.00 97.94 427 ILE A C 1
ATOM 3439 O O . ILE A 1 427 ? -1.897 -9.160 -12.694 1.00 97.94 427 ILE A O 1
ATOM 3443 N N . PHE A 1 428 ? -1.211 -9.037 -10.579 1.00 98.44 428 PHE A N 1
ATOM 3444 C CA . PHE A 1 428 ? -1.071 -10.467 -10.388 1.00 98.44 428 PHE A CA 1
ATOM 3445 C C . PHE A 1 428 ? -1.959 -10.910 -9.247 1.00 98.44 428 PHE A C 1
ATOM 3447 O O . PHE A 1 428 ? -1.957 -10.263 -8.206 1.00 98.44 428 PHE A O 1
ATOM 3454 N N . HIS A 1 429 ? -2.663 -12.025 -9.395 1.00 98.06 429 HIS A N 1
ATOM 3455 C CA . HIS A 1 429 ? -3.267 -12.682 -8.242 1.00 98.06 429 HIS A CA 1
ATOM 3456 C C . HIS A 1 429 ? -3.215 -14.200 -8.367 1.00 98.06 429 HIS A C 1
ATOM 3458 O O . HIS A 1 429 ? -3.254 -14.748 -9.474 1.00 98.06 429 HIS A O 1
ATOM 3464 N N . ASN A 1 430 ? -3.154 -14.873 -7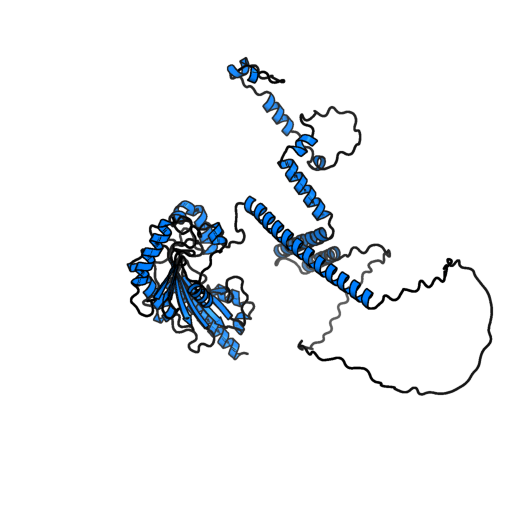.219 1.00 97.69 430 ASN A N 1
ATOM 3465 C CA . ASN A 1 430 ? -3.276 -16.322 -7.136 1.00 97.69 430 ASN A CA 1
ATOM 3466 C C . ASN A 1 430 ? -4.699 -16.790 -7.494 1.00 97.69 430 ASN A C 1
ATOM 3468 O O . ASN A 1 430 ? -5.638 -15.992 -7.607 1.00 97.69 430 ASN A O 1
ATOM 3472 N N . LYS A 1 431 ? -4.866 -18.105 -7.661 1.00 95.69 431 LYS A N 1
ATOM 3473 C CA . LYS A 1 431 ? -6.157 -18.727 -8.003 1.00 95.69 431 LYS A CA 1
ATOM 3474 C C . LYS A 1 431 ? -7.264 -18.369 -7.006 1.00 95.69 431 LYS A C 1
ATOM 3476 O O . LYS A 1 431 ? -8.361 -18.001 -7.420 1.00 95.69 431 LYS A O 1
ATOM 3481 N N . ASP A 1 432 ? -6.946 -18.413 -5.716 1.00 96.44 432 ASP A N 1
ATOM 3482 C CA . ASP A 1 432 ? -7.921 -18.200 -4.643 1.00 96.44 432 ASP A CA 1
ATOM 3483 C C . ASP A 1 432 ? -8.159 -16.721 -4.319 1.00 96.44 432 ASP A C 1
ATOM 3485 O O . ASP A 1 432 ? -8.936 -16.413 -3.420 1.00 96.44 432 ASP A O 1
ATOM 3489 N N . LYS A 1 433 ? -7.532 -15.789 -5.056 1.00 96.56 433 LYS A N 1
ATOM 3490 C CA . LYS A 1 433 ? -7.688 -14.330 -4.888 1.00 96.56 433 LYS A CA 1
ATOM 3491 C C . LYS A 1 433 ? -7.317 -13.820 -3.496 1.00 96.56 433 LYS A C 1
ATOM 3493 O O . LYS A 1 433 ? -7.823 -12.809 -3.014 1.00 96.56 433 LYS A O 1
ATOM 3498 N N . THR A 1 434 ? -6.419 -14.528 -2.842 1.00 97.81 434 THR A N 1
ATOM 3499 C CA . THR A 1 434 ? -5.999 -14.272 -1.476 1.00 97.81 434 THR A CA 1
ATOM 3500 C C . THR A 1 434 ? -4.571 -13.682 -1.455 1.00 97.81 434 THR A C 1
ATOM 3502 O O . THR A 1 434 ? -4.210 -13.030 -0.481 1.00 97.81 434 THR A O 1
ATOM 3505 N N . PHE A 1 435 ? -3.768 -13.841 -2.517 1.00 98.56 435 PHE A N 1
ATOM 3506 C CA . PHE A 1 435 ? -2.453 -13.206 -2.698 1.00 98.56 435 PHE A CA 1
ATOM 3507 C C . PHE A 1 435 ? -2.456 -12.399 -4.003 1.00 98.56 435 PHE A C 1
ATOM 3509 O O . PHE A 1 435 ? -2.722 -12.948 -5.071 1.00 98.56 435 PHE A O 1
ATOM 3516 N N . LEU A 1 436 ? -2.220 -11.091 -3.911 1.00 98.25 436 LEU A N 1
ATOM 3517 C CA . LEU A 1 436 ? -2.391 -10.101 -4.977 1.00 98.25 436 LEU A CA 1
ATOM 3518 C C . LEU A 1 436 ? -1.185 -9.160 -5.004 1.00 98.25 436 LEU A C 1
ATOM 3520 O O . LEU A 1 436 ? -0.711 -8.716 -3.960 1.00 98.25 436 LEU A O 1
ATOM 3524 N N . ILE A 1 437 ? -0.709 -8.811 -6.193 1.00 98.56 437 ILE A N 1
ATOM 3525 C CA . ILE A 1 437 ? 0.394 -7.874 -6.388 1.00 98.56 437 ILE A CA 1
ATOM 3526 C C . ILE A 1 437 ? -0.007 -6.858 -7.453 1.00 98.56 437 ILE A C 1
ATOM 3528 O O . ILE A 1 437 ? -0.426 -7.223 -8.551 1.00 98.56 437 ILE A O 1
ATOM 3532 N N . TRP A 1 438 ? 0.128 -5.574 -7.136 1.00 98.19 438 TRP A N 1
ATOM 3533 C CA . TRP A 1 438 ? 0.077 -4.506 -8.132 1.00 98.19 438 TRP A CA 1
ATOM 3534 C C . TRP A 1 438 ? 1.488 -4.129 -8.541 1.00 98.19 438 TRP A C 1
ATOM 3536 O O . TRP A 1 438 ? 2.358 -3.982 -7.682 1.00 98.19 438 TRP A O 1
ATOM 3546 N N . VAL A 1 439 ? 1.693 -3.963 -9.843 1.00 98.25 439 VAL A N 1
ATOM 3547 C CA . VAL A 1 439 ? 2.990 -3.638 -10.431 1.00 98.25 439 VAL A CA 1
ATOM 3548 C C . VAL A 1 439 ? 2.930 -2.248 -11.047 1.00 98.25 439 VAL A C 1
ATOM 3550 O O . VAL A 1 439 ? 2.053 -1.981 -11.873 1.00 98.25 439 VAL A O 1
ATOM 3553 N N . ASN A 1 440 ? 3.874 -1.387 -10.658 1.00 96.62 440 ASN A N 1
ATOM 3554 C CA . ASN A 1 440 ? 4.052 -0.021 -11.162 1.00 96.62 440 ASN A CA 1
ATOM 3555 C C . ASN A 1 440 ? 2.811 0.889 -11.004 1.00 96.62 440 ASN A C 1
ATOM 3557 O O . ASN A 1 440 ? 2.503 1.706 -11.876 1.00 96.62 440 ASN A O 1
ATOM 3561 N N . GLU A 1 441 ? 2.099 0.747 -9.883 1.00 94.12 441 GLU A N 1
ATOM 3562 C CA . GLU A 1 441 ? 0.943 1.581 -9.520 1.00 94.12 441 GLU A CA 1
ATOM 3563 C C . GLU A 1 441 ? 1.410 2.896 -8.867 1.00 94.12 441 GLU A C 1
ATOM 3565 O O . GLU A 1 441 ? 1.555 3.906 -9.554 1.00 94.12 441 GLU A O 1
ATOM 3570 N N . GLU A 1 442 ? 1.719 2.866 -7.569 1.00 93.75 442 GLU A N 1
ATOM 3571 C CA . GLU A 1 442 ? 2.376 3.954 -6.827 1.00 93.75 442 GLU A CA 1
ATOM 3572 C C . GLU A 1 442 ? 3.879 3.674 -6.655 1.00 93.75 442 GLU A C 1
ATOM 3574 O O . GLU A 1 442 ? 4.717 4.470 -7.072 1.00 93.75 442 GLU A O 1
ATOM 3579 N N . ASP A 1 443 ? 4.200 2.504 -6.095 1.00 96.00 443 ASP A N 1
ATOM 3580 C CA . ASP A 1 443 ? 5.545 1.923 -6.021 1.00 96.00 443 ASP A CA 1
ATOM 3581 C C . ASP A 1 443 ? 5.715 0.828 -7.095 1.00 96.00 443 ASP A C 1
ATOM 3583 O O . ASP A 1 443 ? 4.763 0.476 -7.803 1.00 96.00 443 ASP A O 1
ATOM 3587 N N . HIS A 1 444 ? 6.911 0.234 -7.205 1.00 98.00 444 HIS A N 1
ATOM 3588 C CA . HIS A 1 444 ? 7.149 -0.847 -8.175 1.00 98.00 444 HIS A CA 1
ATOM 3589 C C . HIS A 1 444 ? 6.290 -2.073 -7.872 1.00 98.00 444 HIS A C 1
ATOM 3591 O O . HIS A 1 444 ? 5.720 -2.657 -8.790 1.00 98.00 444 HIS A O 1
ATOM 3597 N N . LEU A 1 445 ? 6.160 -2.434 -6.592 1.00 98.50 445 LEU A N 1
ATOM 3598 C CA . LEU A 1 445 ? 5.301 -3.512 -6.124 1.00 98.50 445 LEU A CA 1
ATOM 3599 C C . LEU A 1 445 ? 4.463 -3.064 -4.932 1.00 98.50 445 LEU A C 1
ATOM 3601 O O . LEU A 1 445 ? 4.985 -2.554 -3.939 1.00 98.50 445 LEU A O 1
ATOM 3605 N N . ARG A 1 446 ? 3.171 -3.381 -4.974 1.00 98.06 446 ARG A N 1
ATOM 3606 C CA . ARG A 1 446 ? 2.310 -3.437 -3.792 1.00 98.06 446 ARG A CA 1
ATOM 3607 C C . ARG A 1 446 ? 1.846 -4.870 -3.600 1.00 98.06 446 ARG A C 1
ATOM 3609 O O . ARG A 1 446 ? 1.010 -5.347 -4.360 1.00 98.06 446 ARG A O 1
ATOM 3616 N N . ILE A 1 447 ? 2.382 -5.538 -2.588 1.00 98.50 447 ILE A N 1
ATOM 3617 C CA . ILE A 1 447 ? 2.131 -6.953 -2.300 1.00 98.50 447 ILE A CA 1
ATOM 3618 C C . ILE A 1 447 ? 1.060 -7.028 -1.221 1.00 98.50 447 ILE A C 1
ATOM 3620 O O . ILE A 1 447 ? 1.124 -6.315 -0.220 1.00 98.50 447 ILE A O 1
ATOM 3624 N N . ILE A 1 448 ? 0.035 -7.841 -1.446 1.00 98.44 448 ILE A N 1
ATOM 3625 C CA . ILE A 1 448 ? -1.180 -7.898 -0.642 1.00 98.44 448 ILE A CA 1
ATOM 3626 C C . ILE A 1 448 ? -1.501 -9.368 -0.369 1.00 98.44 448 ILE A C 1
ATOM 3628 O O . ILE A 1 448 ? -1.766 -10.133 -1.289 1.00 98.44 448 ILE A O 1
ATOM 3632 N N . SER A 1 449 ? -1.545 -9.742 0.904 1.00 98.62 449 SER A N 1
ATOM 3633 C CA . SER A 1 449 ? -2.120 -11.002 1.372 1.00 98.62 449 SER A CA 1
ATOM 3634 C C . SER A 1 449 ? -3.428 -10.696 2.094 1.00 98.62 449 SER A C 1
ATOM 3636 O O . SER A 1 449 ? -3.510 -9.745 2.875 1.00 98.62 449 SER A O 1
ATOM 3638 N N . MET A 1 450 ? -4.479 -11.460 1.824 1.00 98.12 450 MET A N 1
ATOM 3639 C CA . MET A 1 450 ? -5.792 -11.268 2.437 1.00 98.12 450 MET A CA 1
ATOM 3640 C C . MET A 1 450 ? -6.639 -12.538 2.433 1.00 98.12 450 MET A C 1
ATOM 3642 O O . MET A 1 450 ? -6.447 -13.410 1.587 1.00 98.12 450 MET A O 1
ATOM 3646 N N . GLN A 1 451 ? -7.593 -12.624 3.359 1.00 97.38 451 GLN A N 1
ATOM 3647 C CA . GLN A 1 451 ? -8.637 -13.653 3.389 1.00 97.38 451 GLN A CA 1
ATOM 3648 C C . GLN A 1 451 ? -9.831 -13.199 4.243 1.00 97.38 451 GLN A C 1
ATOM 3650 O O . GLN A 1 451 ? -9.749 -12.217 4.984 1.00 97.38 451 GLN A O 1
ATOM 3655 N N . THR A 1 452 ? -10.939 -13.930 4.163 1.00 97.06 452 THR A N 1
ATOM 3656 C CA . THR A 1 452 ? -12.091 -13.753 5.058 1.00 97.06 452 THR A CA 1
ATOM 3657 C C . THR A 1 452 ? -11.785 -14.244 6.478 1.00 97.06 452 THR A C 1
ATOM 3659 O O . THR A 1 452 ? -11.003 -15.178 6.663 1.00 97.06 452 THR A O 1
ATOM 3662 N N . GLY A 1 453 ? -12.435 -13.647 7.477 1.00 97.50 453 GLY A N 1
ATOM 3663 C CA . GLY A 1 453 ? -12.234 -13.949 8.898 1.00 97.50 453 GLY A CA 1
ATOM 3664 C C . GLY A 1 453 ? -10.969 -13.325 9.505 1.00 97.50 453 GLY A C 1
ATOM 3665 O O . GLY A 1 453 ? -10.280 -12.516 8.875 1.00 97.50 453 GLY A O 1
ATOM 3666 N N . GLY A 1 454 ? -10.676 -13.688 10.757 1.00 97.56 454 GLY A N 1
ATOM 3667 C CA . GLY A 1 454 ? -9.620 -13.085 11.585 1.00 97.56 454 GLY A CA 1
ATOM 3668 C C . GLY A 1 454 ? -8.320 -13.884 11.723 1.00 97.56 454 GLY A C 1
ATOM 3669 O O . GLY A 1 454 ? -7.591 -13.702 12.698 1.00 97.56 454 GLY A O 1
ATOM 3670 N N . ASN A 1 455 ? -7.998 -14.783 10.784 1.00 98.00 455 ASN A N 1
ATOM 3671 C CA . ASN A 1 455 ? -6.748 -15.553 10.838 1.00 98.00 455 ASN A CA 1
ATOM 3672 C C . ASN A 1 455 ? -5.548 -14.721 10.344 1.00 98.00 455 ASN A C 1
ATOM 3674 O O . ASN A 1 455 ? -5.080 -14.868 9.214 1.00 98.00 455 ASN A O 1
ATOM 3678 N N . VAL A 1 456 ? -5.054 -13.832 11.209 1.00 98.31 456 VAL A N 1
ATOM 3679 C CA . VAL A 1 456 ? -3.912 -12.946 10.926 1.00 98.31 456 VAL A CA 1
ATOM 3680 C C . VAL A 1 456 ? -2.638 -13.739 10.630 1.00 98.31 456 VAL A C 1
ATOM 3682 O O . VAL A 1 456 ? -1.896 -13.370 9.720 1.00 98.31 456 VAL A O 1
ATOM 3685 N N . ARG A 1 457 ? -2.416 -14.859 11.329 1.00 98.06 457 ARG A N 1
ATOM 3686 C CA . ARG A 1 457 ? -1.262 -15.741 11.111 1.00 98.06 457 ARG A CA 1
ATOM 3687 C C . ARG A 1 457 ? -1.180 -16.258 9.683 1.00 98.06 457 ARG A C 1
ATOM 3689 O O . ARG A 1 457 ? -0.126 -16.131 9.075 1.00 98.06 457 ARG A O 1
ATOM 3696 N N . ALA A 1 458 ? -2.262 -16.816 9.142 1.00 97.75 458 ALA A N 1
ATOM 3697 C CA . ALA A 1 458 ? -2.265 -17.350 7.779 1.00 97.75 458 ALA A CA 1
ATOM 3698 C C . ALA A 1 458 ? -2.028 -16.251 6.728 1.00 97.75 458 ALA A C 1
ATOM 3700 O O . ALA A 1 458 ? -1.319 -16.456 5.741 1.00 97.75 458 ALA A O 1
ATOM 3701 N N . VAL A 1 459 ? -2.576 -15.054 6.962 1.00 98.38 459 VAL A N 1
ATOM 3702 C CA . VAL A 1 459 ? -2.351 -13.900 6.084 1.00 98.38 459 VAL A CA 1
ATOM 3703 C C . VAL A 1 459 ? -0.886 -13.459 6.116 1.00 98.38 459 VAL A C 1
ATOM 3705 O O . VAL A 1 459 ? -0.315 -13.214 5.050 1.00 98.38 459 VAL A O 1
ATOM 3708 N N . LEU A 1 460 ? -0.275 -13.373 7.301 1.00 98.56 460 LEU A N 1
ATOM 3709 C CA . LEU A 1 460 ? 1.120 -12.963 7.456 1.00 98.56 460 LEU A CA 1
ATOM 3710 C C . LEU A 1 460 ? 2.098 -14.022 6.933 1.00 98.56 460 LEU A C 1
ATOM 3712 O O . LEU A 1 460 ? 2.977 -13.670 6.155 1.00 98.56 460 LEU A O 1
ATOM 3716 N N . ASP A 1 461 ? 1.916 -15.295 7.291 1.00 98.06 461 ASP A N 1
ATOM 3717 C CA . ASP A 1 461 ? 2.734 -16.426 6.821 1.00 98.06 461 ASP A CA 1
ATOM 3718 C C . ASP A 1 461 ? 2.898 -16.405 5.300 1.00 98.06 461 ASP A C 1
ATOM 3720 O O . ASP A 1 461 ? 3.998 -16.412 4.751 1.00 98.06 461 ASP A O 1
ATOM 3724 N N . ARG A 1 462 ? 1.776 -16.273 4.602 1.00 98.31 462 ARG A N 1
ATOM 3725 C CA . ARG A 1 462 ? 1.772 -16.256 3.150 1.00 98.31 462 ARG A CA 1
ATOM 3726 C C . ARG A 1 462 ? 2.398 -15.006 2.550 1.00 98.31 462 ARG A C 1
ATOM 3728 O O . ARG A 1 462 ? 3.030 -15.082 1.499 1.00 98.31 462 ARG A O 1
ATOM 3735 N N . LEU A 1 463 ? 2.239 -13.854 3.207 1.00 98.38 463 LEU A N 1
ATOM 3736 C CA . LEU A 1 463 ? 2.950 -12.641 2.811 1.00 98.38 463 LEU A CA 1
ATOM 3737 C C . LEU A 1 463 ? 4.466 -12.837 2.949 1.00 98.38 463 LEU A C 1
ATOM 3739 O O . LEU A 1 463 ? 5.197 -12.422 2.054 1.00 98.38 463 LEU A O 1
ATOM 3743 N N . ILE A 1 464 ? 4.921 -13.485 4.028 1.00 97.81 464 ILE A N 1
ATOM 3744 C CA . ILE A 1 464 ? 6.333 -13.807 4.261 1.00 97.81 464 ILE A CA 1
ATOM 3745 C C . ILE A 1 464 ? 6.855 -14.727 3.161 1.00 97.81 464 ILE A C 1
ATOM 3747 O O . ILE A 1 464 ? 7.833 -14.366 2.516 1.00 97.81 464 ILE A O 1
ATOM 3751 N N . ARG A 1 465 ? 6.186 -15.854 2.885 1.00 97.62 465 ARG A N 1
ATOM 3752 C CA . ARG A 1 465 ? 6.595 -16.793 1.822 1.00 97.62 465 ARG A CA 1
ATOM 3753 C C . ARG A 1 465 ? 6.662 -16.122 0.451 1.00 97.62 465 ARG A C 1
ATOM 3755 O O . ARG A 1 465 ? 7.640 -16.279 -0.276 1.00 97.62 465 ARG A O 1
ATOM 3762 N N . GLY A 1 466 ? 5.659 -15.305 0.123 1.00 97.88 466 GLY A N 1
ATOM 3763 C CA . GLY A 1 466 ? 5.651 -14.520 -1.110 1.00 97.88 466 GLY A CA 1
ATOM 3764 C C . GLY A 1 466 ? 6.815 -13.527 -1.191 1.00 97.88 466 GLY A C 1
ATOM 3765 O O . GLY A 1 466 ? 7.480 -13.445 -2.222 1.00 97.88 466 GLY A O 1
ATOM 3766 N N . LEU A 1 467 ? 7.089 -12.787 -0.113 1.00 97.81 467 LEU A N 1
ATOM 3767 C CA . LEU A 1 467 ? 8.201 -11.833 -0.047 1.00 97.81 467 LEU A CA 1
ATOM 3768 C C . LEU A 1 467 ? 9.566 -12.511 -0.117 1.00 97.81 467 LEU A C 1
ATOM 3770 O O . LEU A 1 467 ? 10.427 -12.016 -0.838 1.00 97.81 467 LEU A O 1
ATOM 3774 N N . ASP A 1 468 ? 9.754 -13.613 0.604 1.00 96.50 468 ASP A N 1
ATOM 3775 C CA . ASP A 1 468 ? 10.996 -14.384 0.611 1.00 96.50 468 ASP A CA 1
ATOM 3776 C C . ASP A 1 468 ? 11.303 -14.886 -0.801 1.00 96.50 468 ASP A C 1
ATOM 3778 O O . ASP A 1 468 ? 12.353 -14.579 -1.369 1.00 96.50 468 ASP A O 1
ATOM 3782 N N . LYS A 1 469 ? 10.314 -15.517 -1.450 1.00 97.75 469 LYS A N 1
ATOM 3783 C CA . LYS A 1 469 ? 10.482 -16.018 -2.812 1.00 97.75 469 LYS A CA 1
ATOM 3784 C C . LYS A 1 469 ? 10.764 -14.903 -3.818 1.00 97.75 469 LYS A C 1
ATOM 3786 O O . LYS A 1 469 ? 11.681 -15.046 -4.627 1.00 97.75 469 LYS A O 1
ATOM 3791 N N . LEU A 1 470 ? 10.033 -13.789 -3.765 1.00 98.25 470 LEU A N 1
ATOM 3792 C CA . LEU A 1 470 ? 10.303 -12.632 -4.626 1.00 98.25 470 LEU A CA 1
ATOM 3793 C C . LEU A 1 470 ? 11.692 -12.038 -4.355 1.00 98.25 470 LEU A C 1
ATOM 3795 O O . LEU A 1 470 ? 12.397 -11.704 -5.303 1.00 98.25 470 LEU A O 1
ATOM 3799 N N . GLY A 1 471 ? 12.105 -11.960 -3.089 1.00 97.12 471 GLY A N 1
ATOM 3800 C CA . GLY A 1 471 ? 13.403 -11.438 -2.659 1.00 97.12 471 GLY A CA 1
ATOM 3801 C C . GLY A 1 471 ? 14.599 -12.247 -3.166 1.00 97.12 471 GLY A C 1
ATOM 3802 O O . GLY A 1 471 ? 15.680 -11.689 -3.332 1.00 97.12 471 GLY A O 1
ATOM 3803 N N . THR A 1 472 ? 14.411 -13.532 -3.497 1.00 97.25 472 THR A N 1
ATOM 3804 C CA . THR A 1 472 ? 15.466 -14.342 -4.140 1.00 97.25 472 THR A CA 1
ATOM 3805 C C . THR A 1 472 ? 15.780 -13.922 -5.580 1.00 97.25 472 THR A C 1
ATOM 3807 O O . THR A 1 472 ? 16.862 -14.221 -6.078 1.00 97.25 472 THR A O 1
ATOM 3810 N N . LEU A 1 473 ? 14.847 -13.240 -6.256 1.00 97.25 473 LEU A N 1
ATOM 3811 C CA . LEU A 1 473 ? 14.963 -12.840 -7.667 1.00 97.25 473 LEU A CA 1
ATOM 3812 C C . LEU A 1 473 ? 14.970 -11.318 -7.857 1.00 97.25 473 LEU A C 1
ATOM 3814 O O . LEU A 1 473 ? 15.435 -10.824 -8.883 1.00 97.25 473 LEU A O 1
ATOM 3818 N N . LEU A 1 474 ? 14.457 -10.572 -6.879 1.00 98.25 474 LEU A N 1
ATOM 3819 C CA . LEU A 1 474 ? 14.319 -9.124 -6.902 1.00 98.25 474 LEU A CA 1
ATOM 3820 C C . LEU A 1 474 ? 15.040 -8.511 -5.702 1.00 98.25 474 LEU A C 1
ATOM 3822 O O . LEU A 1 474 ? 14.685 -8.753 -4.551 1.00 98.25 474 LEU A O 1
ATOM 3826 N N . THR A 1 475 ? 16.015 -7.646 -5.967 1.00 98.00 475 THR A N 1
ATOM 3827 C CA . THR A 1 475 ? 16.673 -6.865 -4.915 1.00 98.00 475 THR A CA 1
ATOM 3828 C C . THR A 1 475 ? 15.832 -5.636 -4.580 1.00 98.00 475 THR A C 1
ATOM 3830 O O . THR A 1 475 ? 15.644 -4.756 -5.421 1.00 98.00 475 THR A O 1
ATOM 3833 N N . PHE A 1 476 ? 15.327 -5.559 -3.350 1.00 98.31 476 PHE A N 1
ATOM 3834 C CA . PHE A 1 476 ? 14.507 -4.439 -2.884 1.00 98.31 476 PHE A CA 1
ATOM 3835 C C . PHE A 1 476 ? 15.344 -3.314 -2.263 1.00 98.31 476 PHE A C 1
ATOM 3837 O O . PHE A 1 476 ? 16.345 -3.573 -1.597 1.00 98.31 476 PHE A O 1
ATOM 3844 N N . ALA A 1 477 ? 14.925 -2.061 -2.456 1.00 97.44 477 ALA A N 1
ATOM 3845 C CA . ALA A 1 477 ? 15.612 -0.892 -1.915 1.00 97.44 477 ALA A CA 1
ATOM 3846 C C . ALA A 1 477 ? 15.271 -0.679 -0.430 1.00 97.44 477 ALA A C 1
ATOM 3848 O O . ALA A 1 477 ? 14.110 -0.469 -0.059 1.00 97.44 477 ALA A O 1
ATOM 3849 N N . ARG A 1 478 ? 16.302 -0.704 0.418 1.00 97.38 478 ARG A N 1
ATOM 3850 C CA . ARG A 1 478 ? 16.208 -0.466 1.860 1.00 97.38 478 ARG A CA 1
ATOM 3851 C C . ARG A 1 478 ? 17.351 0.435 2.312 1.00 97.38 478 ARG A C 1
ATOM 3853 O O . ARG A 1 478 ? 18.493 0.210 1.929 1.00 97.38 478 ARG A O 1
ATOM 3860 N N . ASP A 1 479 ? 17.032 1.404 3.154 1.00 97.00 479 ASP A N 1
ATOM 3861 C CA . ASP A 1 479 ? 17.983 2.233 3.885 1.00 97.00 479 ASP A CA 1
ATOM 3862 C C . ASP A 1 479 ? 18.028 1.809 5.363 1.00 97.00 479 ASP A C 1
ATOM 3864 O O . ASP A 1 479 ? 17.013 1.418 5.946 1.00 97.00 479 ASP A O 1
ATOM 3868 N N . ASP A 1 480 ? 19.197 1.890 5.995 1.00 95.94 480 ASP A N 1
ATOM 3869 C CA . ASP A 1 480 ? 19.369 1.468 7.392 1.00 95.94 480 ASP A CA 1
ATOM 3870 C C . ASP A 1 480 ? 18.676 2.385 8.397 1.00 95.94 480 ASP A C 1
ATOM 3872 O O . ASP A 1 480 ? 18.317 1.954 9.494 1.00 95.94 480 ASP A O 1
ATOM 3876 N N . ARG A 1 481 ? 18.490 3.659 8.050 1.00 97.25 481 ARG A N 1
ATOM 3877 C CA . ARG A 1 481 ? 17.803 4.629 8.895 1.00 97.25 481 ARG A CA 1
ATOM 3878 C C . ARG A 1 481 ? 16.307 4.634 8.602 1.00 97.25 481 ARG A C 1
ATOM 3880 O O . ARG A 1 481 ? 15.525 4.589 9.544 1.00 97.25 481 ARG A O 1
ATOM 3887 N N . LEU A 1 482 ? 15.914 4.700 7.334 1.00 97.94 482 LEU A N 1
ATOM 3888 C CA . LEU A 1 482 ? 14.531 4.910 6.897 1.00 97.94 482 LEU A CA 1
ATOM 3889 C C . LEU A 1 482 ? 13.762 3.612 6.617 1.00 97.94 482 LEU A C 1
ATOM 3891 O O . LEU A 1 482 ? 12.545 3.661 6.454 1.00 97.94 482 LEU A O 1
ATOM 3895 N N . GLY A 1 483 ? 14.425 2.455 6.582 1.00 98.12 483 GLY A N 1
ATOM 3896 C CA . GLY A 1 483 ? 13.796 1.176 6.263 1.00 98.12 483 GLY A CA 1
ATOM 3897 C C . GLY A 1 483 ? 13.555 0.984 4.772 1.00 98.12 483 GLY A C 1
ATOM 3898 O O . GLY A 1 483 ? 14.324 1.449 3.933 1.00 98.12 483 GLY A O 1
ATOM 3899 N N . TRP A 1 484 ? 12.499 0.252 4.426 1.00 98.31 484 TRP A N 1
ATOM 3900 C CA . TRP A 1 484 ? 12.099 0.061 3.036 1.00 98.31 484 TRP A CA 1
ATOM 3901 C C . TRP A 1 484 ? 11.713 1.400 2.417 1.00 98.31 484 TRP A C 1
ATOM 3903 O O . TRP A 1 484 ? 10.903 2.150 2.970 1.00 98.31 484 TRP A O 1
ATOM 3913 N N . LEU A 1 485 ? 12.303 1.689 1.261 1.00 98.12 485 LEU A N 1
ATOM 3914 C CA . LEU A 1 485 ? 12.089 2.952 0.576 1.00 98.12 485 LEU A CA 1
ATOM 3915 C C . LEU A 1 485 ? 10.850 2.870 -0.317 1.00 98.12 485 LEU A C 1
ATOM 3917 O O . LEU A 1 485 ? 10.602 1.870 -0.996 1.00 98.12 485 LEU A O 1
ATOM 3921 N N . SER A 1 486 ? 10.078 3.947 -0.318 1.00 96.75 486 SER A N 1
ATOM 3922 C CA . SER A 1 486 ? 8.866 4.109 -1.115 1.00 96.75 486 SER A CA 1
ATOM 3923 C C . SER A 1 486 ? 8.866 5.498 -1.738 1.00 96.75 486 SER A C 1
ATOM 3925 O O . SER A 1 486 ? 9.494 6.415 -1.219 1.00 96.75 486 SER A O 1
ATOM 3927 N N . PHE A 1 487 ? 8.136 5.653 -2.837 1.00 94.25 487 PHE A N 1
ATOM 3928 C CA . PHE A 1 487 ? 7.876 6.935 -3.484 1.00 94.25 487 PHE A CA 1
ATOM 3929 C C . PHE A 1 487 ? 7.235 7.960 -2.523 1.00 94.25 487 PHE A C 1
ATOM 3931 O O . PHE A 1 487 ? 7.550 9.156 -2.553 1.00 94.25 487 PHE A O 1
ATOM 3938 N N . CYS A 1 488 ? 6.339 7.502 -1.641 1.00 94.94 488 CYS A N 1
ATOM 3939 C CA . CYS A 1 488 ? 5.663 8.359 -0.675 1.00 94.94 488 CYS A CA 1
ATOM 3940 C C . CYS A 1 488 ? 6.364 8.332 0.697 1.00 94.94 488 CYS A C 1
ATOM 3942 O O . CYS A 1 488 ? 6.418 7.273 1.328 1.00 94.94 488 CYS A O 1
ATOM 3944 N N . PRO A 1 489 ? 6.776 9.491 1.259 1.00 95.62 489 PRO A N 1
ATOM 3945 C CA . PRO A 1 489 ? 7.367 9.559 2.600 1.00 95.62 489 PRO A CA 1
ATOM 3946 C C . PRO A 1 489 ? 6.479 8.974 3.704 1.00 95.62 489 PRO A C 1
ATOM 3948 O O . PRO A 1 489 ? 6.977 8.462 4.703 1.00 95.62 489 PRO A O 1
ATOM 3951 N N . THR A 1 490 ? 5.153 8.994 3.529 1.00 93.62 490 THR A N 1
ATOM 3952 C CA . THR A 1 490 ? 4.216 8.409 4.504 1.00 93.62 490 THR A CA 1
ATOM 3953 C C . THR A 1 490 ? 4.300 6.883 4.574 1.00 93.62 490 THR A C 1
ATOM 3955 O O . THR A 1 490 ? 3.788 6.292 5.523 1.00 93.62 490 THR A O 1
ATOM 3958 N N . ASN A 1 491 ? 4.922 6.232 3.592 1.00 95.56 491 ASN A N 1
ATOM 3959 C CA . ASN A 1 491 ? 4.976 4.781 3.461 1.00 95.56 491 ASN A CA 1
ATOM 3960 C C . ASN A 1 491 ? 6.378 4.197 3.724 1.00 95.56 491 ASN A C 1
ATOM 3962 O O . ASN A 1 491 ? 6.587 3.014 3.490 1.00 95.56 491 ASN A O 1
ATOM 3966 N N . LEU A 1 492 ? 7.317 5.002 4.232 1.00 97.69 492 LEU A N 1
ATOM 3967 C CA . LEU A 1 492 ? 8.648 4.554 4.662 1.00 97.69 492 LEU A CA 1
ATOM 3968 C C . LEU A 1 492 ? 8.600 3.612 5.882 1.00 97.69 492 LEU A C 1
ATOM 3970 O O . LEU A 1 492 ? 7.571 3.471 6.551 1.00 97.69 492 LEU A O 1
ATOM 3974 N N . GLY A 1 493 ? 9.737 2.986 6.195 1.00 98.12 493 GLY A N 1
ATOM 3975 C CA . GLY A 1 493 ? 9.909 2.080 7.331 1.00 98.12 493 GLY A CA 1
ATOM 3976 C C . GLY A 1 493 ? 9.600 0.639 6.959 1.00 98.12 493 GLY A C 1
ATOM 3977 O O . GLY A 1 493 ? 10.212 0.064 6.067 1.00 98.12 493 GLY A O 1
ATOM 3978 N N . THR A 1 494 ? 8.632 0.040 7.641 1.00 98.00 494 THR A N 1
ATOM 3979 C CA . THR A 1 494 ? 8.139 -1.315 7.354 1.00 98.00 494 THR A CA 1
ATOM 3980 C C . THR A 1 494 ? 7.378 -1.392 6.031 1.00 98.00 494 THR A C 1
ATOM 3982 O O . THR A 1 494 ? 7.302 -2.462 5.424 1.00 98.00 494 THR A O 1
ATOM 3985 N N . THR A 1 495 ? 6.775 -0.275 5.589 1.00 97.62 495 THR A N 1
ATOM 3986 C CA . THR A 1 495 ? 5.732 -0.169 4.538 1.00 97.62 495 THR A CA 1
ATOM 3987 C C . THR A 1 495 ? 4.471 -1.007 4.815 1.00 97.62 495 THR A C 1
ATOM 3989 O O . THR A 1 495 ? 3.582 -1.106 3.965 1.00 97.62 495 THR A O 1
ATOM 3992 N N . ILE A 1 496 ? 4.383 -1.647 5.987 1.00 98.06 496 ILE A N 1
ATOM 3993 C CA . ILE A 1 496 ? 3.311 -2.582 6.319 1.00 98.06 496 ILE A CA 1
ATOM 3994 C C . ILE A 1 496 ? 2.058 -1.808 6.704 1.00 98.06 496 ILE A C 1
ATOM 3996 O O . ILE A 1 496 ? 2.061 -0.914 7.555 1.00 98.06 496 ILE A O 1
ATOM 4000 N N . ARG A 1 497 ? 0.945 -2.222 6.108 1.00 97.50 497 ARG A N 1
ATOM 4001 C CA . ARG A 1 497 ? -0.391 -1.927 6.605 1.00 97.50 497 ARG A CA 1
ATOM 4002 C C . ARG A 1 497 ? -1.143 -3.236 6.793 1.00 97.50 497 ARG A C 1
ATOM 4004 O O . ARG A 1 497 ? -1.631 -3.818 5.824 1.00 97.50 497 ARG A O 1
ATOM 4011 N N . ALA A 1 498 ? -1.214 -3.681 8.036 1.00 98.44 498 ALA A N 1
ATOM 4012 C CA . ALA A 1 498 ? -2.086 -4.745 8.489 1.00 98.44 498 ALA A CA 1
ATOM 4013 C C . ALA A 1 498 ? -3.440 -4.137 8.856 1.00 98.44 498 ALA A C 1
ATOM 4015 O O . ALA A 1 498 ? -3.490 -3.105 9.526 1.00 98.44 498 ALA A O 1
ATOM 4016 N N . SER A 1 499 ? -4.532 -4.733 8.393 1.00 97.94 499 SER A N 1
ATOM 4017 C CA . SER A 1 499 ? -5.872 -4.254 8.690 1.00 97.94 499 SER A CA 1
ATOM 4018 C C . SER A 1 499 ? -6.920 -5.356 8.737 1.00 97.94 499 SER A C 1
ATOM 4020 O O . SER A 1 499 ? -6.755 -6.436 8.160 1.00 97.94 499 SER A O 1
ATOM 4022 N N . VAL A 1 500 ? -8.015 -5.056 9.428 1.00 98.06 500 VAL A N 1
ATOM 4023 C CA . VAL A 1 500 ? -9.221 -5.878 9.476 1.00 98.06 500 VAL A CA 1
ATOM 4024 C C . VAL A 1 500 ? -10.437 -5.036 9.118 1.00 98.06 500 VAL A C 1
ATOM 4026 O O . VAL A 1 500 ? -10.552 -3.879 9.523 1.00 98.06 500 VAL A O 1
ATOM 4029 N N . HIS A 1 501 ? -11.369 -5.639 8.387 1.00 96.62 501 HIS A N 1
ATOM 4030 C CA . HIS A 1 501 ? -12.741 -5.152 8.333 1.00 96.62 501 HIS A CA 1
ATOM 4031 C C . HIS A 1 501 ? -13.507 -5.796 9.480 1.00 96.62 501 HIS A C 1
ATOM 4033 O O . HIS A 1 501 ? -13.672 -7.018 9.506 1.00 96.62 501 HIS A O 1
ATOM 4039 N N . ILE A 1 502 ? -13.947 -4.982 10.433 1.00 96.75 502 ILE A N 1
ATOM 4040 C CA . ILE A 1 502 ? -14.546 -5.455 11.679 1.00 96.75 502 ILE A CA 1
ATOM 4041 C C . ILE A 1 502 ? -15.835 -4.700 11.998 1.00 96.75 502 ILE A C 1
ATOM 4043 O O . ILE A 1 502 ? -15.920 -3.483 11.829 1.00 96.75 502 ILE A O 1
ATOM 4047 N N . LYS A 1 503 ? -16.846 -5.441 12.453 1.00 95.75 503 LYS A N 1
ATOM 4048 C CA . LYS A 1 503 ? -18.148 -4.941 12.886 1.00 95.75 503 LYS A CA 1
ATOM 4049 C C . LYS A 1 503 ? -18.167 -4.800 14.409 1.00 95.75 503 LYS A C 1
ATOM 4051 O O . LYS A 1 503 ? -18.138 -5.803 15.112 1.00 95.75 503 LYS A O 1
ATOM 4056 N N . LEU A 1 504 ? -18.246 -3.564 14.898 1.00 95.19 504 LEU A N 1
ATOM 4057 C CA . LEU A 1 504 ? -18.241 -3.225 16.328 1.00 95.19 504 LEU A CA 1
ATOM 4058 C C . LEU A 1 504 ? -19.330 -2.181 16.639 1.00 95.19 504 LEU A C 1
ATOM 4060 O O . LEU A 1 504 ? -19.011 -1.005 16.840 1.00 95.19 504 LEU A O 1
ATOM 4064 N N . PRO A 1 505 ? -20.626 -2.532 16.575 1.00 93.44 505 PRO A N 1
ATOM 4065 C CA . PRO A 1 505 ? -21.719 -1.564 16.665 1.00 93.44 505 PRO A CA 1
ATOM 4066 C C . PRO A 1 505 ? -21.757 -0.793 17.992 1.00 93.44 505 PRO A C 1
ATOM 4068 O O . PRO A 1 505 ? -22.107 0.386 17.980 1.00 93.44 505 PRO A O 1
ATOM 4071 N N . LEU A 1 506 ? -21.390 -1.409 19.118 1.00 94.94 506 LEU A N 1
ATOM 4072 C CA . LEU A 1 506 ? -21.431 -0.756 20.428 1.00 94.94 506 LEU A CA 1
ATOM 4073 C C . LEU A 1 506 ? -20.180 0.094 20.668 1.00 94.94 506 LEU A C 1
ATOM 4075 O O . LEU A 1 506 ? -20.282 1.254 21.075 1.00 94.94 506 LEU A O 1
ATOM 4079 N N . MET A 1 507 ? -19.001 -0.446 20.362 1.00 94.12 507 MET A N 1
ATOM 4080 C CA . MET A 1 507 ? -17.723 0.233 20.551 1.00 94.12 507 MET A CA 1
ATOM 4081 C C . MET A 1 507 ? -17.586 1.431 19.608 1.00 94.12 507 MET A C 1
ATOM 4083 O O . MET A 1 507 ? -17.159 2.501 20.040 1.00 94.12 507 MET A O 1
ATOM 4087 N N . SER A 1 508 ? -18.011 1.295 18.346 1.00 92.56 508 SER A N 1
ATOM 4088 C CA . SER A 1 508 ? -17.971 2.393 17.368 1.00 92.56 508 SER A CA 1
ATOM 4089 C C . SER A 1 508 ? -18.969 3.519 17.650 1.00 92.56 508 SER A C 1
ATOM 4091 O O . SER A 1 508 ? -18.736 4.653 17.228 1.00 92.56 508 SER A O 1
ATOM 4093 N N . ALA A 1 509 ? -20.046 3.246 18.396 1.00 92.12 509 ALA A N 1
ATOM 4094 C CA . ALA A 1 509 ? -21.025 4.254 18.803 1.00 92.12 509 ALA A CA 1
ATOM 4095 C C . ALA A 1 509 ? -20.517 5.177 19.928 1.00 92.12 509 ALA A C 1
ATOM 4097 O O . ALA A 1 509 ? -21.129 6.213 20.206 1.00 92.12 509 ALA A O 1
ATOM 4098 N N . ARG A 1 510 ? -19.400 4.838 20.584 1.00 93.06 510 ARG A N 1
ATOM 4099 C CA . ARG A 1 510 ? -18.825 5.662 21.650 1.00 93.06 510 ARG A CA 1
ATOM 4100 C C . ARG A 1 510 ? -18.139 6.911 21.102 1.00 93.06 510 ARG A C 1
ATOM 4102 O O . ARG A 1 510 ? -17.391 6.867 20.127 1.00 93.06 510 ARG A O 1
ATOM 4109 N N . ALA A 1 511 ? -18.306 8.028 21.809 1.00 92.19 511 ALA A N 1
ATOM 4110 C CA . ALA A 1 511 ? -17.671 9.297 21.449 1.00 92.19 511 ALA A CA 1
ATOM 4111 C C . ALA A 1 511 ? -16.128 9.247 21.499 1.00 92.19 511 ALA A C 1
ATOM 4113 O O . ALA A 1 511 ? -15.468 9.984 20.767 1.00 92.19 511 ALA A O 1
ATOM 4114 N N . ASP A 1 512 ? -15.558 8.376 22.336 1.00 95.00 512 ASP A N 1
ATOM 4115 C CA . ASP A 1 512 ? -14.117 8.198 22.541 1.00 95.00 512 ASP A CA 1
ATOM 4116 C C . ASP A 1 512 ? -13.502 7.064 21.695 1.00 95.00 512 ASP A C 1
ATOM 4118 O O . ASP A 1 512 ? -12.305 6.809 21.801 1.00 95.00 512 ASP A O 1
ATOM 4122 N N . PHE A 1 513 ? -14.264 6.416 20.802 1.00 94.50 513 PHE A N 1
ATOM 4123 C CA . PHE A 1 513 ? -13.797 5.271 20.004 1.00 94.50 513 PHE A CA 1
ATOM 4124 C C . PHE A 1 513 ? -12.492 5.544 19.238 1.00 94.50 513 PHE A C 1
ATOM 4126 O O . PHE A 1 513 ? -11.533 4.774 19.316 1.00 94.50 513 PHE A O 1
ATOM 4133 N N . LYS A 1 514 ? -12.428 6.676 18.524 1.00 93.50 514 LYS A N 1
ATOM 4134 C CA . LYS A 1 514 ? -11.228 7.074 17.767 1.00 93.50 514 LYS A CA 1
ATOM 4135 C C . LYS A 1 514 ? -10.044 7.390 18.682 1.00 93.50 514 LYS A C 1
ATOM 4137 O O . LYS A 1 514 ? -8.906 7.145 18.293 1.00 93.50 514 LYS A O 1
ATOM 4142 N N . GLU A 1 515 ? -10.300 7.922 19.876 1.00 96.00 515 GLU A N 1
ATOM 4143 C CA . GLU A 1 515 ? -9.258 8.208 20.866 1.00 96.00 515 GLU A CA 1
ATOM 4144 C C . GLU A 1 515 ? -8.680 6.909 21.440 1.00 96.00 515 GLU A C 1
ATOM 4146 O O . GLU A 1 515 ? -7.462 6.774 21.530 1.00 96.00 515 GLU A O 1
ATOM 4151 N N . ILE A 1 516 ? -9.536 5.933 21.756 1.00 97.12 516 ILE A N 1
ATOM 4152 C CA . ILE A 1 516 ? -9.127 4.595 22.206 1.00 97.12 516 ILE A CA 1
ATOM 4153 C C . ILE A 1 516 ? -8.264 3.918 21.140 1.00 97.12 516 ILE A C 1
ATOM 4155 O O . ILE A 1 516 ? -7.155 3.486 21.440 1.00 97.12 516 ILE A O 1
ATOM 4159 N N . CYS A 1 517 ? -8.718 3.907 19.883 1.00 97.44 517 CYS A N 1
ATOM 4160 C CA . CYS A 1 517 ? -7.939 3.361 18.772 1.00 97.44 517 CYS A CA 1
ATOM 4161 C C . CYS A 1 517 ? -6.579 4.062 18.634 1.00 97.44 517 CYS A C 1
ATOM 4163 O O . CYS A 1 517 ? -5.550 3.398 18.550 1.00 97.44 517 CYS A O 1
ATOM 4165 N N . SER A 1 518 ? -6.552 5.398 18.688 1.00 95.69 518 SER A N 1
ATOM 4166 C CA . SER A 1 518 ? -5.307 6.165 18.583 1.00 95.69 518 SER A CA 1
ATOM 4167 C C . SER A 1 518 ? -4.320 5.859 19.711 1.00 95.69 518 SER A C 1
ATOM 4169 O O . SER A 1 518 ? -3.122 5.818 19.449 1.00 95.69 518 SER A O 1
ATOM 4171 N N . LYS A 1 519 ? -4.791 5.637 20.948 1.00 97.00 519 LYS A N 1
ATOM 4172 C CA . LYS A 1 519 ? -3.939 5.253 22.091 1.00 97.00 519 LYS A CA 1
ATOM 4173 C C . LYS A 1 519 ? -3.300 3.874 21.917 1.00 97.00 519 LYS A C 1
ATOM 4175 O O . LYS A 1 519 ? -2.248 3.627 22.491 1.00 97.00 519 LYS A O 1
ATOM 4180 N N . MET A 1 520 ? -3.916 3.007 21.118 1.00 97.25 520 MET A N 1
ATOM 4181 C CA . MET A 1 520 ? -3.401 1.680 20.769 1.00 97.25 520 MET A CA 1
ATOM 4182 C C . MET A 1 520 ? -2.660 1.669 19.424 1.00 97.25 520 MET A C 1
ATOM 4184 O O . MET A 1 520 ? -2.488 0.608 18.837 1.00 97.25 520 MET A O 1
ATOM 4188 N N . ASN A 1 521 ? -2.256 2.835 18.903 1.00 96.94 521 ASN A N 1
ATOM 4189 C CA . ASN A 1 521 ? -1.599 2.963 17.597 1.00 96.94 521 ASN A CA 1
ATOM 4190 C C . ASN A 1 521 ? -2.423 2.397 16.424 1.00 96.94 521 ASN A C 1
ATOM 4192 O O . ASN A 1 521 ? -1.880 1.896 15.437 1.00 96.94 521 ASN A O 1
ATOM 4196 N N . LEU A 1 522 ? -3.751 2.505 16.503 1.00 97.75 522 LEU A N 1
ATOM 4197 C CA . LEU A 1 522 ? -4.660 2.112 15.434 1.00 97.75 522 LEU A CA 1
ATOM 4198 C C . LEU A 1 522 ? -5.195 3.328 14.678 1.00 97.75 522 LEU A C 1
ATOM 4200 O O . LEU A 1 522 ? -5.536 4.365 15.251 1.00 97.75 522 LEU A O 1
ATOM 4204 N N . GLN A 1 523 ? -5.338 3.165 13.368 1.00 94.38 523 GLN A N 1
ATOM 4205 C CA . GLN A 1 523 ? -6.035 4.082 12.481 1.00 94.38 523 GLN A CA 1
ATOM 4206 C C . GLN A 1 523 ? -7.385 3.482 12.080 1.00 94.38 523 GLN A C 1
ATOM 4208 O O . GLN A 1 523 ? -7.449 2.352 11.604 1.00 94.38 523 GLN A O 1
ATOM 4213 N N . VAL A 1 524 ? -8.451 4.274 12.214 1.00 93.25 524 VAL A N 1
ATOM 4214 C CA . VAL A 1 524 ? -9.819 3.891 11.835 1.00 93.25 524 VAL A CA 1
ATOM 4215 C C . VAL A 1 524 ? -10.218 4.592 10.540 1.00 93.25 524 VAL A C 1
ATOM 4217 O O . VAL A 1 524 ? -10.125 5.819 10.441 1.00 93.25 524 VAL A O 1
ATOM 4220 N N . ARG A 1 525 ? -10.715 3.827 9.568 1.00 87.31 525 ARG A N 1
ATOM 4221 C CA . ARG A 1 525 ? -11.318 4.314 8.320 1.00 87.31 525 ARG A CA 1
ATOM 4222 C C . ARG A 1 525 ? -12.709 3.694 8.134 1.00 87.31 525 ARG A C 1
ATOM 4224 O O . ARG A 1 525 ? -13.024 2.670 8.740 1.00 87.31 525 ARG A O 1
ATOM 4231 N N . GLY A 1 526 ? -13.562 4.334 7.335 1.00 79.38 526 GLY A N 1
ATOM 4232 C CA . GLY A 1 526 ? -14.791 3.689 6.864 1.00 79.38 526 GLY A CA 1
ATOM 4233 C C . GLY A 1 526 ? -14.483 2.642 5.787 1.00 79.38 526 GLY A C 1
ATOM 4234 O O . GLY A 1 526 ? -13.345 2.534 5.323 1.00 79.38 526 GLY A O 1
ATOM 4235 N N . ILE A 1 527 ? -15.506 1.900 5.362 1.00 67.75 527 ILE A N 1
ATOM 4236 C CA . ILE A 1 527 ? -15.374 0.762 4.429 1.00 67.75 527 ILE A CA 1
ATOM 4237 C C . ILE A 1 527 ? -14.772 1.187 3.076 1.00 67.75 527 ILE A C 1
ATOM 4239 O O . ILE A 1 527 ? -14.028 0.435 2.452 1.00 67.75 527 ILE A O 1
ATOM 4243 N N . HIS A 1 528 ? -15.046 2.418 2.635 1.00 64.81 528 HIS A N 1
ATOM 4244 C CA . HIS A 1 528 ? -14.599 2.946 1.344 1.00 64.81 528 HIS A CA 1
ATOM 4245 C C . HIS A 1 528 ? -13.350 3.852 1.447 1.00 64.81 528 HIS A C 1
ATOM 4247 O O . HIS A 1 528 ? -13.005 4.534 0.483 1.00 64.81 528 HIS A O 1
ATOM 4253 N N . GLY A 1 529 ? -12.653 3.884 2.593 1.00 58.72 529 GLY A N 1
ATOM 4254 C CA . GLY A 1 529 ? -11.393 4.617 2.775 1.00 58.72 529 GLY A CA 1
ATOM 4255 C C . GLY A 1 529 ? -11.460 5.835 3.706 1.00 58.72 529 GLY A C 1
ATOM 4256 O O . GLY A 1 529 ? -12.384 5.982 4.508 1.00 58.72 529 GLY A O 1
ATOM 4257 N N . GLU A 1 530 ? -10.441 6.704 3.615 1.00 55.12 530 GLU A N 1
ATOM 4258 C CA . GLU A 1 530 ? -10.092 7.760 4.598 1.00 55.12 530 GLU A CA 1
ATOM 4259 C C . GLU A 1 530 ? -11.196 8.792 4.879 1.00 55.12 530 GLU A C 1
ATOM 4261 O O . GLU A 1 530 ? -11.170 9.456 5.916 1.00 55.12 530 GLU A O 1
ATOM 4266 N N . HIS A 1 531 ? -12.177 8.914 3.985 1.00 50.25 531 HIS A N 1
ATOM 4267 C CA . HIS A 1 531 ? -13.267 9.891 4.077 1.00 50.25 531 HIS A CA 1
ATOM 4268 C C . HIS A 1 531 ? -14.663 9.265 4.005 1.00 50.25 531 HIS A C 1
ATOM 4270 O O . HIS A 1 531 ? -15.642 9.982 3.822 1.00 50.25 531 HIS A O 1
ATOM 4276 N N . SER A 1 532 ? -14.765 7.941 4.125 1.00 57.97 532 SER A N 1
ATOM 4277 C CA . SER A 1 532 ? -16.058 7.258 4.108 1.00 57.97 532 SER A CA 1
ATOM 4278 C C . SER A 1 532 ? -16.648 7.124 5.509 1.00 57.97 532 SER A C 1
ATOM 4280 O O . SER A 1 532 ? -15.918 6.922 6.483 1.00 57.97 532 SER A O 1
ATOM 4282 N N . GLU A 1 533 ? -17.970 7.259 5.610 1.00 65.38 533 GLU A N 1
ATOM 4283 C CA . GLU A 1 533 ? -18.706 6.929 6.831 1.00 65.38 533 GLU A CA 1
ATOM 4284 C C . GLU A 1 533 ? -18.716 5.406 7.035 1.00 65.38 533 GLU A C 1
ATOM 4286 O O . GLU A 1 533 ? -18.577 4.634 6.080 1.00 65.38 533 GLU A O 1
ATOM 4291 N N . SER A 1 534 ? -18.827 4.959 8.287 1.00 65.50 534 SER A N 1
ATOM 4292 C CA . SER A 1 534 ? -19.058 3.545 8.563 1.00 65.50 534 SER A CA 1
ATOM 4293 C C . SER A 1 534 ? -20.509 3.199 8.267 1.00 65.50 534 SER A C 1
ATOM 4295 O O . SER A 1 534 ? -21.434 3.836 8.766 1.00 65.50 534 SER A O 1
ATOM 4297 N N . GLU A 1 535 ? -20.716 2.154 7.474 1.00 66.50 535 GLU A N 1
ATOM 4298 C CA . GLU A 1 535 ? -22.039 1.574 7.279 1.00 66.50 535 GLU A CA 1
ATOM 4299 C C . GLU A 1 535 ? -22.217 0.427 8.281 1.00 66.50 535 GLU A C 1
ATOM 4301 O O . GLU A 1 535 ? -21.366 -0.456 8.397 1.00 66.50 535 GLU A O 1
ATOM 4306 N N . GLY A 1 536 ? -23.301 0.452 9.064 1.00 75.75 536 GLY A N 1
ATOM 4307 C CA . GLY A 1 536 ? -23.664 -0.652 9.965 1.00 75.75 536 GLY A CA 1
ATOM 4308 C C . GLY A 1 536 ? -22.672 -0.955 11.100 1.00 75.75 536 GLY A C 1
ATOM 4309 O O . GLY A 1 536 ? -22.650 -2.085 11.591 1.00 75.75 536 GLY A O 1
ATOM 4310 N N . GLY A 1 537 ? -21.845 0.018 11.504 1.00 82.75 537 GLY A N 1
ATOM 4311 C CA . GLY A 1 537 ? -20.813 -0.172 12.534 1.00 82.75 537 GLY A CA 1
ATOM 4312 C C . GLY A 1 537 ? -19.590 -0.960 12.053 1.00 82.75 537 GLY A C 1
ATOM 4313 O O . GLY A 1 537 ? -18.857 -1.509 12.876 1.00 82.75 537 GLY A O 1
ATOM 4314 N N . ILE A 1 538 ? -19.384 -1.056 10.734 1.00 91.19 538 ILE A N 1
ATOM 4315 C CA . ILE A 1 538 ? -18.225 -1.719 10.128 1.00 91.19 538 ILE A CA 1
ATOM 4316 C C . ILE A 1 538 ? -17.130 -0.688 9.847 1.00 91.19 538 ILE A C 1
ATOM 4318 O O . ILE A 1 538 ? -17.373 0.359 9.239 1.00 91.19 538 ILE A O 1
ATOM 4322 N N . HIS A 1 539 ? -15.911 -1.010 10.268 1.00 93.12 539 HIS A N 1
ATOM 4323 C CA . HIS A 1 539 ? -14.732 -0.163 10.130 1.00 93.12 539 HIS A CA 1
ATOM 4324 C C . HIS A 1 539 ? -13.547 -0.939 9.545 1.00 93.12 539 HIS A C 1
ATOM 4326 O O . HIS A 1 539 ? -13.387 -2.130 9.811 1.00 93.12 539 HIS A O 1
ATOM 4332 N N . ASP A 1 540 ? -12.696 -0.240 8.790 1.00 95.19 540 ASP A N 1
ATOM 4333 C CA . ASP A 1 540 ? -11.335 -0.678 8.457 1.00 95.19 540 ASP A CA 1
ATOM 4334 C C . ASP A 1 540 ? -10.398 -0.170 9.559 1.00 95.19 540 ASP A C 1
ATOM 4336 O O . ASP A 1 540 ? -10.193 1.041 9.708 1.00 95.19 540 ASP A O 1
ATOM 4340 N N . ILE A 1 541 ? -9.879 -1.093 10.365 1.00 97.06 541 ILE A N 1
ATOM 4341 C CA . ILE A 1 541 ? -8.961 -0.806 11.470 1.00 97.06 541 ILE A CA 1
ATOM 4342 C C . ILE A 1 541 ? -7.581 -1.331 11.095 1.00 97.06 541 ILE A C 1
ATOM 4344 O O . ILE A 1 541 ? -7.430 -2.516 10.807 1.00 97.06 541 ILE A O 1
ATOM 4348 N N . SER A 1 542 ? -6.571 -0.460 11.110 1.00 97.50 542 SER A N 1
ATOM 4349 C CA . SER A 1 542 ? -5.195 -0.804 10.738 1.00 97.50 542 SER A CA 1
ATOM 4350 C C . SER A 1 542 ? -4.160 -0.258 11.713 1.00 97.50 542 SER A C 1
ATOM 4352 O O . SER A 1 542 ? -4.445 0.703 12.422 1.00 97.50 542 SER A O 1
ATOM 4354 N N . ASN A 1 543 ? -2.933 -0.782 11.689 1.00 97.81 543 ASN A N 1
ATOM 4355 C CA . ASN A 1 543 ? -1.806 -0.129 12.364 1.00 97.81 543 ASN A CA 1
ATOM 4356 C C . ASN A 1 543 ? -1.591 1.293 11.811 1.00 97.81 543 ASN A C 1
ATOM 4358 O O . ASN A 1 543 ? -1.724 1.531 10.603 1.00 97.81 543 ASN A O 1
ATOM 4362 N N . SER A 1 544 ? -1.281 2.246 12.691 1.00 95.19 544 SER A N 1
ATOM 4363 C CA . SER A 1 544 ? -0.942 3.622 12.313 1.00 95.19 544 SER A CA 1
ATOM 4364 C C . SER A 1 544 ? 0.559 3.796 12.086 1.00 95.19 544 SER A C 1
ATOM 4366 O O . SER A 1 544 ? 0.959 4.481 11.144 1.00 95.19 544 SER A O 1
ATOM 4368 N N . ARG A 1 545 ? 1.386 3.152 12.918 1.00 96.00 545 ARG A N 1
ATOM 4369 C CA . ARG A 1 545 ? 2.846 3.252 12.867 1.00 96.00 545 ARG A CA 1
ATOM 4370 C C . ARG A 1 545 ? 3.430 2.396 11.751 1.00 96.00 545 ARG A C 1
ATOM 4372 O O . ARG A 1 545 ? 2.956 1.291 11.484 1.00 96.00 545 ARG A O 1
ATOM 4379 N N . ARG A 1 546 ? 4.473 2.928 11.109 1.00 95.50 546 ARG A N 1
ATOM 4380 C CA . ARG A 1 546 ? 5.236 2.257 10.041 1.00 95.50 546 ARG A CA 1
ATOM 4381 C C . ARG A 1 546 ? 6.743 2.333 10.241 1.00 95.50 546 ARG A C 1
ATOM 4383 O O . ARG A 1 546 ? 7.434 1.430 9.787 1.00 95.50 546 ARG A O 1
ATOM 4390 N N . MET A 1 547 ? 7.236 3.374 10.909 1.00 97.00 547 MET A N 1
ATOM 4391 C CA . MET A 1 547 ? 8.653 3.578 11.218 1.00 97.00 547 MET A CA 1
ATOM 4392 C C . MET A 1 547 ? 8.931 3.380 12.712 1.00 97.00 547 MET A C 1
ATOM 4394 O O . MET A 1 547 ? 8.033 3.530 13.541 1.00 97.00 547 MET A O 1
ATOM 4398 N N . GLY A 1 548 ? 10.179 3.057 13.052 1.00 97.25 548 GLY A N 1
ATOM 4399 C CA . GLY A 1 548 ? 10.640 2.843 14.427 1.00 97.25 548 GLY A CA 1
ATOM 4400 C C . GLY A 1 548 ? 10.210 1.513 15.053 1.00 97.25 548 GLY A C 1
ATOM 4401 O O . GLY A 1 548 ? 10.418 1.325 16.246 1.00 97.25 548 GLY A O 1
ATOM 4402 N N . ILE A 1 549 ? 9.621 0.617 14.261 1.00 97.88 549 ILE A N 1
ATOM 4403 C CA . ILE A 1 549 ? 9.170 -0.726 14.651 1.00 97.88 549 ILE A CA 1
ATOM 4404 C C . ILE A 1 549 ? 9.483 -1.719 13.528 1.00 97.88 549 ILE A C 1
ATOM 4406 O O . ILE A 1 549 ? 9.626 -1.316 12.370 1.00 97.88 549 ILE A O 1
ATOM 4410 N N . THR A 1 550 ? 9.589 -2.998 13.863 1.00 98.25 550 THR A N 1
ATOM 4411 C CA . THR A 1 550 ? 9.700 -4.117 12.914 1.00 98.25 550 THR A CA 1
ATOM 4412 C C . THR A 1 550 ? 8.383 -4.357 12.175 1.00 98.25 550 THR A C 1
ATOM 4414 O O . THR A 1 550 ? 7.307 -3.915 12.593 1.00 98.25 550 THR A O 1
ATOM 4417 N N . GLU A 1 551 ? 8.441 -5.074 11.054 1.00 98.31 551 GLU A N 1
ATOM 4418 C CA . GLU A 1 551 ? 7.249 -5.464 10.307 1.00 98.31 551 GLU A CA 1
ATOM 4419 C C . GLU A 1 551 ? 6.318 -6.346 11.148 1.00 98.31 551 GLU A C 1
ATOM 4421 O O . GLU A 1 551 ? 5.099 -6.173 11.086 1.00 98.31 551 GLU A O 1
ATOM 4426 N N . PHE A 1 552 ? 6.878 -7.250 11.959 1.00 98.44 552 PHE A N 1
ATOM 4427 C CA . PHE A 1 552 ? 6.111 -8.068 12.894 1.00 98.44 552 PHE A CA 1
ATOM 4428 C C . PHE A 1 552 ? 5.400 -7.218 13.948 1.00 98.44 552 PHE A C 1
ATOM 4430 O O . PHE A 1 552 ? 4.203 -7.395 14.156 1.00 98.44 552 PHE A O 1
ATOM 4437 N N . GLU A 1 553 ? 6.092 -6.261 14.574 1.00 98.25 553 GLU A N 1
ATOM 4438 C CA . GLU A 1 553 ? 5.489 -5.351 15.560 1.00 98.25 553 GLU A CA 1
ATOM 4439 C C . GLU A 1 553 ? 4.350 -4.525 14.954 1.00 98.25 553 GLU A C 1
ATOM 4441 O O . GLU A 1 553 ? 3.310 -4.368 15.590 1.00 98.25 553 GLU A O 1
ATOM 4446 N N . ALA A 1 554 ? 4.480 -4.076 13.701 1.00 98.25 554 ALA A N 1
ATOM 4447 C CA . ALA A 1 554 ? 3.405 -3.368 13.004 1.00 98.25 554 ALA A CA 1
ATOM 4448 C C . ALA A 1 554 ? 2.140 -4.233 12.855 1.00 98.25 554 ALA A C 1
ATOM 4450 O O . ALA A 1 554 ? 1.023 -3.751 13.057 1.00 98.25 554 ALA A O 1
ATOM 4451 N N . VAL A 1 555 ? 2.294 -5.521 12.528 1.00 98.50 555 VAL A N 1
ATOM 4452 C CA . VAL A 1 555 ? 1.169 -6.472 12.479 1.00 98.50 555 VAL A CA 1
ATOM 4453 C C . VAL A 1 555 ? 0.640 -6.761 13.883 1.00 98.50 555 VAL A C 1
ATOM 4455 O O . VAL A 1 555 ? -0.575 -6.804 14.083 1.00 98.50 555 VAL A O 1
ATOM 4458 N N . LYS A 1 556 ? 1.537 -6.931 14.857 1.00 98.19 556 LYS A N 1
ATOM 4459 C CA . LYS A 1 556 ? 1.202 -7.269 16.239 1.00 98.19 556 LYS A CA 1
ATOM 4460 C C . LYS A 1 556 ? 0.432 -6.148 16.939 1.00 98.19 556 LYS A C 1
ATOM 4462 O O . LYS A 1 556 ? -0.524 -6.443 17.641 1.00 98.19 556 LYS A O 1
ATOM 4467 N N . GLU A 1 557 ? 0.762 -4.882 16.689 1.00 97.94 557 GLU A N 1
ATOM 4468 C CA . GLU A 1 557 ? -0.003 -3.726 17.181 1.00 97.94 557 GLU A CA 1
ATOM 4469 C C . GLU A 1 557 ? -1.446 -3.735 16.681 1.00 97.94 557 GLU A C 1
ATOM 4471 O O . GLU A 1 557 ? -2.377 -3.541 17.465 1.00 97.94 557 GLU A O 1
ATOM 4476 N N . MET A 1 558 ? -1.640 -4.000 15.383 1.00 98.38 558 MET A N 1
ATOM 4477 C CA . MET A 1 558 ? -2.981 -4.162 14.823 1.00 98.38 558 MET A CA 1
ATOM 4478 C C . MET A 1 558 ? -3.708 -5.324 15.504 1.00 98.38 558 MET A C 1
ATOM 4480 O O . MET A 1 558 ? -4.838 -5.160 15.956 1.00 98.38 558 MET A O 1
ATOM 4484 N N . TYR A 1 559 ? -3.043 -6.473 15.621 1.00 98.62 559 TYR A N 1
ATOM 4485 C CA . TYR A 1 559 ? -3.594 -7.680 16.226 1.00 98.62 559 TYR A CA 1
ATOM 4486 C C . TYR A 1 559 ? -4.029 -7.470 17.688 1.00 98.62 559 TYR A C 1
ATOM 4488 O O . TYR A 1 559 ? -5.184 -7.733 18.028 1.00 98.62 559 TYR A O 1
ATOM 4496 N N . ASP A 1 560 ? -3.134 -6.961 18.538 1.00 98.38 560 ASP A N 1
ATOM 4497 C CA . ASP A 1 560 ? -3.380 -6.753 19.969 1.00 98.38 560 ASP A CA 1
ATOM 4498 C C . ASP A 1 560 ? -4.493 -5.718 20.178 1.00 98.38 560 ASP A C 1
ATOM 4500 O O . ASP A 1 560 ? -5.415 -5.927 20.970 1.00 98.38 560 ASP A O 1
ATOM 4504 N N . GLY A 1 561 ? -4.457 -4.625 19.409 1.00 98.25 561 GLY A N 1
ATOM 4505 C CA . GLY A 1 561 ? -5.476 -3.588 19.470 1.00 98.25 561 GLY A CA 1
ATOM 4506 C C . GLY A 1 561 ? -6.858 -4.088 19.034 1.00 98.25 561 GLY A C 1
ATOM 4507 O O . GLY A 1 561 ? -7.852 -3.796 19.694 1.00 98.25 561 GLY A O 1
ATOM 4508 N N . VAL A 1 562 ? -6.947 -4.886 17.965 1.00 98.31 562 VAL A N 1
ATOM 4509 C CA . VAL A 1 562 ? -8.215 -5.496 17.526 1.00 98.31 562 VAL A CA 1
ATOM 4510 C C . VAL A 1 562 ? -8.731 -6.510 18.548 1.00 98.31 562 VAL A C 1
ATOM 4512 O O . VAL A 1 562 ? -9.931 -6.533 18.824 1.00 98.31 562 VAL A O 1
ATOM 4515 N N . SER A 1 563 ? -7.847 -7.316 19.141 1.00 98.19 563 SER A N 1
ATOM 4516 C CA . SER A 1 563 ? -8.209 -8.249 20.212 1.00 98.19 563 SER A CA 1
ATOM 4517 C C . SER A 1 563 ? -8.854 -7.523 21.397 1.00 98.19 563 SER A C 1
ATOM 4519 O O . SER A 1 563 ? -9.903 -7.947 21.890 1.00 98.19 563 SER A O 1
ATOM 4521 N N . GLU A 1 564 ? -8.279 -6.395 21.825 1.00 98.12 564 GLU A N 1
ATOM 4522 C CA . GLU A 1 564 ? -8.848 -5.595 22.912 1.00 98.12 564 GLU A CA 1
ATOM 4523 C C . GLU A 1 564 ? -10.188 -4.954 22.513 1.00 98.12 564 GLU A C 1
ATOM 4525 O O . GLU A 1 564 ? -11.131 -4.980 23.302 1.00 98.12 564 GLU A O 1
ATOM 4530 N N . LEU A 1 565 ? -10.341 -4.464 21.275 1.00 98.00 565 LEU A N 1
ATOM 4531 C CA . LEU A 1 565 ? -11.627 -3.934 20.797 1.00 98.00 565 LEU A CA 1
ATOM 4532 C C . LEU A 1 565 ? -12.739 -4.992 20.805 1.00 98.00 565 LEU A C 1
ATOM 4534 O O . LEU A 1 565 ? -13.856 -4.695 21.222 1.00 98.00 565 LEU A O 1
ATOM 4538 N N . ILE A 1 566 ? -12.443 -6.226 20.385 1.00 97.81 566 ILE A N 1
ATOM 4539 C CA . ILE A 1 566 ? -13.407 -7.339 20.425 1.00 97.81 566 ILE A CA 1
ATOM 4540 C C . ILE A 1 566 ? -13.803 -7.654 21.867 1.00 97.81 566 ILE A C 1
ATOM 4542 O O . ILE A 1 566 ? -14.973 -7.904 22.154 1.00 97.81 566 ILE A O 1
ATOM 4546 N N . LYS A 1 567 ? -12.839 -7.646 22.789 1.00 97.44 567 LYS A N 1
ATOM 4547 C CA . LYS A 1 567 ? -13.102 -7.868 24.212 1.00 97.44 567 LYS A CA 1
ATOM 4548 C C . LYS A 1 567 ? -14.011 -6.780 24.791 1.00 97.44 567 LYS A C 1
ATOM 4550 O O . LYS A 1 567 ? -14.972 -7.122 25.477 1.00 97.44 567 LYS A O 1
ATOM 4555 N N . MET A 1 568 ? -13.754 -5.509 24.474 1.00 97.19 568 MET A N 1
ATOM 4556 C CA . MET A 1 568 ? -14.606 -4.388 24.885 1.00 97.19 568 MET A CA 1
ATOM 4557 C C . MET A 1 568 ? -16.020 -4.502 24.299 1.00 97.19 568 MET A C 1
ATOM 4559 O O . MET A 1 568 ? -16.994 -4.331 25.027 1.00 97.19 568 MET A O 1
ATOM 4563 N N . GLU A 1 569 ? -16.155 -4.854 23.017 1.00 97.00 569 GLU A N 1
ATOM 4564 C CA . GLU A 1 569 ? -17.460 -5.081 22.379 1.00 97.00 569 GLU A CA 1
ATOM 4565 C C . GLU A 1 569 ? -18.238 -6.201 23.085 1.00 97.00 569 GLU A C 1
ATOM 4567 O O . GLU A 1 569 ? -19.387 -6.000 23.469 1.00 97.00 569 GLU A O 1
ATOM 4572 N N . LYS A 1 570 ? -17.594 -7.347 23.352 1.00 96.81 570 LYS A N 1
ATOM 4573 C CA . LYS A 1 570 ? -18.191 -8.477 24.090 1.00 96.81 570 LYS A CA 1
ATOM 4574 C C . LYS A 1 570 ? -18.656 -8.096 25.494 1.00 96.81 570 LYS A C 1
ATOM 4576 O O . LYS A 1 570 ? -19.646 -8.635 25.980 1.00 96.81 570 LYS A O 1
ATOM 4581 N N . GLU A 1 571 ? -17.930 -7.221 26.181 1.00 96.88 571 GLU A N 1
ATOM 4582 C CA . GLU A 1 571 ? -18.323 -6.730 27.504 1.00 96.88 571 GLU A CA 1
ATOM 4583 C C . GLU A 1 571 ? -19.538 -5.802 27.423 1.00 96.88 571 GLU A C 1
ATOM 4585 O O . GLU A 1 571 ? -20.459 -5.916 28.231 1.00 96.88 571 GLU A O 1
ATOM 4590 N N . MET A 1 572 ? -19.585 -4.931 26.414 1.00 95.94 572 MET A N 1
ATOM 4591 C CA . MET A 1 572 ? -20.735 -4.062 26.172 1.00 95.94 572 MET A CA 1
ATOM 4592 C C . MET A 1 572 ? -21.983 -4.863 25.783 1.00 95.94 572 MET A C 1
ATOM 4594 O O . MET A 1 572 ? -23.060 -4.550 26.275 1.00 95.94 572 MET A O 1
ATOM 4598 N N . GLU A 1 573 ? -21.843 -5.924 24.984 1.00 95.25 573 GLU A N 1
ATOM 4599 C CA . GLU A 1 573 ? -22.949 -6.817 24.604 1.00 95.25 573 GLU A CA 1
ATOM 4600 C C . GLU A 1 573 ? -23.570 -7.557 25.795 1.00 95.25 573 GLU A C 1
ATOM 4602 O O . GLU A 1 573 ? -24.743 -7.899 25.747 1.00 95.25 573 GLU A O 1
ATOM 4607 N N . LYS A 1 574 ? -22.810 -7.813 26.868 1.00 93.50 574 LYS A N 1
ATOM 4608 C CA . LYS A 1 574 ? -23.352 -8.426 28.096 1.00 93.50 574 LYS A CA 1
ATOM 4609 C C . LYS A 1 574 ? -24.184 -7.453 28.930 1.00 93.50 574 LYS A C 1
ATOM 4611 O O . LYS A 1 574 ? -25.004 -7.894 29.728 1.00 93.50 574 LYS A O 1
ATOM 4616 N N . ASN A 1 575 ? -23.916 -6.157 28.789 1.00 87.12 575 ASN A N 1
ATOM 4617 C CA . ASN A 1 575 ? -24.567 -5.087 29.543 1.00 87.12 575 ASN A CA 1
ATOM 4618 C C . ASN A 1 575 ? -25.719 -4.425 28.765 1.00 87.12 575 ASN A C 1
ATOM 4620 O O . ASN A 1 575 ? -26.374 -3.534 29.311 1.00 87.12 575 ASN A O 1
ATOM 4624 N N . PHE A 1 576 ? -25.917 -4.815 27.503 1.00 71.94 576 PHE A N 1
ATOM 4625 C CA . PHE A 1 576 ? -26.982 -4.351 26.617 1.00 71.94 576 PHE A CA 1
ATOM 4626 C C . PHE A 1 576 ? -28.152 -5.334 26.654 1.00 71.94 576 PHE A C 1
ATOM 4628 O O . PHE A 1 576 ? -29.309 -4.855 26.698 1.00 71.94 576 PHE A O 1
#

Foldseek 3Di:
DCVVQPDPPRPPDPVCVVVVPDPDPPVVVVVVVVVDDPDPCVVLLDDPDPDDDDDDPDPPDPDDSVCCCPPPPVNVVVNVVVVVVVVCCVPVVSVLVVLVVVLVVVVVVVCVVPVPPDDPVVVVVVVVVVVVSVCVSVPDPPPDDDDDDDDDDDDDDDDDDDDDDDDDDDDDDDDDDDDDDDDDDDDDDDDDDDDDDDDDDDDDDDDDDDDDDPPPPPDPPPPPDDDPVRVVVVVVVVVVVVVVVVVVVVVVVVVVVVVVVVVVQVVVVVVVQRCPPDPQSDWFQFPCCCVVVVVPLQVSLCVQFVAHPPAWFDDADLPLVPLVVQAFFPPVLPWFFKKKKKFFWAFPPDTWLQPQDLVNLQVLLVLVVVLQCQPPDQQSRWDKAQPVPGDPVNVVVCVVVVNDDDPDPVVCVVSNNCPPPPGSWIKIAHPVRQWIWTASRQHRIMTMGMDTGRRLSVSSNVSVVSCVSSVVRTHTDADRGFGGDGRHSQCTHQSMKIKTWTAQQVLLPDPCNCVLCVVLQKDWAAPVDDPDDHDNRIIIIIHNHRGPDHSNVRNVSSSVSVSVSVVVSVVVVVVD

Sequence (576 aa):
MDWMYAGLSSEIDRENFLTGRKVDKNFEQYNEDFKKTPPRIESLSQPASSHRFADAPCKKTLLDLDTVRKEDPLVSIKVQEEQVRRDILENPMKMKCLRKIVMKALRRKMKKMYKGRLTPEERLECARFFHLVDQMACSRSTGMAGSSKTVGNLALENSCNKPEMRKDIRGYEKDERSVSKLSDATRNSSKEFVHSSGGVSDVSKSHRDFQKESRHSTSSSRKRSWASCEKEKRLNEMVQNASWRKEQRNKQLTAFAAHEKDEIQREKSSKGVKNPDSSIGVYAPDAESYIVFKEIFDPIIECYHHFGPNSRQPAFDLGLDRLDQLCTLDPEGKYIQSTRIRCARTLAGYPFNPLLTEAGYLEIENKVKDALNALAEDDLRGTYYPLKGMTTEVQKSLIKDHFLFKEGDRFLQAANACRFWPLGRGIFHNKDKTFLIWVNEEDHLRIISMQTGGNVRAVLDRLIRGLDKLGTLLTFARDDRLGWLSFCPTNLGTTIRASVHIKLPLMSARADFKEICSKMNLQVRGIHGEHSESEGGIHDISNSRRMGITEFEAVKEMYDGVSELIKMEKEMEKNF

InterPro domains:
  IPR000749 ATP:guanido phosphotransferase [PTHR11547] (269-574)
  IPR014746 Glutamine synthetase/guanido kinase, catalytic domain [SSF55931] (323-575)
  IPR022209 Pre-mRNA splicing factor [PF12542] (1-92)
  IPR022413 ATP:guanido phosphotransferase, N-terminal [PF02807] (271-302)
  IPR022413 ATP:guanido phosphotransferase, N-terminal [PS51509] (217-306)
  IPR022414 ATP:guanido phosphotransferase, catalytic domain [PF00217] (363-571)
  IPR022414 ATP:guanido phosphotransferase, catalytic domain [PS51510] (335-572)
  IPR022415 ATP:guanido phosphotransferase active site [PS00112] (488-494)
  IPR036802 ATP:guanido phosphotransferase, N-terminal domain superfamily [G3DSA:1.10.135.10] (205-308)
  IPR036802 ATP:guanido phosphotransferase, N-terminal domain superfamily [SSF48034] (271-307)

Organism: Trichuris trichiura (NCBI:txid36087)

Secondary structure (DSSP, 8-state):
-GGGT-STT----HHHHHTT----SHHHHHHHHTTSPPPPGGGGGS---------------SS-HHHHHHH-HHHHHHHHHHHHHHHHHH-HHHHHHHHHHHHHHHHHHHHHHTTTT--HHHHHHHHHHHHHHHHHHH-----------------------------------------------------------------------------------------HHHHHHHHHHHHHHHHHHHHHHHHHHHHHHHHHHHHHHHHHHTTT-S-TT-SS----SSSTHHHHTHHHHHHHHHHHH---TT--PPPP---GGGGGG-PPB-TT-SSEEEEEEEEEE-BTTS--TTT--HHHHHHHHHHHHHHHHT--STTT-EEEEESTT--HHHHHHHHHTT----S--HHHHHTTTTTTTTTT-EEEEETTS-EEEEESSSSSEEEEEEEESB-HHHHHHHHHHHHHHHHTT-PBPEETTTEE--SSGGG-BT--EEEEEEE-HHHHTSTTHHHHHHHTTEEEEBTTBTTPPPSTTEEEEEE---SSS-HHHHHHHHHHHHHHHHHHHHHHHHH-